Protein AF-0000000080869560 (afdb_homodimer)

Foldseek 3Di:
DKDWDADPQQQKIWIQDPNDIDIDGPLRCVCQFPDCCQAPPVPRDGNDDSVPPDPSKGWPDWDDDPQWIWTAIPVGDIGIHRNCVVPDPDDLADEADADWQVRQDAAEAELVCLLPDLVRVLSQLNCCRRRQKYKYFQFPLDQCSCVSNLVLQDDFDADPQGFKHKDWQDPDPVSQVCQQAWWAFFQPPQLDVVRFFKKKKAWNADPFDFWWKKKFFLQVLLVVCCVPPVLLSVLQQPFKWKFWDDDPVDTTIDIHGQFHADPVRGGPFGGDDPVGTGGDPDPPVSVVSNVVSNVSSSCSRRDNGGMHTHHDHHRMMMMGGSRTMTMMIHHTDPPVTITMMMMTGDHDVSSVVSSSVSVVVVVPDPPPDDDD/DKDWDADPQQQKIWIQDPNDIDIDGPLRCVCQFPDCCQAPPVPRDGNDDSVPPDPSKGWPDWDDDPQWIWTAIPVGDIGIHRNVVVPDPDDLADAADADWQVRQDAAEAELVCLLPDLVRVLSQLNCCRRRQKYKYFQQPLDQCSCVSNLVLQDDFDADPQGFKHKDWQDPDPVSQVCQQAWWAFFQPPQLDVVRFFKKKKAWNADPFDFFWKKKFFLQVLLVVCCVPPVLLSVLQQPFKWKFWDDDPVDTTIDIHGQFHADPVRGGPFGGDDPVGTGGDPDPPVSVVSNVVSNVSSSCSRRDNGGMHTHHDHHRMMMMGGSRTMTMMIHHTDPPVTITMMMMTGDHDVSSVVSSSVSVVVVVPDPPPDDDD

Organism: NCBI:txid3151122

Sequence (744 aa):
MTHVTSLANNRRLVIDHHGRTREFAALWLRERSPDAETLDPRTGQRLIEAAELPLDLAVESAEARDGELHLRFSDGHRGVFDLDALFDDSPSDPPQRLWDAASAPRPEADFAAAVEDDAALLAMLEALHRDGFVLVSGVPTEEHGMQPLIDRIGPLRRTNWGGIADVKSVADAYDLTMTQRGLEPHTDNPYRDPIPGYIWLHCLTNAADGGDSTLSDGFMAARLLRERDPAAYDCLTRVTPGFRYRDDTTDLEGEGPLIELDSQGDPVRVRYSNRTERVPALPTEELEAYYAARTAFYRLITGEELTLHLKLDPGQMLIMDNYRLLHGRSAFQLAGGVRHLRQGYVDRDSTASRRRVLRRQATLAPTAGEPAMTHVTSLANNRRLVIDHHGRTREFAALWLRERSPDAETLDPRTGQRLIEAAELPLDLAVESAEARDGELHLRFSDGHRGVFDLDALFDDSPSDPPQRLWDAASAPRPEADFAAAVEDDAALLAMLEALHRDGFVLVSGVPTEEHGMQPLIDRIGPLRRTNWGGIADVKSVADAYDLTMTQRGLEPHTDNPYRDPIPGYIWLHCLTNAADGGDSTLSDGFMAARLLRERDPAAYDCLTRVTPGFRYRDDTTDLEGEGPLIELDSQGDPVRVRYSNRTERVPALPTEELEAYYAARTAFYRLITGEELTLHLKLDPGQMLIMDNYRLLHGRSAFQLAGGVRHLRQGYVDRDSTASRRRVLRRQATLAPTAGEPA

Nearest PDB structures (foldseek):
  6npb-assembly1_A  TM=9.399E-01  e=5.548E-40  Leisingera caerulea
  6npc-assembly1_B  TM=9.081E-01  e=1.792E-38  Leisingera caerulea
  3o2g-assembly1_A  TM=8.608E-01  e=1.761E-35  Homo sapiens
  7tcl-assembly1_X  TM=8.097E-01  e=1.712E-13  Photorhabdus
  1nx4-assembly1_B-2  TM=6.689E-01  e=1.480E-12  Pectobacterium carotovorum

Solvent-accessible surface area (backbone atoms only — not comparable to full-atom values): 38466 Å² total; per-residue (Å²): 110,68,46,77,44,72,37,83,89,25,29,27,36,38,36,33,50,76,88,42,75,50,76,43,40,32,56,61,50,58,69,58,29,72,46,72,74,36,17,36,86,69,43,61,30,39,66,51,66,63,64,72,52,61,93,78,37,24,45,71,44,77,44,74,54,96,64,26,37,41,38,30,35,67,88,69,52,72,38,66,40,53,46,66,64,74,67,55,77,69,66,96,61,80,78,62,53,75,41,38,34,89,64,51,79,81,48,67,39,50,38,66,48,36,60,74,31,69,68,48,31,35,53,41,44,49,37,28,60,28,59,38,31,32,40,31,37,72,35,54,71,50,94,64,39,63,47,65,50,40,64,73,42,35,56,74,41,57,49,98,74,37,48,73,27,80,46,63,67,48,96,38,73,68,40,39,55,42,35,57,64,22,41,69,58,23,26,67,57,65,16,37,44,68,51,62,27,27,41,36,41,34,24,53,36,60,60,41,62,61,48,28,35,31,39,16,41,37,59,36,45,50,51,50,35,42,74,76,37,50,67,34,38,52,41,36,50,64,48,58,33,31,19,43,45,36,49,91,81,38,41,34,62,28,67,49,30,38,38,31,61,47,97,85,68,44,78,69,31,38,49,44,40,71,38,32,53,42,69,69,95,53,59,57,72,57,42,52,50,42,51,52,25,48,28,55,51,48,51,44,50,69,27,72,67,25,40,36,80,43,77,68,48,58,18,25,29,44,36,34,31,31,36,39,36,22,40,27,28,42,44,29,53,68,82,83,32,56,45,36,34,35,36,34,33,35,46,44,35,40,49,51,10,41,36,50,36,46,51,53,53,59,69,68,50,73,76,79,69,72,80,128,108,68,47,77,44,71,36,84,87,25,29,27,37,38,36,35,50,76,89,43,75,48,76,43,41,31,55,62,51,58,70,57,28,72,47,73,74,36,17,36,86,71,44,60,30,37,65,53,65,64,66,72,52,63,91,81,37,23,46,72,43,76,46,72,55,95,64,29,38,40,36,32,34,68,88,69,51,72,38,68,40,52,46,66,63,73,69,55,79,72,67,96,60,82,77,63,53,74,38,36,35,90,64,51,81,82,48,66,39,50,37,65,49,36,60,74,30,70,68,48,31,36,53,40,46,50,37,28,60,28,59,37,32,31,40,30,36,72,36,55,70,50,96,64,39,62,46,66,51,41,64,73,42,36,55,74,42,57,49,99,74,37,47,74,29,79,47,64,68,50,95,40,71,70,42,38,55,43,35,55,63,22,41,69,58,22,28,68,57,64,16,37,46,70,50,61,26,26,42,36,41,35,23,52,36,59,58,41,62,62,50,28,35,31,38,16,41,36,61,35,43,49,51,48,35,42,73,76,38,50,66,33,39,52,42,34,49,63,48,59,32,31,20,44,44,35,51,92,82,39,41,33,63,28,68,48,30,38,38,33,60,47,99,86,67,45,77,68,31,38,49,44,40,71,39,32,52,42,69,69,92,53,60,57,71,58,42,53,51,41,51,52,25,49,28,55,50,48,54,43,49,70,26,72,67,24,40,37,80,42,76,64,48,59,19,24,28,43,36,34,32,31,37,40,35,22,40,28,27,42,43,28,51,68,83,83,32,56,45,37,32,34,35,35,31,35,46,45,36,38,50,51,10,40,36,51,36,45,52,54,54,59,70,68,49,74,77,80,70,74,82,127

Secondary structure (DSSP, 8-state):
-EEEEEETTTTEEEEEETTEEEEEEHHHHHHT--STTTB-TTT--B-S-GGGS-TT--EEEEEEETTEEEEEETTS-EEEEEHHHHT----SSPPP----STT----EEEHHHHHH-HHHHHHHHHHHHHHSEEEEE---SSTTTTHHHHHHH-PEEPBTTBSSEEEE--SSHHHHHHHHH-EEEE-S-TTSSSPPSEEEEEEEEE--EE--EEEEEHHHHHHHHHHH-HHHHHHHHH---EEEEE-SS-EEEEE--SEEE-TTS-EEEE---TTTEE-----HHHHHHHHHHHHHHHHHHHSTTTEEEEPPPTT-EEEEETTTEEEEE--EE-SS--EEEEEEEE-HHHHHHHHHHHHHHHHHS-------/-EEEEEETTTTEEEEEETTEEEEEEHHHHHHT--STTTB-TTT--B-S-GGGS-TT--EEEEEEETTEEEEEETTS-EEEEEHHHHT----SSPPP----STT----EEEHHHHHH-HHHHHHHHHHHHHHSEEEEE---SSTTTTHHHHHHH-PEEPBTTBSSEEEE--SSHHHHHHHHH-EEEE-S-TTSSSPPSEEEEEEEEE--EE--EEEEEHHHHHHHHHHH-HHHHHHHHH---EEEEE-SS-EEEEE--SEEE-TTS-EEEE---TTTEE-----HHHHHHHHHHHHHHHHHHHSTTTEEEEPPPTT-EEEEETTTEEEEE--EE-SS--EEEEEEEE-HHHHHHHHHHHHHHHHHS-------

Radius of gyration: 27.97 Å; Cα contacts (8 Å, |Δi|>4): 1624; chains: 2; bounding box: 85×79×70 Å

InterPro domains:
  IPR003819 TauD/TfdA-like domain [PF02668] (108-345)
  IPR010376 Gamma-butyrobetaine hydroxylase-like, N-terminal [PF06155] (10-86)
  IPR038492 GBBH-like, N-terminal domain superfamily [G3DSA:3.30.2020.30] (1-89)
  IPR042098 Glutarate 2-hydroxylase superfamily [G3DSA:3.60.130.10] (90-364)
  IPR050411 Alpha-ketoglutarate-dependent hydroxylases [PTHR10696] (27-358)

pLDDT: mean 90.81, std 12.47, range [26.12, 98.81]

Structure (mmCIF, N/CA/C/O backbone):
data_AF-0000000080869560-model_v1
#
loop_
_entity.id
_entity.type
_entity.pdbx_description
1 polymer 'TauD/TfdA family dioxygenase'
#
loop_
_atom_site.group_PDB
_atom_site.id
_atom_site.type_symbol
_atom_site.label_atom_id
_atom_site.label_alt_id
_atom_site.label_comp_id
_atom_site.label_asym_id
_atom_site.label_entity_id
_atom_site.label_seq_id
_atom_site.pdbx_PDB_ins_code
_atom_site.Cartn_x
_atom_site.Cartn_y
_atom_site.Cartn_z
_atom_site.occupancy
_atom_site.B_iso_or_equiv
_atom_site.auth_seq_id
_atom_site.auth_comp_id
_atom_site.auth_asym_id
_atom_site.auth_atom_id
_atom_site.pdbx_PDB_model_num
ATOM 1 N N . MET A 1 1 ? -28.047 -23.516 -25.5 1 81.69 1 MET A N 1
ATOM 2 C CA . MET A 1 1 ? -27.203 -24.016 -26.578 1 81.69 1 MET A CA 1
ATOM 3 C C . MET A 1 1 ? -25.859 -23.281 -26.594 1 81.69 1 MET A C 1
ATOM 5 O O . MET A 1 1 ? -25.812 -22.078 -26.312 1 81.69 1 MET A O 1
ATOM 9 N N . THR A 1 2 ? -24.781 -24.047 -26.625 1 89.38 2 THR A N 1
ATOM 10 C CA . THR A 1 2 ? -23.438 -23.484 -26.656 1 89.38 2 THR A CA 1
ATOM 11 C C . THR A 1 2 ? -22.781 -23.703 -28.016 1 89.38 2 THR A C 1
ATOM 13 O O . THR A 1 2 ? -22.812 -24.812 -28.547 1 89.38 2 THR A O 1
ATOM 16 N N . HIS A 1 3 ? -22.375 -22.641 -28.672 1 93.12 3 HIS A N 1
ATOM 17 C CA . HIS A 1 3 ? -21.641 -22.688 -29.922 1 93.12 3 HIS A CA 1
ATOM 18 C C . HIS A 1 3 ? -20.219 -22.156 -29.766 1 93.12 3 HIS A C 1
ATOM 20 O O . HIS A 1 3 ? -20 -21.172 -29.062 1 93.12 3 HIS A O 1
ATOM 26 N N . VAL A 1 4 ? -19.297 -22.859 -30.344 1 94.75 4 VAL A N 1
ATOM 27 C CA . VAL A 1 4 ? -17.891 -22.469 -30.25 1 94.75 4 VAL A CA 1
ATOM 28 C C . VAL A 1 4 ? -17.328 -22.266 -31.656 1 94.75 4 VAL A C 1
ATOM 30 O O . VAL A 1 4 ? -17.484 -23.109 -32.531 1 94.75 4 VAL A O 1
ATOM 33 N N . THR A 1 5 ? -16.75 -21.109 -31.891 1 93.44 5 THR A N 1
ATOM 34 C CA . THR A 1 5 ? -16.094 -20.797 -33.156 1 93.44 5 THR A CA 1
ATOM 35 C C . THR A 1 5 ? -14.641 -20.375 -32.938 1 93.44 5 THR A C 1
ATOM 37 O O . THR A 1 5 ? -14.336 -19.656 -31.984 1 93.44 5 THR A O 1
ATOM 40 N N . SER A 1 6 ? -13.797 -20.859 -33.781 1 92 6 SER A N 1
ATOM 41 C CA . SER A 1 6 ? -12.383 -20.531 -33.688 1 92 6 SER A CA 1
ATOM 42 C C . SER A 1 6 ? -12.039 -19.359 -34.625 1 92 6 SER A C 1
ATOM 44 O O . SER A 1 6 ? -12.547 -19.281 -35.75 1 92 6 SER A O 1
ATOM 46 N N . LEU A 1 7 ? -11.273 -18.484 -34.062 1 86.94 7 LEU A N 1
ATOM 47 C CA . LEU A 1 7 ? -10.797 -17.344 -34.844 1 86.94 7 LEU A CA 1
ATOM 48 C C . LEU A 1 7 ? -9.281 -17.234 -34.781 1 86.94 7 LEU A C 1
ATOM 50 O O . LEU A 1 7 ? -8.641 -17.906 -33.969 1 86.94 7 LEU A O 1
ATOM 54 N N . ALA A 1 8 ? -8.641 -16.312 -35.75 1 86.94 8 ALA A N 1
ATOM 55 C CA . ALA A 1 8 ? -7.23 -15.93 -35.75 1 86.94 8 ALA A CA 1
ATOM 56 C C . ALA A 1 8 ? -6.328 -17.156 -35.719 1 86.94 8 ALA A C 1
ATOM 58 O O . ALA A 1 8 ? -5.457 -17.266 -34.844 1 86.94 8 ALA A O 1
ATOM 59 N N . ASN A 1 9 ? -6.559 -18.125 -36.625 1 89.38 9 ASN A N 1
ATOM 60 C CA . ASN A 1 9 ? -5.781 -19.359 -36.719 1 89.38 9 ASN A CA 1
ATOM 61 C C . ASN A 1 9 ? -5.844 -20.156 -35.406 1 89.38 9 ASN A C 1
ATOM 63 O O . ASN A 1 9 ? -4.812 -20.594 -34.906 1 89.38 9 ASN A O 1
ATOM 67 N N . ASN A 1 10 ? -6.992 -20.172 -34.781 1 92.81 10 ASN A N 1
ATOM 68 C CA . ASN A 1 10 ? -7.316 -20.984 -33.594 1 92.81 10 ASN A CA 1
ATOM 69 C C . ASN A 1 10 ? -6.625 -20.469 -32.344 1 92.81 10 ASN A C 1
ATOM 71 O O . ASN A 1 10 ? -6.445 -21.203 -31.391 1 92.81 10 ASN A O 1
ATOM 75 N N . ARG A 1 11 ? -6.242 -19.219 -32.469 1 94.38 11 ARG A N 1
ATOM 76 C CA . ARG A 1 11 ? -5.621 -18.625 -31.281 1 94.38 11 ARG A CA 1
ATOM 77 C C . ARG A 1 11 ? -6.668 -17.969 -30.391 1 94.38 11 ARG A C 1
ATOM 79 O O . ARG A 1 11 ? -6.363 -17.531 -29.266 1 94.38 11 ARG A O 1
ATOM 86 N N . ARG A 1 12 ? -7.887 -17.906 -30.969 1 94.88 12 ARG A N 1
ATOM 87 C CA . ARG A 1 12 ? -9.008 -17.328 -30.25 1 94.88 12 ARG A CA 1
ATOM 88 C C . ARG A 1 12 ? -10.258 -18.188 -30.391 1 94.88 12 ARG A C 1
ATOM 90 O O . ARG A 1 12 ? -10.484 -18.797 -31.438 1 94.88 12 ARG A O 1
ATOM 97 N N . LEU A 1 13 ? -10.992 -18.219 -29.344 1 94.88 13 LEU A N 1
ATOM 98 C CA . LEU A 1 13 ? -12.266 -18.922 -29.359 1 94.88 13 LEU A CA 1
ATOM 99 C C . LEU A 1 13 ? -13.414 -17.984 -29.031 1 94.88 13 LEU A C 1
ATOM 101 O O . LEU A 1 13 ? -13.359 -17.234 -28.047 1 94.88 13 LEU A O 1
ATOM 105 N N . VAL A 1 14 ? -14.352 -17.938 -29.875 1 95.5 14 VAL A N 1
ATOM 106 C CA . VAL A 1 14 ? -15.609 -17.25 -29.594 1 95.5 14 VAL A CA 1
ATOM 107 C C . VAL A 1 14 ? -16.641 -18.266 -29.109 1 95.5 14 VAL A C 1
ATOM 109 O O . VAL A 1 14 ? -16.953 -19.234 -29.812 1 95.5 14 VAL A O 1
ATOM 112 N N . ILE A 1 15 ? -17.172 -18.047 -27.953 1 94.88 15 ILE A N 1
ATOM 113 C CA . ILE A 1 15 ? -18.125 -18.969 -27.344 1 94.88 15 ILE A CA 1
ATOM 114 C C . ILE A 1 15 ? -19.453 -18.266 -27.109 1 94.88 15 ILE A C 1
ATOM 116 O O . ILE A 1 15 ? -19.5 -17.203 -26.484 1 94.88 15 ILE A O 1
ATOM 120 N N . ASP A 1 16 ? -20.391 -18.781 -27.688 1 95.31 16 ASP A N 1
ATOM 121 C CA . ASP A 1 16 ? -21.766 -18.359 -27.406 1 95.31 16 ASP A CA 1
ATOM 122 C C . ASP A 1 16 ? -22.438 -19.328 -26.422 1 95.31 16 ASP A C 1
ATOM 124 O O . ASP A 1 16 ? -22.672 -20.5 -26.75 1 95.31 16 ASP A O 1
ATOM 128 N N . HIS A 1 17 ? -22.672 -18.906 -25.234 1 94.25 17 HIS A N 1
ATOM 129 C CA . HIS A 1 17 ? -23.25 -19.734 -24.188 1 94.25 17 HIS A CA 1
ATOM 130 C C . HIS A 1 17 ? -24.469 -19.062 -23.562 1 94.25 17 HIS A C 1
ATOM 132 O O . HIS A 1 17 ? -24.344 -18.031 -22.891 1 94.25 17 HIS A O 1
ATOM 138 N N . HIS A 1 18 ? -25.688 -19.719 -23.75 1 92.38 18 HIS A N 1
ATOM 139 C CA . HIS A 1 18 ? -26.953 -19.219 -23.219 1 92.38 18 HIS A CA 1
ATOM 140 C C . HIS A 1 18 ? -27.188 -17.766 -23.609 1 92.38 18 HIS A C 1
ATOM 142 O O . HIS A 1 18 ? -27.516 -16.938 -22.766 1 92.38 18 HIS A O 1
ATOM 148 N N . GLY A 1 19 ? -26.875 -17.375 -24.797 1 91.06 19 GLY A N 1
ATOM 149 C CA . GLY A 1 19 ? -27.172 -16.062 -25.344 1 91.06 19 GLY A CA 1
ATOM 150 C C . GLY A 1 19 ? -26.078 -15.047 -25.094 1 91.06 19 GLY A C 1
ATOM 151 O O . GLY A 1 19 ? -26.156 -13.906 -25.547 1 91.06 19 GLY A O 1
ATOM 152 N N . ARG A 1 20 ? -25.062 -15.398 -24.359 1 92.88 20 ARG A N 1
ATOM 153 C CA . ARG A 1 20 ? -23.906 -14.531 -24.125 1 92.88 20 ARG A CA 1
ATOM 154 C C . ARG A 1 20 ? -22.703 -14.969 -24.953 1 92.88 20 ARG A C 1
ATOM 156 O O . ARG A 1 20 ? -22.406 -16.156 -25.031 1 92.88 20 ARG A O 1
ATOM 163 N N . THR A 1 21 ? -22.125 -13.969 -25.625 1 94.56 21 THR A N 1
ATOM 164 C CA . THR A 1 21 ? -20.953 -14.25 -26.453 1 94.56 21 THR A CA 1
ATOM 165 C C . THR A 1 21 ? -19.688 -13.648 -25.844 1 94.56 21 THR A C 1
ATOM 167 O O . THR A 1 21 ? -19.688 -12.484 -25.438 1 94.56 21 THR A O 1
ATOM 170 N N . ARG A 1 22 ? -18.656 -14.484 -25.703 1 93.06 22 ARG A N 1
ATOM 171 C CA . ARG A 1 22 ? -17.359 -14.016 -25.203 1 93.06 22 ARG A CA 1
ATOM 172 C C . ARG A 1 22 ? -16.219 -14.578 -26.047 1 93.06 22 ARG A C 1
ATOM 174 O O . ARG A 1 22 ? -16.328 -15.672 -26.594 1 93.06 22 ARG A O 1
ATOM 181 N N . GLU A 1 23 ? -15.242 -13.758 -26.141 1 93.94 23 GLU A N 1
ATOM 182 C CA . GLU A 1 23 ? -14.016 -14.18 -26.812 1 93.94 23 GLU A CA 1
ATOM 183 C C . GLU A 1 23 ? -12.914 -14.477 -25.797 1 93.94 23 GLU A C 1
ATOM 185 O O . GLU A 1 23 ? -12.711 -13.719 -24.859 1 93.94 23 GLU A O 1
ATOM 190 N N . PHE A 1 24 ? -12.266 -15.664 -26 1 94.44 24 PHE A N 1
ATOM 191 C CA . PHE A 1 24 ? -11.164 -16.062 -25.125 1 94.44 24 PHE A CA 1
ATOM 192 C C . PHE A 1 24 ? -9.914 -16.359 -25.938 1 94.44 24 PHE A C 1
ATOM 194 O O . PHE A 1 24 ? -9.992 -16.984 -27 1 94.44 24 PHE A O 1
ATOM 201 N N . ALA A 1 25 ? -8.781 -15.867 -25.438 1 95.19 25 ALA A N 1
ATOM 202 C CA . ALA A 1 25 ? -7.504 -16.25 -26.047 1 95.19 25 ALA A CA 1
ATOM 203 C C . ALA A 1 25 ? -7.117 -17.672 -25.641 1 95.19 25 ALA A C 1
ATOM 205 O O . ALA A 1 25 ? -7.32 -18.078 -24.484 1 95.19 25 ALA A O 1
ATOM 206 N N . ALA A 1 26 ? -6.551 -18.438 -26.609 1 95.94 26 ALA A N 1
ATOM 207 C CA . ALA A 1 26 ? -6.09 -19.797 -26.328 1 95.94 26 ALA A CA 1
ATOM 208 C C . ALA A 1 26 ? -5.098 -19.812 -25.172 1 95.94 26 ALA A C 1
ATOM 210 O O . ALA A 1 26 ? -5.203 -20.641 -24.266 1 95.94 26 ALA A O 1
ATOM 211 N N . LEU A 1 27 ? -4.215 -18.859 -25.172 1 96.06 27 LEU A N 1
ATOM 212 C CA . LEU A 1 27 ? -3.191 -18.766 -24.141 1 96.06 27 LEU A CA 1
ATOM 213 C C . LEU A 1 27 ? -3.818 -18.5 -22.781 1 96.06 27 LEU A C 1
ATOM 215 O O . LEU A 1 27 ? -3.379 -19.062 -21.766 1 96.06 27 LEU A O 1
ATOM 219 N N . TRP A 1 28 ? -4.828 -17.688 -22.734 1 96.69 28 TRP A N 1
ATOM 220 C CA . TRP A 1 28 ? -5.527 -17.359 -21.5 1 96.69 28 TRP A CA 1
ATOM 221 C C . TRP A 1 28 ? -6.211 -18.594 -20.922 1 96.69 28 TRP A C 1
ATOM 223 O O . TRP A 1 28 ? -6.121 -18.859 -19.719 1 96.69 28 TRP A O 1
ATOM 233 N N . LEU A 1 29 ? -6.801 -19.328 -21.766 1 96.19 29 LEU A N 1
ATOM 234 C CA . LEU A 1 29 ? -7.449 -20.562 -21.344 1 96.19 29 LEU A CA 1
ATOM 235 C C . LEU A 1 29 ? -6.414 -21.594 -20.891 1 96.19 29 LEU A C 1
ATOM 237 O O . LEU A 1 29 ? -6.582 -22.219 -19.844 1 96.19 29 LEU A O 1
ATOM 241 N N . ARG A 1 30 ? -5.336 -21.688 -21.594 1 97.19 30 ARG A N 1
ATOM 242 C CA . ARG A 1 30 ? -4.32 -22.688 -21.312 1 97.19 30 ARG A CA 1
ATOM 243 C C . ARG A 1 30 ? -3.664 -22.453 -19.969 1 97.19 30 ARG A C 1
ATOM 245 O O . ARG A 1 30 ? -3.498 -23.391 -19.172 1 97.19 30 ARG A O 1
ATOM 252 N N . GLU A 1 31 ? -3.291 -21.25 -19.688 1 95.94 31 GLU A N 1
ATOM 253 C CA . GLU A 1 31 ? -2.559 -20.984 -18.453 1 95.94 31 GLU A CA 1
ATOM 254 C C . GLU A 1 31 ? -3.471 -21.094 -17.234 1 95.94 31 GLU A C 1
ATOM 256 O O . GLU A 1 31 ? -2.996 -21.125 -16.109 1 95.94 31 GLU A O 1
ATOM 261 N N . ARG A 1 32 ? -4.754 -21.234 -17.516 1 94.06 32 ARG A N 1
ATOM 262 C CA . ARG A 1 32 ? -5.727 -21.312 -16.422 1 94.06 32 ARG A CA 1
ATOM 263 C C . ARG A 1 32 ? -6.477 -22.641 -16.469 1 94.06 32 ARG A C 1
ATOM 265 O O . ARG A 1 32 ? -7.555 -22.766 -15.875 1 94.06 32 ARG A O 1
ATOM 272 N N . SER A 1 33 ? -5.965 -23.547 -17.25 1 96 33 SER A N 1
ATOM 273 C CA . SER A 1 33 ? -6.625 -24.844 -17.297 1 96 33 SER A CA 1
ATOM 274 C C . SER A 1 33 ? -6.832 -25.422 -15.906 1 96 33 SER A C 1
ATOM 276 O O . SER A 1 33 ? -5.906 -25.422 -15.086 1 96 33 SER A O 1
ATOM 278 N N . PRO A 1 34 ? -8.039 -25.844 -15.578 1 94 34 PRO A N 1
ATOM 279 C CA . PRO A 1 34 ? -8.375 -26.188 -14.188 1 94 34 PRO A CA 1
ATOM 280 C C . PRO A 1 34 ? -7.836 -27.547 -13.773 1 94 34 PRO A C 1
ATOM 282 O O . PRO A 1 34 ? -8.016 -27.969 -12.625 1 94 34 PRO A O 1
ATOM 285 N N . ASP A 1 35 ? -7.07 -28.188 -14.5 1 94.12 35 ASP A N 1
ATOM 286 C CA . ASP A 1 35 ? -6.559 -29.516 -14.18 1 94.12 35 ASP A CA 1
ATOM 287 C C . ASP A 1 35 ? -5.426 -29.453 -13.156 1 94.12 35 ASP A C 1
ATOM 289 O O . ASP A 1 35 ? -4.801 -28.391 -12.992 1 94.12 35 ASP A O 1
ATOM 293 N N . ALA A 1 36 ? -5.086 -30.562 -12.508 1 92.25 36 ALA A N 1
ATOM 294 C CA . ALA A 1 36 ? -4.16 -30.625 -11.375 1 92.25 36 ALA A CA 1
ATOM 295 C C . ALA A 1 36 ? -2.717 -30.484 -11.844 1 92.25 36 ALA A C 1
ATOM 297 O O . ALA A 1 36 ? -1.813 -30.281 -11.023 1 92.25 36 ALA A O 1
ATOM 298 N N . GLU A 1 37 ? -2.523 -30.578 -13.125 1 91.12 37 GLU A N 1
ATOM 299 C CA . GLU A 1 37 ? -1.175 -30.375 -13.648 1 91.12 37 GLU A CA 1
ATOM 300 C C . GLU A 1 37 ? -0.862 -28.891 -13.812 1 91.12 37 GLU A C 1
ATOM 302 O O . GLU A 1 37 ? 0.302 -28.484 -13.766 1 91.12 37 GLU A O 1
ATOM 307 N N . THR A 1 38 ? -1.93 -28.141 -14.016 1 94 38 THR A N 1
ATOM 308 C CA . THR A 1 38 ? -1.758 -26.719 -14.266 1 94 38 THR A CA 1
ATOM 309 C C . THR A 1 38 ? -1.959 -25.906 -12.984 1 94 38 THR A C 1
ATOM 311 O O . THR A 1 38 ? -1.192 -24.984 -12.703 1 94 38 THR A O 1
ATOM 314 N N . LEU A 1 39 ? -2.969 -26.266 -12.227 1 91.62 39 LEU A N 1
ATOM 315 C CA . LEU A 1 39 ? -3.301 -25.531 -11.008 1 91.62 39 LEU A CA 1
ATOM 316 C C . LEU A 1 39 ? -3.342 -26.469 -9.805 1 91.62 39 LEU A C 1
ATOM 318 O O . LEU A 1 39 ? -3.973 -27.531 -9.859 1 91.62 39 LEU A O 1
ATOM 322 N N . ASP A 1 40 ? -2.707 -26.016 -8.703 1 89.25 40 ASP A N 1
ATOM 323 C CA . ASP A 1 40 ? -2.814 -26.734 -7.445 1 89.25 40 ASP A CA 1
ATOM 324 C C . ASP A 1 40 ? -4.258 -26.75 -6.941 1 89.25 40 ASP A C 1
ATOM 326 O O . ASP A 1 40 ? -4.859 -25.703 -6.73 1 89.25 40 ASP A O 1
ATOM 330 N N . PRO A 1 41 ? -4.789 -27.906 -6.758 1 87.06 41 PRO A N 1
ATOM 331 C CA . PRO A 1 41 ? -6.203 -27.984 -6.395 1 87.06 41 PRO A CA 1
ATOM 332 C C . PRO A 1 41 ? -6.492 -27.391 -5.016 1 87.06 41 PRO A C 1
ATOM 334 O O . PRO A 1 41 ? -7.637 -27.047 -4.715 1 87.06 41 PRO A O 1
ATOM 337 N N . ARG A 1 42 ? -5.531 -27.312 -4.184 1 84.44 42 ARG A N 1
ATOM 338 C CA . ARG A 1 42 ? -5.746 -26.844 -2.818 1 84.44 42 ARG A CA 1
ATOM 339 C C . ARG A 1 42 ? -5.637 -25.328 -2.742 1 84.44 42 ARG A C 1
ATOM 341 O O . ARG A 1 42 ? -6.398 -24.672 -2.018 1 84.44 42 ARG A O 1
ATOM 348 N N . THR A 1 43 ? -4.73 -24.766 -3.547 1 85.06 43 THR A N 1
ATOM 349 C CA . THR A 1 43 ? -4.41 -23.359 -3.355 1 85.06 43 THR A CA 1
ATOM 350 C C . THR A 1 43 ? -4.758 -22.547 -4.605 1 85.06 43 THR A C 1
ATOM 352 O O . THR A 1 43 ? -4.824 -21.312 -4.559 1 85.06 43 THR A O 1
ATOM 355 N N . GLY A 1 44 ? -4.918 -23.281 -5.719 1 85.25 44 GLY A N 1
ATOM 356 C CA . GLY A 1 44 ? -5.172 -22.609 -6.98 1 85.25 44 GLY A CA 1
ATOM 357 C C . GLY A 1 44 ? -3.916 -22.047 -7.621 1 85.25 44 GLY A C 1
ATOM 358 O O . GLY A 1 44 ? -3.979 -21.438 -8.688 1 85.25 44 GLY A O 1
ATOM 359 N N . GLN A 1 45 ? -2.777 -22.281 -7.043 1 89.62 45 GLN A N 1
ATOM 360 C CA . GLN A 1 45 ? -1.528 -21.75 -7.578 1 89.62 45 GLN A CA 1
ATOM 361 C C . GLN A 1 45 ? -1.132 -22.484 -8.859 1 89.62 45 GLN A C 1
ATOM 363 O O . GLN A 1 45 ? -1.325 -23.688 -8.984 1 89.62 45 GLN A O 1
ATOM 368 N N . ARG A 1 46 ? -0.564 -21.688 -9.711 1 92.75 46 ARG A N 1
ATOM 369 C CA . ARG A 1 46 ? -0.135 -22.234 -10.992 1 92.75 46 ARG A CA 1
ATOM 370 C C . ARG A 1 46 ? 1.102 -23.109 -10.828 1 92.75 46 ARG A C 1
ATOM 372 O O . ARG A 1 46 ? 2.039 -22.75 -10.117 1 92.75 46 ARG A O 1
ATOM 379 N N . LEU A 1 47 ? 1.099 -24.219 -11.477 1 90.19 47 LEU A N 1
ATOM 380 C CA . LEU A 1 47 ? 2.17 -25.203 -11.32 1 90.19 47 LEU A CA 1
ATOM 381 C C . LEU A 1 47 ? 3.057 -25.234 -12.562 1 90.19 47 LEU A C 1
ATOM 383 O O . LEU A 1 47 ? 4.141 -25.812 -12.539 1 90.19 47 LEU A O 1
ATOM 387 N N . ILE A 1 48 ? 2.623 -24.562 -13.617 1 90.94 48 ILE A N 1
ATOM 388 C CA . ILE A 1 48 ? 3.412 -24.484 -14.836 1 90.94 48 ILE A CA 1
ATOM 389 C C . ILE A 1 48 ? 4.035 -23.094 -14.953 1 90.94 48 ILE A C 1
ATOM 391 O O . ILE A 1 48 ? 3.627 -22.156 -14.25 1 90.94 48 ILE A O 1
ATOM 395 N N . GLU A 1 49 ? 5.023 -22.969 -15.766 1 91.62 49 GLU A N 1
ATOM 396 C CA . GLU A 1 49 ? 5.59 -21.641 -16.047 1 91.62 49 GLU A CA 1
ATOM 397 C C . GLU A 1 49 ? 4.859 -20.969 -17.203 1 91.62 49 GLU A C 1
ATOM 399 O O . GLU A 1 49 ? 5.129 -21.266 -18.375 1 91.62 49 GLU A O 1
ATOM 404 N N . ALA A 1 50 ? 4.059 -20.062 -16.922 1 93.38 50 ALA A N 1
ATOM 405 C CA . ALA A 1 50 ? 3.188 -19.422 -17.922 1 93.38 50 ALA A CA 1
ATOM 406 C C . ALA A 1 50 ? 4.004 -18.734 -19 1 93.38 50 ALA A C 1
ATOM 408 O O . ALA A 1 50 ? 3.633 -18.766 -20.172 1 93.38 50 ALA A O 1
ATOM 409 N N . ALA A 1 51 ? 5.137 -18.203 -18.594 1 93.88 51 ALA A N 1
ATOM 410 C CA . ALA A 1 51 ? 5.953 -17.438 -19.531 1 93.88 51 ALA A CA 1
ATOM 411 C C . ALA A 1 51 ? 6.641 -18.344 -20.547 1 93.88 51 ALA A C 1
ATOM 413 O O . ALA A 1 51 ? 7.18 -17.875 -21.547 1 93.88 51 ALA A O 1
ATOM 414 N N . GLU A 1 52 ? 6.582 -19.625 -20.328 1 93.25 52 GLU A N 1
ATOM 415 C CA . GLU A 1 52 ? 7.223 -20.578 -21.234 1 93.25 52 GLU A CA 1
ATOM 416 C C . GLU A 1 52 ? 6.219 -21.156 -22.234 1 93.25 52 GLU A C 1
ATOM 418 O O . GLU A 1 52 ? 6.602 -21.859 -23.156 1 93.25 52 GLU A O 1
ATOM 423 N N . LEU A 1 53 ? 4.961 -20.859 -22.031 1 95.25 53 LEU A N 1
ATOM 424 C CA . LEU A 1 53 ? 3.973 -21.266 -23.031 1 95.25 53 LEU A CA 1
ATOM 425 C C . LEU A 1 53 ? 4.207 -20.547 -24.359 1 95.25 53 LEU A C 1
ATOM 427 O O . LEU A 1 53 ? 4.539 -19.359 -24.375 1 95.25 53 LEU A O 1
ATOM 431 N N . PRO A 1 54 ? 4.023 -21.328 -25.438 1 96 54 PRO A N 1
ATOM 432 C CA . PRO A 1 54 ? 4.23 -20.672 -26.734 1 96 54 PRO A CA 1
ATOM 433 C C . PRO A 1 54 ? 3.244 -19.531 -26.984 1 96 54 PRO A C 1
ATOM 435 O O . PRO A 1 54 ? 2.035 -19.719 -26.828 1 96 54 PRO A O 1
ATOM 438 N N . LEU A 1 55 ? 3.779 -18.391 -27.469 1 95.31 55 LEU A N 1
ATOM 439 C CA . LEU A 1 55 ? 2.953 -17.219 -27.703 1 95.31 55 LEU A CA 1
ATOM 440 C C . LEU A 1 55 ? 1.976 -17.453 -28.844 1 95.31 55 LEU A C 1
ATOM 442 O O . LEU A 1 55 ? 0.965 -16.75 -28.969 1 95.31 55 LEU A O 1
ATOM 446 N N . ASP A 1 56 ? 2.312 -18.453 -29.719 1 94.81 56 ASP A N 1
ATOM 447 C CA . ASP A 1 56 ? 1.442 -18.766 -30.844 1 94.81 56 ASP A CA 1
ATOM 448 C C . ASP A 1 56 ? 0.581 -19.984 -30.547 1 94.81 56 ASP A C 1
ATOM 450 O O . ASP A 1 56 ? 0.071 -20.641 -31.469 1 94.81 56 ASP A O 1
ATOM 454 N N . LEU A 1 57 ? 0.461 -20.297 -29.25 1 96.56 57 LEU A N 1
ATOM 455 C CA . LEU A 1 57 ? -0.368 -21.422 -28.844 1 96.56 57 LEU A CA 1
ATOM 456 C C . LEU A 1 57 ? -1.771 -21.312 -29.438 1 96.56 57 LEU A C 1
ATOM 458 O O . LEU A 1 57 ? -2.363 -20.234 -29.438 1 96.56 57 LEU A O 1
ATOM 462 N N . ALA A 1 58 ? -2.293 -22.469 -29.891 1 97.06 58 ALA A N 1
ATOM 463 C CA . ALA A 1 58 ? -3.607 -22.5 -30.531 1 97.06 58 ALA A CA 1
ATOM 464 C C . ALA A 1 58 ? -4.457 -23.641 -29.953 1 97.06 58 ALA A C 1
ATOM 466 O O . ALA A 1 58 ? -3.943 -24.516 -29.266 1 97.06 58 ALA A O 1
ATOM 467 N N . VAL A 1 59 ? -5.742 -23.531 -30.219 1 97.06 59 VAL A N 1
ATOM 468 C CA . VAL A 1 59 ? -6.676 -24.609 -29.875 1 97.06 59 VAL A CA 1
ATOM 469 C C . VAL A 1 59 ? -6.875 -25.531 -31.062 1 97.06 59 VAL A C 1
ATOM 471 O O . VAL A 1 59 ? -7.305 -25.094 -32.125 1 97.06 59 VAL A O 1
ATOM 474 N N . GLU A 1 60 ? -6.559 -26.75 -30.891 1 96.81 60 GLU A N 1
ATOM 475 C CA . GLU A 1 60 ? -6.672 -27.719 -31.969 1 96.81 60 GLU A CA 1
ATOM 476 C C . GLU A 1 60 ? -8.102 -28.219 -32.094 1 96.81 60 GLU A C 1
ATOM 478 O O . GLU A 1 60 ? -8.562 -28.516 -33.219 1 96.81 60 GLU A O 1
ATOM 483 N N . SER A 1 61 ? -8.773 -28.406 -31.031 1 96.19 61 SER A N 1
ATOM 484 C CA . SER A 1 61 ? -10.18 -28.812 -31.031 1 96.19 61 SER A CA 1
ATOM 485 C C . SER A 1 61 ? -10.93 -28.219 -29.844 1 96.19 61 SER A C 1
ATOM 487 O O . SER A 1 61 ? -10.359 -28.031 -28.766 1 96.19 61 SER A O 1
ATOM 489 N N . ALA A 1 62 ? -12.141 -27.875 -30.078 1 96.75 62 ALA A N 1
ATOM 490 C CA . ALA A 1 62 ? -13.039 -27.312 -29.062 1 96.75 62 ALA A CA 1
ATOM 491 C C . ALA A 1 62 ? -14.445 -27.875 -29.203 1 96.75 62 ALA A C 1
ATOM 493 O O . ALA A 1 62 ? -15.062 -27.781 -30.266 1 96.75 62 ALA A O 1
ATOM 494 N N . GLU A 1 63 ? -14.906 -28.5 -28.172 1 95.25 63 GLU A N 1
ATOM 495 C CA . GLU A 1 63 ? -16.25 -29.078 -28.172 1 95.25 63 GLU A CA 1
ATOM 496 C C . GLU A 1 63 ? -17 -28.734 -26.891 1 95.25 63 GLU A C 1
ATOM 498 O O . GLU A 1 63 ? -16.484 -28.891 -25.797 1 95.25 63 GLU A O 1
ATOM 503 N N . ALA A 1 64 ? -18.156 -28.266 -27.062 1 95.44 64 ALA A N 1
ATOM 504 C CA . ALA A 1 64 ? -19.031 -28.016 -25.922 1 95.44 64 ALA A CA 1
ATOM 505 C C . ALA A 1 64 ? -20.016 -29.172 -25.734 1 95.44 64 ALA A C 1
ATOM 507 O O . ALA A 1 64 ? -20.719 -29.562 -26.672 1 95.44 64 ALA A O 1
ATOM 508 N N . ARG A 1 65 ? -19.984 -29.75 -24.516 1 93 65 ARG A N 1
ATOM 509 C CA . ARG A 1 65 ? -20.891 -30.844 -24.188 1 93 65 ARG A CA 1
ATOM 510 C C . ARG A 1 65 ? -21.297 -30.812 -22.719 1 93 65 ARG A C 1
ATOM 512 O O . ARG A 1 65 ? -20.422 -30.719 -21.844 1 93 65 ARG A O 1
ATOM 519 N N . ASP A 1 66 ? -22.594 -30.906 -22.406 1 93.75 66 ASP A N 1
ATOM 520 C CA . ASP A 1 66 ? -23.109 -31.078 -21.047 1 93.75 66 ASP A CA 1
ATOM 521 C C . ASP A 1 66 ? -22.578 -29.984 -20.125 1 93.75 66 ASP A C 1
ATOM 523 O O . ASP A 1 66 ? -22.078 -30.297 -19.031 1 93.75 66 ASP A O 1
ATOM 527 N N . GLY A 1 67 ? -22.531 -28.812 -20.641 1 93.88 67 GLY A N 1
ATOM 528 C CA . GLY A 1 67 ? -22.141 -27.672 -19.812 1 93.88 67 GLY A CA 1
ATOM 529 C C . GLY A 1 67 ? -20.641 -27.531 -19.656 1 93.88 67 GLY A C 1
ATOM 530 O O . GLY A 1 67 ? -20.172 -26.656 -18.938 1 93.88 67 GLY A O 1
ATOM 531 N N . GLU A 1 68 ? -19.906 -28.344 -20.406 1 96.94 68 GLU A N 1
ATOM 532 C CA . GLU A 1 68 ? -18.453 -28.312 -20.344 1 96.94 68 GLU A CA 1
ATOM 533 C C . GLU A 1 68 ? -17.844 -27.984 -21.703 1 96.94 68 GLU A C 1
ATOM 535 O O . GLU A 1 68 ? -18.422 -28.312 -22.734 1 96.94 68 GLU A O 1
ATOM 540 N N . LEU A 1 69 ? -16.75 -27.297 -21.656 1 97.31 69 LEU A N 1
ATOM 541 C CA . LEU A 1 69 ? -15.945 -27.031 -22.844 1 97.31 69 LEU A CA 1
ATOM 542 C C . LEU A 1 69 ? -14.688 -27.891 -22.844 1 97.31 69 LEU A C 1
ATOM 544 O O . LEU A 1 69 ? -13.836 -27.75 -21.969 1 97.31 69 LEU A O 1
ATOM 548 N N . HIS A 1 70 ? -14.625 -28.781 -23.75 1 97.56 70 HIS A N 1
ATOM 549 C CA . HIS A 1 70 ? -13.469 -29.656 -23.906 1 97.56 70 HIS A CA 1
ATOM 550 C C . HIS A 1 70 ? -12.492 -29.094 -24.953 1 97.56 70 HIS A C 1
ATOM 552 O O . HIS A 1 70 ? -12.875 -28.875 -26.109 1 97.56 70 HIS A O 1
ATOM 558 N N . LEU A 1 71 ? -11.281 -28.875 -24.5 1 97.56 71 LEU A N 1
ATOM 559 C CA . LEU A 1 71 ? -10.297 -28.25 -25.391 1 97.56 71 LEU A CA 1
ATOM 560 C C . LEU A 1 71 ? -9.062 -29.141 -25.531 1 97.56 71 LEU A C 1
ATOM 562 O O . LEU A 1 71 ? -8.648 -29.797 -24.578 1 97.56 71 LEU A O 1
ATOM 566 N N . ARG A 1 72 ? -8.508 -29.156 -26.703 1 97.81 72 ARG A N 1
ATOM 567 C CA . ARG A 1 72 ? -7.16 -29.641 -26.984 1 97.81 72 ARG A CA 1
ATOM 568 C C . ARG A 1 72 ? -6.266 -28.531 -27.516 1 97.81 72 ARG A C 1
ATOM 570 O O . ARG A 1 72 ? -6.621 -27.859 -28.484 1 97.81 72 ARG A O 1
ATOM 577 N N . PHE A 1 73 ? -5.164 -28.375 -26.922 1 97.75 73 PHE A N 1
ATOM 578 C CA . PHE A 1 73 ? -4.266 -27.297 -27.297 1 97.75 73 PHE A CA 1
ATOM 579 C C . PHE A 1 73 ? -3.131 -27.812 -28.172 1 97.75 73 PHE A C 1
ATOM 581 O O . PHE A 1 73 ? -2.867 -29.016 -28.203 1 97.75 73 PHE A O 1
ATOM 588 N N . SER A 1 74 ? -2.479 -26.891 -28.844 1 97.44 74 SER A N 1
ATOM 589 C CA . SER A 1 74 ? -1.433 -27.234 -29.812 1 97.44 74 SER A CA 1
ATOM 590 C C . SER A 1 74 ? -0.175 -27.734 -29.094 1 97.44 74 SER A C 1
ATOM 592 O O . SER A 1 74 ? 0.721 -28.297 -29.734 1 97.44 74 SER A O 1
ATOM 594 N N . ASP A 1 75 ? -0.037 -27.5 -27.797 1 96.12 75 ASP A N 1
ATOM 595 C CA . ASP A 1 75 ? 1.105 -28.031 -27.062 1 96.12 75 ASP A CA 1
ATOM 596 C C . ASP A 1 75 ? 0.822 -29.438 -26.531 1 96.12 75 ASP A C 1
ATOM 598 O O . ASP A 1 75 ? 1.615 -29.984 -25.766 1 96.12 75 ASP A O 1
ATOM 602 N N . GLY A 1 76 ? -0.351 -29.938 -26.797 1 96.44 76 GLY A N 1
ATOM 603 C CA . GLY A 1 76 ? -0.703 -31.312 -26.422 1 96.44 76 GLY A CA 1
ATOM 604 C C . GLY A 1 76 ? -1.573 -31.375 -25.188 1 96.44 76 GLY A C 1
ATOM 605 O O . GLY A 1 76 ? -2.135 -32.438 -24.875 1 96.44 76 GLY A O 1
ATOM 606 N N . HIS A 1 77 ? -1.751 -30.328 -24.5 1 97.12 77 HIS A N 1
ATOM 607 C CA . HIS A 1 77 ? -2.533 -30.297 -23.266 1 97.12 77 HIS A CA 1
ATOM 608 C C . HIS A 1 77 ? -4.023 -30.406 -23.562 1 97.12 77 HIS A C 1
ATOM 610 O O . HIS A 1 77 ? -4.508 -29.891 -24.562 1 97.12 77 HIS A O 1
ATOM 616 N N . ARG A 1 78 ? -4.699 -31.094 -22.688 1 97.38 78 ARG A N 1
ATOM 617 C CA . ARG A 1 78 ? -6.156 -31.188 -22.719 1 97.38 78 ARG A CA 1
ATOM 618 C C . ARG A 1 78 ? -6.77 -30.562 -21.469 1 97.38 78 ARG A C 1
ATOM 620 O O . ARG A 1 78 ? -6.262 -30.766 -20.359 1 97.38 78 ARG A O 1
ATOM 627 N N . GLY A 1 79 ? -7.758 -29.75 -21.719 1 96.12 79 GLY A N 1
ATOM 628 C CA . GLY A 1 79 ? -8.422 -29.094 -20.594 1 96.12 79 GLY A CA 1
ATOM 629 C C . GLY A 1 79 ? -9.938 -29.156 -20.703 1 96.12 79 GLY A C 1
ATOM 630 O O . GLY A 1 79 ? -10.492 -29.156 -21.797 1 96.12 79 GLY A O 1
ATOM 631 N N . VAL A 1 80 ? -10.594 -29.297 -19.578 1 97.44 80 VAL A N 1
ATOM 632 C CA . VAL A 1 80 ? -12.047 -29.25 -19.484 1 97.44 80 VAL A CA 1
ATOM 633 C C . VAL A 1 80 ? -12.477 -28.078 -18.609 1 97.44 80 VAL A C 1
ATOM 635 O O . VAL A 1 80 ? -12.055 -27.969 -17.453 1 97.44 80 VAL A O 1
ATOM 638 N N . PHE A 1 81 ? -13.258 -27.234 -19.203 1 96.88 81 PHE A N 1
ATOM 639 C CA . PHE A 1 81 ? -13.695 -26.031 -18.516 1 96.88 81 PHE A CA 1
ATOM 640 C C . PHE A 1 81 ? -15.195 -26.078 -18.25 1 96.88 81 PHE A C 1
ATOM 642 O O . PHE A 1 81 ? -15.969 -26.5 -19.109 1 96.88 81 PHE A O 1
ATOM 649 N N . ASP A 1 82 ? -15.578 -25.688 -17.031 1 96.25 82 ASP A N 1
ATOM 650 C CA . ASP A 1 82 ? -16.984 -25.453 -16.766 1 96.25 82 ASP A CA 1
ATOM 651 C C . ASP A 1 82 ? -17.469 -24.156 -17.422 1 96.25 82 ASP A C 1
ATOM 653 O O . ASP A 1 82 ? -16.969 -23.078 -17.109 1 96.25 82 ASP A O 1
ATOM 657 N N . LEU A 1 83 ? -18.438 -24.281 -18.312 1 96.31 83 LEU A N 1
ATOM 658 C CA . LEU A 1 83 ? -18.859 -23.141 -19.109 1 96.31 83 LEU A CA 1
ATOM 659 C C . LEU A 1 83 ? -19.5 -22.062 -18.219 1 96.31 83 LEU A C 1
ATOM 661 O O . LEU A 1 83 ? -19.25 -20.875 -18.406 1 96.31 83 LEU A O 1
ATOM 665 N N . ASP A 1 84 ? -20.25 -22.438 -17.266 1 94.12 84 ASP A N 1
ATOM 666 C CA . ASP A 1 84 ? -20.859 -21.453 -16.375 1 94.12 84 ASP A CA 1
ATOM 667 C C . ASP A 1 84 ? -19.797 -20.688 -15.594 1 94.12 84 ASP A C 1
ATOM 669 O O . ASP A 1 84 ? -19.906 -19.469 -15.43 1 94.12 84 ASP A O 1
ATOM 673 N N . ALA A 1 85 ? -18.828 -21.406 -15.148 1 92.06 85 ALA A N 1
ATOM 674 C CA . ALA A 1 85 ? -17.719 -20.766 -14.422 1 92.06 85 ALA A CA 1
ATOM 675 C C . ALA A 1 85 ? -16.938 -19.828 -15.328 1 92.06 85 ALA A C 1
ATOM 677 O O . ALA A 1 85 ? -16.531 -18.734 -14.898 1 92.06 85 ALA A O 1
ATOM 678 N N . LEU A 1 86 ? -16.734 -20.203 -16.516 1 92.56 86 LEU A N 1
ATOM 679 C CA . LEU A 1 86 ? -15.984 -19.406 -17.484 1 92.56 86 LEU A CA 1
ATOM 680 C C . LEU A 1 86 ? -16.703 -18.094 -17.766 1 92.56 86 LEU A C 1
ATOM 682 O O . LEU A 1 86 ? -16.062 -17.062 -18.016 1 92.56 86 LEU A O 1
ATOM 686 N N . PHE A 1 87 ? -18.016 -18.125 -17.688 1 92.38 87 PHE A N 1
ATOM 687 C CA . PHE A 1 87 ? -18.828 -16.953 -18.016 1 92.38 87 PHE A CA 1
ATOM 688 C C . PHE A 1 87 ? -19.203 -16.188 -16.766 1 92.38 87 PHE A C 1
ATOM 690 O O . PHE A 1 87 ? -19.844 -15.141 -16.828 1 92.38 87 PHE A O 1
ATOM 697 N N . ASP A 1 88 ? -18.75 -16.703 -15.609 1 87.38 88 ASP A N 1
ATOM 698 C CA . ASP A 1 88 ? -19.078 -16.016 -14.367 1 87.38 88 ASP A CA 1
ATOM 699 C C . ASP A 1 88 ? -18.219 -14.766 -14.188 1 87.38 88 ASP A C 1
ATOM 701 O O . ASP A 1 88 ? -17.016 -14.867 -13.898 1 87.38 88 ASP A O 1
ATOM 705 N N . ASP A 1 89 ? -18.766 -13.68 -14.32 1 79.69 89 ASP A N 1
ATOM 706 C CA . ASP A 1 89 ? -18.062 -12.398 -14.18 1 79.69 89 ASP A CA 1
ATOM 707 C C . ASP A 1 89 ? -18.438 -11.711 -12.867 1 79.69 89 ASP A C 1
ATOM 709 O O . ASP A 1 89 ? -18.281 -10.5 -12.727 1 79.69 89 ASP A O 1
ATOM 713 N N . SER A 1 90 ? -18.984 -12.508 -11.984 1 78.12 90 SER A N 1
ATOM 714 C CA . SER A 1 90 ? -19.375 -11.906 -10.719 1 78.12 90 SER A CA 1
ATOM 715 C C . SER A 1 90 ? -18.156 -11.492 -9.898 1 78.12 90 SER A C 1
ATOM 717 O O . SER A 1 90 ? -17.188 -12.242 -9.805 1 78.12 90 SER A O 1
ATOM 719 N N . PRO A 1 91 ? -18.297 -10.305 -9.398 1 76.56 91 PRO A N 1
ATOM 720 C CA . PRO A 1 91 ? -17.188 -9.875 -8.539 1 76.56 91 PRO A CA 1
ATOM 721 C C . PRO A 1 91 ? -17.062 -10.734 -7.277 1 76.56 91 PRO A C 1
ATOM 723 O O . PRO A 1 91 ? -18.047 -11.305 -6.809 1 76.56 91 PRO A O 1
ATOM 726 N N . SER A 1 92 ? -15.789 -10.852 -6.859 1 75.62 92 SER A N 1
ATOM 727 C CA . SER A 1 92 ? -15.516 -11.625 -5.656 1 75.62 92 SER A CA 1
ATOM 728 C C . SER A 1 92 ? -16.219 -11.023 -4.441 1 75.62 92 SER A C 1
ATOM 730 O O . SER A 1 92 ? -16.656 -11.758 -3.547 1 75.62 92 SER A O 1
ATOM 732 N N . ASP A 1 93 ? -16.344 -9.672 -4.523 1 88.81 93 ASP A N 1
ATOM 733 C CA . ASP A 1 93 ? -16.938 -8.992 -3.379 1 88.81 93 ASP A CA 1
ATOM 734 C C . ASP A 1 93 ? -18.203 -8.227 -3.787 1 88.81 93 ASP A C 1
ATOM 736 O O . ASP A 1 93 ? -18.266 -7.672 -4.887 1 88.81 93 ASP A O 1
ATOM 740 N N . PRO A 1 94 ? -19.203 -8.281 -2.916 1 90.81 94 PRO A N 1
ATOM 741 C CA . PRO A 1 94 ? -20.391 -7.461 -3.186 1 90.81 94 PRO A CA 1
ATOM 742 C C . PRO A 1 94 ? -20.078 -5.969 -3.264 1 90.81 94 PRO A C 1
ATOM 744 O O . PRO A 1 94 ? -19.047 -5.523 -2.748 1 90.81 94 PRO A O 1
ATOM 747 N N . PRO A 1 95 ? -20.969 -5.266 -3.922 1 92.31 95 PRO A N 1
ATOM 748 C CA . PRO A 1 95 ? -20.703 -3.83 -4.062 1 92.31 95 PRO A CA 1
ATOM 749 C C . PRO A 1 95 ? -20.812 -3.078 -2.738 1 92.31 95 PRO A C 1
ATOM 751 O O . PRO A 1 95 ? -21.562 -3.494 -1.847 1 92.31 95 PRO A O 1
ATOM 754 N N . GLN A 1 96 ? -20.078 -2.072 -2.648 1 96.06 96 GLN A N 1
ATOM 755 C CA . GLN A 1 96 ? -20.172 -1.165 -1.51 1 96.06 96 GLN A CA 1
ATOM 756 C C . GLN A 1 96 ? -21.297 -0.166 -1.691 1 96.06 96 GLN A C 1
ATOM 758 O O . GLN A 1 96 ? -21.641 0.197 -2.82 1 96.06 96 GLN A O 1
ATOM 763 N N . ARG A 1 97 ? -21.844 0.216 -0.648 1 97.69 97 ARG A N 1
ATOM 764 C CA . ARG A 1 97 ? -22.906 1.224 -0.667 1 97.69 97 ARG A CA 1
ATOM 765 C C . ARG A 1 97 ? -22.359 2.596 -0.285 1 97.69 97 ARG A C 1
ATOM 767 O O . ARG A 1 97 ? -21.922 2.801 0.849 1 97.69 97 ARG A O 1
ATOM 774 N N . LEU A 1 98 ? -22.375 3.469 -1.267 1 98.31 98 LEU A N 1
ATOM 775 C CA . LEU A 1 98 ? -21.984 4.848 -0.973 1 98.31 98 LEU A CA 1
ATOM 776 C C . LEU A 1 98 ? -23.141 5.605 -0.324 1 98.31 98 LEU A C 1
ATOM 778 O O . LEU A 1 98 ? -24.312 5.297 -0.57 1 98.31 98 LEU A O 1
ATOM 782 N N . TRP A 1 99 ? -22.812 6.562 0.504 1 98.5 99 TRP A N 1
ATOM 783 C CA . TRP A 1 99 ? -23.906 7.238 1.21 1 98.5 99 TRP A CA 1
ATOM 784 C C . TRP A 1 99 ? -23.547 8.703 1.457 1 98.5 99 TRP A C 1
ATOM 786 O O . TRP A 1 99 ? -22.375 9.078 1.462 1 98.5 99 TRP A O 1
ATOM 796 N N . ASP A 1 100 ? -24.547 9.523 1.507 1 97.94 100 ASP A N 1
ATOM 797 C CA . ASP A 1 100 ? -24.469 10.875 2.045 1 97.94 100 ASP A CA 1
ATOM 798 C C . ASP A 1 100 ? -25.109 10.945 3.434 1 97.94 100 ASP A C 1
ATOM 800 O O . ASP A 1 100 ? -25.5 9.922 3.994 1 97.94 100 ASP A O 1
ATOM 804 N N . ALA A 1 101 ? -25.156 12.133 3.971 1 96.75 101 ALA A N 1
ATOM 805 C CA . ALA A 1 101 ? -25.641 12.281 5.344 1 96.75 101 ALA A CA 1
ATOM 806 C C . ALA A 1 101 ? -27.094 11.82 5.465 1 96.75 101 ALA A C 1
ATOM 808 O O . ALA A 1 101 ? -27.469 11.172 6.445 1 96.75 101 ALA A O 1
ATOM 809 N N . ALA A 1 102 ? -27.922 12.055 4.535 1 96.38 102 ALA A N 1
ATOM 810 C CA . ALA A 1 102 ? -29.344 11.75 4.57 1 96.38 102 ALA A CA 1
ATOM 811 C C . ALA A 1 102 ? -29.594 10.25 4.434 1 96.38 102 ALA A C 1
ATOM 813 O O . ALA A 1 102 ? -30.547 9.719 4.992 1 96.38 102 ALA A O 1
ATOM 814 N N . SER A 1 103 ? -28.75 9.562 3.766 1 96.25 103 SER A N 1
ATOM 815 C CA . SER A 1 103 ? -28.938 8.148 3.482 1 96.25 103 SER A CA 1
ATOM 816 C C . SER A 1 103 ? -27.953 7.285 4.277 1 96.25 103 SER A C 1
ATOM 818 O O . SER A 1 103 ? -27.781 6.102 3.988 1 96.25 103 SER A O 1
ATOM 820 N N . ALA A 1 104 ? -27.266 7.953 5.23 1 95.69 104 ALA A N 1
ATOM 821 C CA . ALA A 1 104 ? -26.234 7.234 5.961 1 95.69 104 ALA A CA 1
ATOM 822 C C . ALA A 1 104 ? -26.797 6.012 6.672 1 95.69 104 ALA A C 1
ATOM 824 O O . ALA A 1 104 ? -27.859 6.098 7.32 1 95.69 104 ALA A O 1
ATOM 825 N N . PRO A 1 105 ? -26.141 4.883 6.5 1 95.94 105 PRO A N 1
ATOM 826 C CA . PRO A 1 105 ? -26.562 3.676 7.223 1 95.94 105 PRO A CA 1
ATOM 827 C C . PRO A 1 105 ? -26.234 3.734 8.711 1 95.94 105 PRO A C 1
ATOM 829 O O . PRO A 1 105 ? -25.625 4.699 9.172 1 95.94 105 PRO A O 1
ATOM 832 N N . ARG A 1 106 ? -26.719 2.779 9.453 1 96 106 ARG A N 1
ATOM 833 C CA . ARG A 1 106 ? -26.391 2.615 10.859 1 96 106 ARG A CA 1
ATOM 834 C C . ARG A 1 106 ? -26.031 1.164 11.18 1 96 106 ARG A C 1
ATOM 836 O O . ARG A 1 106 ? -26.75 0.499 11.938 1 96 106 ARG A O 1
ATOM 843 N N . PRO A 1 107 ? -24.953 0.719 10.555 1 98.25 107 PRO A N 1
ATOM 844 C CA . PRO A 1 107 ? -24.562 -0.664 10.836 1 98.25 107 PRO A CA 1
ATOM 845 C C . PRO A 1 107 ? -24.109 -0.869 12.281 1 98.25 107 PRO A C 1
ATOM 847 O O . PRO A 1 107 ? -23.297 -0.094 12.797 1 98.25 107 PRO A O 1
ATOM 850 N N . GLU A 1 108 ? -24.625 -1.905 12.898 1 98.38 108 GLU A N 1
ATOM 851 C CA . GLU A 1 108 ? -24.344 -2.209 14.297 1 98.38 108 GLU A CA 1
ATOM 852 C C . GLU A 1 108 ? -23.984 -3.682 14.477 1 98.38 108 GLU A C 1
ATOM 854 O O . GLU A 1 108 ? -24.391 -4.531 13.688 1 98.38 108 GLU A O 1
ATOM 859 N N . ALA A 1 109 ? -23.188 -3.953 15.445 1 98.75 109 ALA A N 1
ATOM 860 C CA . ALA A 1 109 ? -22.812 -5.312 15.836 1 98.75 109 ALA A CA 1
ATOM 861 C C . ALA A 1 109 ? -22.656 -5.422 17.359 1 98.75 109 ALA A C 1
ATOM 863 O O . ALA A 1 109 ? -22.422 -4.418 18.031 1 98.75 109 ALA A O 1
ATOM 864 N N . ASP A 1 110 ? -22.875 -6.594 17.812 1 98.75 110 ASP A N 1
ATOM 865 C CA . ASP A 1 110 ? -22.641 -6.91 19.219 1 98.75 110 ASP A CA 1
ATOM 866 C C . ASP A 1 110 ? -21.281 -7.574 19.422 1 98.75 110 ASP A C 1
ATOM 868 O O . ASP A 1 110 ? -20.969 -8.555 18.734 1 98.75 110 ASP A O 1
ATOM 872 N N . PHE A 1 111 ? -20.547 -7.066 20.375 1 98.69 111 PHE A N 1
ATOM 873 C CA . PHE A 1 111 ? -19.172 -7.523 20.578 1 98.69 111 PHE A CA 1
ATOM 874 C C . PHE A 1 111 ? -19.141 -9 20.953 1 98.69 111 PHE A C 1
ATOM 876 O O . PHE A 1 111 ? -18.453 -9.797 20.328 1 98.69 111 PHE A O 1
ATOM 883 N N . ALA A 1 112 ? -19.859 -9.359 21.953 1 98.62 112 ALA A N 1
ATOM 884 C CA . ALA A 1 112 ? -19.844 -10.742 22.438 1 98.62 112 ALA A CA 1
ATOM 885 C C . ALA A 1 112 ? -20.281 -11.711 21.344 1 98.62 112 ALA A C 1
ATOM 887 O O . ALA A 1 112 ? -19.656 -12.766 21.156 1 98.62 112 ALA A O 1
ATOM 888 N N . ALA A 1 113 ? -21.25 -11.344 20.609 1 98.69 113 ALA A N 1
ATOM 889 C CA . ALA A 1 113 ? -21.719 -12.188 19.516 1 98.69 113 ALA A CA 1
ATOM 890 C C . ALA A 1 113 ? -20.641 -12.344 18.453 1 98.69 113 ALA A C 1
ATOM 892 O O . ALA A 1 113 ? -20.391 -13.453 17.969 1 98.69 113 ALA A O 1
ATOM 893 N N . ALA A 1 114 ? -19.984 -11.273 18.078 1 98.62 114 ALA A N 1
ATOM 894 C CA . ALA A 1 114 ? -18.984 -11.297 17.016 1 98.62 114 ALA A CA 1
ATOM 895 C C . ALA A 1 114 ? -17.766 -12.109 17.438 1 98.62 114 ALA A C 1
ATOM 897 O O . ALA A 1 114 ? -17.109 -12.727 16.594 1 98.62 114 ALA A O 1
ATOM 898 N N . VAL A 1 115 ? -17.484 -12.094 18.719 1 98.56 115 VAL A N 1
ATOM 899 C CA . VAL A 1 115 ? -16.328 -12.828 19.219 1 98.56 115 VAL A CA 1
ATOM 900 C C . VAL A 1 115 ? -16.625 -14.328 19.234 1 98.56 115 VAL A C 1
ATOM 902 O O . VAL A 1 115 ? -15.766 -15.141 18.906 1 98.56 115 VAL A O 1
ATOM 905 N N . GLU A 1 116 ? -17.875 -14.695 19.453 1 98.12 116 GLU A N 1
ATOM 906 C CA . GLU A 1 116 ? -18.172 -16.094 19.75 1 98.12 116 GLU A CA 1
ATOM 907 C C . GLU A 1 116 ? -18.766 -16.797 18.531 1 98.12 116 GLU A C 1
ATOM 909 O O . GLU A 1 116 ? -18.672 -18.016 18.406 1 98.12 116 GLU A O 1
ATOM 914 N N . ASP A 1 117 ? -19.406 -16.031 17.688 1 98.12 117 ASP A N 1
ATOM 915 C CA . ASP A 1 117 ? -20.219 -16.641 16.641 1 98.12 117 ASP A CA 1
ATOM 916 C C . ASP A 1 117 ? -19.766 -16.203 15.258 1 98.12 117 ASP A C 1
ATOM 918 O O . ASP A 1 117 ? -19.703 -15 14.961 1 98.12 117 ASP A O 1
ATOM 922 N N . ASP A 1 118 ? -19.516 -17.203 14.414 1 98 118 ASP A N 1
ATOM 923 C CA . ASP A 1 118 ? -19.016 -16.938 13.07 1 98 118 ASP A CA 1
ATOM 924 C C . ASP A 1 118 ? -20.047 -16.188 12.234 1 98 118 ASP A C 1
ATOM 926 O O . ASP A 1 118 ? -19.703 -15.336 11.414 1 98 118 ASP A O 1
ATOM 930 N N . ALA A 1 119 ? -21.266 -16.516 12.383 1 98.12 119 ALA A N 1
ATOM 931 C CA . ALA A 1 119 ? -22.312 -15.844 11.609 1 98.12 119 ALA A CA 1
ATOM 932 C C . ALA A 1 119 ? -22.422 -14.367 12 1 98.12 119 ALA A C 1
ATOM 934 O O . ALA A 1 119 ? -22.609 -13.508 11.141 1 98.12 119 ALA A O 1
ATOM 935 N N . ALA A 1 120 ? -22.312 -14.102 13.289 1 98.69 120 ALA A N 1
ATOM 936 C CA . ALA A 1 120 ? -22.359 -12.727 13.766 1 98.69 120 ALA A CA 1
ATOM 937 C C . ALA A 1 120 ? -21.141 -11.938 13.281 1 98.69 120 ALA A C 1
ATOM 939 O O . ALA A 1 120 ? -21.266 -10.781 12.883 1 98.69 120 ALA A O 1
ATOM 940 N N . LEU A 1 121 ? -20.031 -12.602 13.297 1 98.81 121 LEU A N 1
ATOM 941 C CA . LEU A 1 121 ? -18.812 -11.953 12.797 1 98.81 121 LEU A CA 1
ATOM 942 C C . LEU A 1 121 ? -18.938 -11.656 11.312 1 98.81 121 LEU A C 1
ATOM 944 O O . LEU A 1 121 ? -18.578 -10.57 10.859 1 98.81 121 LEU A O 1
ATOM 948 N N . LEU A 1 122 ? -19.422 -12.602 10.562 1 98.5 122 LEU A N 1
ATOM 949 C CA . LEU A 1 122 ? -19.609 -12.398 9.133 1 98.5 122 LEU A CA 1
ATOM 950 C C . LEU A 1 122 ? -20.531 -11.219 8.859 1 98.5 122 LEU A C 1
ATOM 952 O O . LEU A 1 122 ? -20.234 -10.383 8 1 98.5 122 LEU A O 1
ATOM 956 N N . ALA A 1 123 ? -21.625 -11.164 9.602 1 98.62 123 ALA A N 1
ATOM 957 C CA . ALA A 1 123 ? -22.562 -10.062 9.43 1 98.62 123 ALA A CA 1
ATOM 958 C C . ALA A 1 123 ? -21.891 -8.719 9.688 1 98.62 123 ALA A C 1
ATOM 960 O O . ALA A 1 123 ? -22.125 -7.75 8.953 1 98.62 123 ALA A O 1
ATOM 961 N N . MET A 1 124 ? -21.078 -8.641 10.68 1 98.81 124 MET A N 1
ATOM 962 C CA . MET A 1 124 ? -20.344 -7.418 11.008 1 98.81 124 MET A CA 1
ATOM 963 C C . MET A 1 124 ? -19.391 -7.035 9.883 1 98.81 124 MET A C 1
ATOM 965 O O . MET A 1 124 ? -19.359 -5.879 9.461 1 98.81 124 MET A O 1
ATOM 969 N N . LEU A 1 125 ? -18.656 -8.039 9.398 1 98.69 125 LEU A N 1
ATOM 970 C CA . LEU A 1 125 ? -17.656 -7.789 8.359 1 98.69 125 LEU A CA 1
ATOM 971 C C . LEU A 1 125 ? -18.328 -7.406 7.043 1 98.69 125 LEU A C 1
ATOM 973 O O . LEU A 1 125 ? -17.797 -6.594 6.285 1 98.69 125 LEU A O 1
ATOM 977 N N . GLU A 1 126 ? -19.453 -7.988 6.766 1 98.25 126 GLU A N 1
ATOM 978 C CA . GLU A 1 126 ? -20.219 -7.613 5.574 1 98.25 126 GLU A CA 1
ATOM 979 C C . GLU A 1 126 ? -20.703 -6.172 5.668 1 98.25 126 GLU A C 1
ATOM 981 O O . GLU A 1 126 ? -20.672 -5.434 4.68 1 98.25 126 GLU A O 1
ATOM 986 N N . ALA A 1 127 ? -21.156 -5.82 6.844 1 98.69 127 ALA A N 1
ATOM 987 C CA . ALA A 1 127 ? -21.578 -4.438 7.051 1 98.69 127 ALA A CA 1
ATOM 988 C C . ALA A 1 127 ? -20.422 -3.469 6.898 1 98.69 127 ALA A C 1
ATOM 990 O O . ALA A 1 127 ? -20.547 -2.414 6.277 1 98.69 127 ALA A O 1
ATOM 991 N N . LEU A 1 128 ? -19.312 -3.846 7.457 1 98.62 128 LEU A N 1
ATOM 992 C CA . LEU A 1 128 ? -18.109 -3.025 7.352 1 98.62 128 LEU A CA 1
ATOM 993 C C . LEU A 1 128 ? -17.703 -2.836 5.895 1 98.62 128 LEU A C 1
ATOM 995 O O . LEU A 1 128 ? -17.375 -1.722 5.477 1 98.62 128 LEU A O 1
ATOM 999 N N . HIS A 1 129 ? -17.766 -3.922 5.152 1 98.06 129 HIS A N 1
ATOM 1000 C CA . HIS A 1 129 ? -17.422 -3.848 3.734 1 98.06 129 HIS A CA 1
ATOM 1001 C C . HIS A 1 129 ? -18.422 -2.982 2.977 1 98.06 129 HIS A C 1
ATOM 1003 O O . HIS A 1 129 ? -18.031 -2.115 2.193 1 98.06 129 HIS A O 1
ATOM 1009 N N . ARG A 1 130 ? -19.656 -3.18 3.225 1 98.06 130 ARG A N 1
ATOM 1010 C CA . ARG A 1 130 ? -20.734 -2.533 2.488 1 98.06 130 ARG A CA 1
ATOM 1011 C C . ARG A 1 130 ? -20.797 -1.04 2.795 1 98.06 130 ARG A C 1
ATOM 1013 O O . ARG A 1 130 ? -20.859 -0.215 1.882 1 98.06 130 ARG A O 1
ATOM 1020 N N . ASP A 1 131 ? -20.672 -0.694 4.082 1 98.56 131 ASP A N 1
ATOM 1021 C CA . ASP A 1 131 ? -21 0.661 4.508 1 98.56 131 ASP A CA 1
ATOM 1022 C C . ASP A 1 131 ? -19.75 1.463 4.832 1 98.56 131 ASP A C 1
ATOM 1024 O O . ASP A 1 131 ? -19.797 2.689 4.93 1 98.56 131 ASP A O 1
ATOM 1028 N N . GLY A 1 132 ? -18.656 0.814 5.02 1 98.5 132 GLY A N 1
ATOM 1029 C CA . GLY A 1 132 ? -17.391 1.48 5.297 1 98.5 132 GLY A CA 1
ATOM 1030 C C . GLY A 1 132 ? -17.125 1.652 6.781 1 98.5 132 GLY A C 1
ATOM 1031 O O . GLY A 1 132 ? -16.031 2.064 7.176 1 98.5 132 GLY A O 1
ATOM 1032 N N . PHE A 1 133 ? -18.156 1.342 7.629 1 98.75 133 PHE A N 1
ATOM 1033 C CA . PHE A 1 133 ? -17.969 1.398 9.078 1 98.75 133 PHE A CA 1
ATOM 1034 C C . PHE A 1 133 ? -18.984 0.515 9.789 1 98.75 133 PHE A C 1
ATOM 1036 O O . PHE A 1 133 ? -19.938 0.03 9.172 1 98.75 133 PHE A O 1
ATOM 1043 N N . VAL A 1 134 ? -18.734 0.238 11.047 1 98.81 134 VAL A N 1
ATOM 1044 C CA . VAL A 1 134 ? -19.672 -0.481 11.906 1 98.81 134 VAL A CA 1
ATOM 1045 C C . VAL A 1 134 ? -19.484 -0.047 13.359 1 98.81 134 VAL A C 1
ATOM 1047 O O . VAL A 1 134 ? -18.359 0.159 13.812 1 98.81 134 VAL A O 1
ATOM 1050 N N . LEU A 1 135 ? -20.594 0.187 14.023 1 98.62 135 LEU A N 1
ATOM 1051 C CA . LEU A 1 135 ? -20.609 0.48 15.453 1 98.62 135 LEU A CA 1
ATOM 1052 C C . LEU A 1 135 ? -20.781 -0.796 16.266 1 98.62 135 LEU A C 1
ATOM 1054 O O . LEU A 1 135 ? -21.812 -1.468 16.156 1 98.62 135 LEU A O 1
ATOM 1058 N N . VAL A 1 136 ? -19.797 -1.143 17.047 1 98.81 136 VAL A N 1
ATOM 1059 C CA . VAL A 1 136 ? -19.828 -2.35 17.859 1 98.81 136 VAL A CA 1
ATOM 1060 C C . VAL A 1 136 ? -20.141 -1.983 19.312 1 98.81 136 VAL A C 1
ATOM 1062 O O . VAL A 1 136 ? -19.484 -1.109 19.891 1 98.81 136 VAL A O 1
ATOM 1065 N N . SER A 1 137 ? -21.094 -2.586 19.906 1 98.5 137 SER A N 1
ATOM 1066 C CA . SER A 1 137 ? -21.469 -2.314 21.297 1 98.5 137 SER A CA 1
ATOM 1067 C C . SER A 1 137 ? -21.062 -3.463 22.219 1 98.5 137 SER A C 1
ATOM 1069 O O . SER A 1 137 ? -20.859 -4.586 21.75 1 98.5 137 SER A O 1
ATOM 1071 N N . GLY A 1 138 ? -20.906 -3.111 23.453 1 98.44 138 GLY A N 1
ATOM 1072 C CA . GLY A 1 138 ? -20.641 -4.125 24.469 1 98.44 138 GLY A CA 1
ATOM 1073 C C . GLY A 1 138 ? -19.172 -4.492 24.578 1 98.44 138 GLY A C 1
ATOM 1074 O O . GLY A 1 138 ? -18.828 -5.578 25.047 1 98.44 138 GLY A O 1
ATOM 1075 N N . VAL A 1 139 ? -18.312 -3.645 24.109 1 98.56 139 VAL A N 1
ATOM 1076 C CA . VAL A 1 139 ? -16.875 -3.891 24.203 1 98.56 139 VAL A CA 1
ATOM 1077 C C . VAL A 1 139 ? -16.406 -3.645 25.641 1 98.56 139 VAL A C 1
ATOM 1079 O O . VAL A 1 139 ? -16.734 -2.617 26.234 1 98.56 139 VAL A O 1
ATOM 1082 N N . PRO A 1 140 ? -15.68 -4.512 26.219 1 97.94 140 PRO A N 1
ATOM 1083 C CA . PRO A 1 140 ? -15.172 -4.266 27.562 1 97.94 140 PRO A CA 1
ATOM 1084 C C . PRO A 1 140 ? -14.391 -2.961 27.672 1 97.94 140 PRO A C 1
ATOM 1086 O O . PRO A 1 140 ? -13.469 -2.723 26.891 1 97.94 140 PRO A O 1
ATOM 1089 N N . THR A 1 141 ? -14.703 -2.156 28.625 1 95.69 141 THR A N 1
ATOM 1090 C CA . THR A 1 141 ? -14.055 -0.858 28.766 1 95.69 141 THR A CA 1
ATOM 1091 C C . THR A 1 141 ? -12.711 -1.004 29.469 1 95.69 141 THR A C 1
ATOM 1093 O O . THR A 1 141 ? -12.5 -0.44 30.547 1 95.69 141 THR A O 1
ATOM 1096 N N . GLU A 1 142 ? -11.859 -1.768 28.891 1 94.69 142 GLU A N 1
ATOM 1097 C CA . GLU A 1 142 ? -10.492 -2.02 29.344 1 94.69 142 GLU A CA 1
ATOM 1098 C C . GLU A 1 142 ? -9.484 -1.679 28.25 1 94.69 142 GLU A C 1
ATOM 1100 O O . GLU A 1 142 ? -9.844 -1.535 27.078 1 94.69 142 GLU A O 1
ATOM 1105 N N . GLU A 1 143 ? -8.281 -1.568 28.625 1 91.31 143 GLU A N 1
ATOM 1106 C CA . GLU A 1 143 ? -7.199 -1.1 27.766 1 91.31 143 GLU A CA 1
ATOM 1107 C C . GLU A 1 143 ? -7.105 -1.941 26.484 1 91.31 143 GLU A C 1
ATOM 1109 O O . GLU A 1 143 ? -6.859 -1.41 25.406 1 91.31 143 GLU A O 1
ATOM 1114 N N . HIS A 1 144 ? -7.312 -3.207 26.594 1 94.25 144 HIS A N 1
ATOM 1115 C CA . HIS A 1 144 ? -7.195 -4.098 25.453 1 94.25 144 HIS A CA 1
ATOM 1116 C C . HIS A 1 144 ? -8.523 -4.785 25.156 1 94.25 144 HIS A C 1
ATOM 1118 O O . HIS A 1 144 ? -8.547 -5.918 24.656 1 94.25 144 HIS A O 1
ATOM 1124 N N . GLY A 1 145 ? -9.586 -4.121 25.469 1 96.31 145 GLY A N 1
ATOM 1125 C CA . GLY A 1 145 ? -10.922 -4.695 25.344 1 96.31 145 GLY A CA 1
ATOM 1126 C C . GLY A 1 145 ? -11.242 -5.129 23.922 1 96.31 145 GLY A C 1
ATOM 1127 O O . GLY A 1 145 ? -12.023 -6.062 23.719 1 96.31 145 GLY A O 1
ATOM 1128 N N . MET A 1 146 ? -10.641 -4.523 22.938 1 97.38 146 MET A N 1
ATOM 1129 C CA . MET A 1 146 ? -10.992 -4.812 21.547 1 97.38 146 MET A CA 1
ATOM 1130 C C . MET A 1 146 ? -10.195 -6 21.031 1 97.38 146 MET A C 1
ATOM 1132 O O . MET A 1 146 ? -10.508 -6.539 19.953 1 97.38 146 MET A O 1
ATOM 1136 N N . GLN A 1 147 ? -9.211 -6.504 21.766 1 97.44 147 GLN A N 1
ATOM 1137 C CA . GLN A 1 147 ? -8.219 -7.457 21.281 1 97.44 147 GLN A CA 1
ATOM 1138 C C . GLN A 1 147 ? -8.875 -8.773 20.875 1 97.44 147 GLN A C 1
ATOM 1140 O O . GLN A 1 147 ? -8.539 -9.352 19.844 1 97.44 147 GLN A O 1
ATOM 1145 N N . PRO A 1 148 ? -9.805 -9.289 21.656 1 98.06 148 PRO A N 1
ATOM 1146 C CA . PRO A 1 148 ? -10.391 -10.578 21.266 1 98.06 148 PRO A CA 1
ATOM 1147 C C . PRO A 1 148 ? -11.055 -10.547 19.891 1 98.06 148 PRO A C 1
ATOM 1149 O O . PRO A 1 148 ? -11.008 -11.539 19.156 1 98.06 148 PRO A O 1
ATOM 1152 N N . LEU A 1 149 ? -11.703 -9.453 19.594 1 98.5 149 LEU A N 1
ATOM 1153 C CA . LEU A 1 149 ? -12.344 -9.344 18.297 1 98.5 149 LEU A CA 1
ATOM 1154 C C . LEU A 1 149 ? -11.312 -9.195 17.188 1 98.5 149 LEU A C 1
ATOM 1156 O O . LEU A 1 149 ? -11.461 -9.773 16.109 1 98.5 149 LEU A O 1
ATOM 1160 N N . ILE A 1 150 ? -10.258 -8.438 17.422 1 97.75 150 ILE A N 1
ATOM 1161 C CA . ILE A 1 150 ? -9.164 -8.289 16.453 1 97.75 150 ILE A CA 1
ATOM 1162 C C . ILE A 1 150 ? -8.562 -9.656 16.141 1 97.75 150 ILE A C 1
ATOM 1164 O O . ILE A 1 150 ? -8.312 -9.969 14.977 1 97.75 150 ILE A O 1
ATOM 1168 N N . ASP A 1 151 ? -8.477 -10.492 17.172 1 96.19 151 ASP A N 1
ATOM 1169 C CA . ASP A 1 151 ? -7.859 -11.805 17.016 1 96.19 151 ASP A CA 1
ATOM 1170 C C . ASP A 1 151 ? -8.703 -12.711 16.125 1 96.19 151 ASP A C 1
ATOM 1172 O O . ASP A 1 151 ? -8.18 -13.656 15.523 1 96.19 151 ASP A O 1
ATOM 1176 N N . ARG A 1 152 ? -10 -12.422 16.016 1 97.12 152 ARG A N 1
ATOM 1177 C CA . ARG A 1 152 ? -10.891 -13.211 15.172 1 97.12 152 ARG A CA 1
ATOM 1178 C C . ARG A 1 152 ? -10.695 -12.859 13.695 1 97.12 152 ARG A C 1
ATOM 1180 O O . ARG A 1 152 ? -11.125 -13.602 12.812 1 97.12 152 ARG A O 1
ATOM 1187 N N . ILE A 1 153 ? -10.07 -11.781 13.43 1 96.31 153 ILE A N 1
ATOM 1188 C CA . ILE A 1 153 ? -10.031 -11.258 12.07 1 96.31 153 ILE A CA 1
ATOM 1189 C C . ILE A 1 153 ? -8.625 -11.383 11.5 1 96.31 153 ILE A C 1
ATOM 1191 O O . ILE A 1 153 ? -8.438 -11.867 10.383 1 96.31 153 ILE A O 1
ATOM 1195 N N . GLY A 1 154 ? -7.688 -10.969 12.219 1 92.75 154 GLY A N 1
ATOM 1196 C CA . GLY A 1 154 ? -6.277 -10.961 11.852 1 92.75 154 GLY A CA 1
ATOM 1197 C C . GLY A 1 154 ? -5.398 -10.266 12.867 1 92.75 154 GLY A C 1
ATOM 1198 O O . GLY A 1 154 ? -5.879 -9.828 13.914 1 92.75 154 GLY A O 1
ATOM 1199 N N . PRO A 1 155 ? -4.16 -10.211 12.5 1 92.75 155 PRO A N 1
ATOM 1200 C CA . PRO A 1 155 ? -3.26 -9.617 13.484 1 92.75 155 PRO A CA 1
ATOM 1201 C C . PRO A 1 155 ? -3.439 -8.102 13.609 1 92.75 155 PRO A C 1
ATOM 1203 O O . PRO A 1 155 ? -3.709 -7.426 12.617 1 92.75 155 PRO A O 1
ATOM 1206 N N . LEU A 1 156 ? -3.27 -7.629 14.859 1 94.81 156 LEU A N 1
ATOM 1207 C CA . LEU A 1 156 ? -3.16 -6.199 15.133 1 94.81 156 LEU A CA 1
ATOM 1208 C C . LEU A 1 156 ? -1.938 -5.605 14.445 1 94.81 156 LEU A C 1
ATOM 1210 O O . LEU A 1 156 ? -0.839 -6.16 14.531 1 94.81 156 LEU A O 1
ATOM 1214 N N . ARG A 1 157 ? -2.133 -4.551 13.711 1 93.56 157 ARG A N 1
ATOM 1215 C CA . ARG A 1 157 ? -0.994 -3.836 13.141 1 93.56 157 ARG A CA 1
ATOM 1216 C C . ARG A 1 157 ? -0.314 -2.967 14.195 1 93.56 157 ARG A C 1
ATOM 1218 O O . ARG A 1 157 ? -0.966 -2.15 14.852 1 93.56 157 ARG A O 1
ATOM 1225 N N . ARG A 1 158 ? 0.917 -3.166 14.273 1 92.19 158 ARG A N 1
ATOM 1226 C CA . ARG A 1 158 ? 1.699 -2.344 15.188 1 92.19 158 ARG A CA 1
ATOM 1227 C C . ARG A 1 158 ? 2.465 -1.26 14.438 1 92.19 158 ARG A C 1
ATOM 1229 O O . ARG A 1 158 ? 2.938 -1.486 13.32 1 92.19 158 ARG A O 1
ATOM 1236 N N . THR A 1 159 ? 2.531 -0.078 15.008 1 88.69 159 THR A N 1
ATOM 1237 C CA . THR A 1 159 ? 3.281 1.06 14.492 1 88.69 159 THR A CA 1
ATOM 1238 C C . THR A 1 159 ? 4.305 1.544 15.508 1 88.69 159 THR A C 1
ATOM 1240 O O . THR A 1 159 ? 4.559 0.871 16.516 1 88.69 159 THR A O 1
ATOM 1243 N N . ASN A 1 160 ? 4.891 2.658 15.18 1 84.25 160 ASN A N 1
ATOM 1244 C CA . ASN A 1 160 ? 5.832 3.236 16.125 1 84.25 160 ASN A CA 1
ATOM 1245 C C . ASN A 1 160 ? 5.137 3.654 17.422 1 84.25 160 ASN A C 1
ATOM 1247 O O . ASN A 1 160 ? 5.793 3.879 18.438 1 84.25 160 ASN A O 1
ATOM 1251 N N . TRP A 1 161 ? 3.857 3.646 17.375 1 81.69 161 TRP A N 1
ATOM 1252 C CA . TRP A 1 161 ? 3.084 4.027 18.547 1 81.69 161 TRP A CA 1
ATOM 1253 C C . TRP A 1 161 ? 2.559 2.797 19.281 1 81.69 161 TRP A C 1
ATOM 1255 O O . TRP A 1 161 ? 1.778 2.916 20.234 1 81.69 161 TRP A O 1
ATOM 1265 N N . GLY A 1 162 ? 2.98 1.683 18.781 1 87 162 GLY A N 1
ATOM 1266 C CA . GLY A 1 162 ? 2.533 0.441 19.391 1 87 162 GLY A CA 1
ATOM 1267 C C . GLY A 1 162 ? 1.365 -0.196 18.672 1 87 162 GLY A C 1
ATOM 1268 O O . GLY A 1 162 ? 1.227 -0.04 17.453 1 87 162 GLY A O 1
ATOM 1269 N N . GLY A 1 163 ? 0.711 -1.064 19.406 1 91.62 163 GLY A N 1
ATOM 1270 C CA . GLY A 1 163 ? -0.457 -1.726 18.844 1 91.62 163 GLY A CA 1
ATOM 1271 C C . GLY A 1 163 ? -1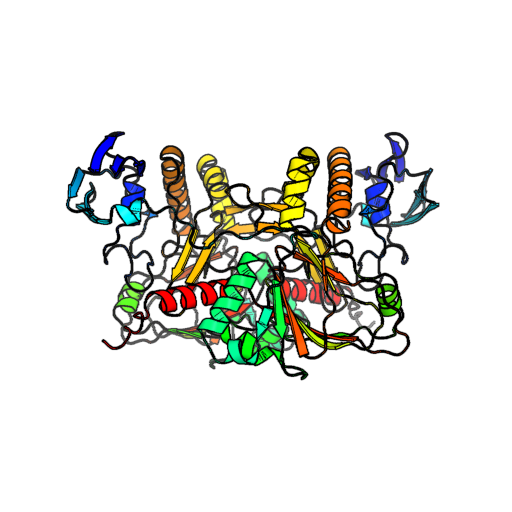.748 -0.97 19.094 1 91.62 163 GLY A C 1
ATOM 1272 O O . GLY A 1 163 ? -2.131 -0.107 18.297 1 91.62 163 GLY A O 1
ATOM 1273 N N . ILE A 1 164 ? -2.312 -1.225 20.25 1 90.38 164 ILE A N 1
ATOM 1274 C CA . ILE A 1 164 ? -3.451 -0.44 20.719 1 90.38 164 ILE A CA 1
ATOM 1275 C C . ILE A 1 164 ? -2.961 0.722 21.578 1 90.38 164 ILE A C 1
ATOM 1277 O O . ILE A 1 164 ? -2.281 0.513 22.594 1 90.38 164 ILE A O 1
ATOM 1281 N N . ALA A 1 165 ? -3.283 1.919 21.141 1 88.06 165 ALA A N 1
ATOM 1282 C CA . ALA A 1 165 ? -2.713 3.096 21.781 1 88.06 165 ALA A CA 1
ATOM 1283 C C . ALA A 1 165 ? -3.809 4.035 22.281 1 88.06 165 ALA A C 1
ATOM 1285 O O . ALA A 1 165 ? -4.941 3.986 21.812 1 88.06 165 ALA A O 1
ATOM 1286 N N . ASP A 1 166 ? -3.377 4.844 23.203 1 83 166 ASP A N 1
ATOM 1287 C CA . ASP A 1 166 ? -4.293 5.844 23.734 1 83 166 ASP A CA 1
ATOM 1288 C C . ASP A 1 166 ? -4.465 7.012 22.766 1 83 166 ASP A C 1
ATOM 1290 O O . ASP A 1 166 ? -3.5 7.453 22.141 1 83 166 ASP A O 1
ATOM 1294 N N . VAL A 1 167 ? -5.609 7.352 22.609 1 72.75 167 VAL A N 1
ATOM 1295 C CA . VAL A 1 167 ? -5.965 8.641 22.016 1 72.75 167 VAL A CA 1
ATOM 1296 C C . VAL A 1 167 ? -6.66 9.508 23.062 1 72.75 167 VAL A C 1
ATOM 1298 O O . VAL A 1 167 ? -7.84 9.312 23.359 1 72.75 167 VAL A O 1
ATOM 1301 N N . LYS A 1 168 ? -5.785 10.273 23.719 1 62.78 168 LYS A N 1
ATOM 1302 C CA . LYS A 1 168 ? -6.336 11.062 24.812 1 62.78 168 LYS A CA 1
ATOM 1303 C C . LYS A 1 168 ? -6.277 12.555 24.5 1 62.78 168 LYS A C 1
ATOM 1305 O O . LYS A 1 168 ? -5.289 13.039 23.938 1 62.78 168 LYS A O 1
ATOM 1310 N N . SER A 1 169 ? -7.289 13.117 24.531 1 57.72 169 SER A N 1
ATOM 1311 C CA . SER A 1 169 ? -7.273 14.57 24.578 1 57.72 169 SER A CA 1
ATOM 1312 C C . SER A 1 169 ? -7.031 15.078 26 1 57.72 169 SER A C 1
ATOM 1314 O O . SER A 1 169 ? -7.762 14.719 26.922 1 57.72 169 SER A O 1
ATOM 1316 N N . VAL A 1 170 ? -5.68 15.445 26.141 1 52.81 170 VAL A N 1
ATOM 1317 C CA . VAL A 1 170 ? -5.352 15.969 27.469 1 52.81 170 VAL A CA 1
ATOM 1318 C C . VAL A 1 170 ? -5.352 17.5 27.438 1 52.81 170 VAL A C 1
ATOM 1320 O O . VAL A 1 170 ? -5.164 18.109 26.391 1 52.81 170 VAL A O 1
ATOM 1323 N N . ALA A 1 171 ? -5.695 18.047 28.438 1 47.66 171 ALA A N 1
ATOM 1324 C CA . ALA A 1 171 ? -5.773 19.5 28.625 1 47.66 171 ALA A CA 1
ATOM 1325 C C . ALA A 1 171 ? -4.406 20.141 28.453 1 47.66 171 ALA A C 1
ATOM 1327 O O . ALA A 1 171 ? -3.754 20.516 29.438 1 47.66 171 ALA A O 1
ATOM 1328 N N . ASP A 1 172 ? -3.668 19.672 27.391 1 49.78 172 ASP A N 1
ATOM 1329 C CA . ASP A 1 172 ? -2.527 20.531 27.125 1 49.78 172 ASP A CA 1
ATOM 1330 C C . ASP A 1 172 ? -2.811 21.453 25.938 1 49.78 172 ASP A C 1
ATOM 1332 O O . ASP A 1 172 ? -3.807 21.281 25.234 1 49.78 172 ASP A O 1
ATOM 1336 N N . ALA A 1 173 ? -1.988 22.469 25.828 1 44.97 173 ALA A N 1
ATOM 1337 C CA . ALA A 1 173 ? -2.24 23.609 24.953 1 44.97 173 ALA A CA 1
ATOM 1338 C C . ALA A 1 173 ? -2.486 23.141 23.516 1 44.97 173 ALA A C 1
ATOM 1340 O O . ALA A 1 173 ? -3.398 23.641 22.859 1 44.97 173 ALA A O 1
ATOM 1341 N N . TYR A 1 174 ? -1.66 22.25 23.078 1 49.59 174 TYR A N 1
ATOM 1342 C CA . TYR A 1 174 ? -1.823 21.75 21.719 1 49.59 174 TYR A CA 1
ATOM 1343 C C . TYR A 1 174 ? -3.131 20.984 21.578 1 49.59 174 TYR A C 1
ATOM 1345 O O . TYR A 1 174 ? -3.883 21.203 20.625 1 49.59 174 TYR A O 1
ATOM 1353 N N . ASP A 1 175 ? -3.303 20.266 22.547 1 54.31 175 ASP A N 1
ATOM 1354 C CA . ASP A 1 175 ? -4.527 19.469 22.562 1 54.31 175 ASP A CA 1
ATOM 1355 C C . ASP A 1 175 ? -5.758 20.359 22.734 1 54.31 175 ASP A C 1
ATOM 1357 O O . ASP A 1 175 ? -6.809 20.094 22.156 1 54.31 175 ASP A O 1
ATOM 1361 N N . LEU A 1 176 ? -5.438 21.438 23.406 1 47 176 LEU A N 1
ATOM 1362 C CA . LEU A 1 176 ? -6.547 22.359 23.641 1 47 176 LEU A CA 1
ATOM 1363 C C . LEU A 1 176 ? -6.996 23 22.328 1 47 176 LEU A C 1
ATOM 1365 O O . LEU A 1 176 ? -8.195 23.141 22.094 1 47 176 LEU A O 1
ATOM 1369 N N . THR A 1 177 ? -6.027 23.422 21.578 1 48.19 177 THR A N 1
ATOM 1370 C CA . THR A 1 177 ? -6.371 24.031 20.297 1 48.19 177 THR A CA 1
ATOM 1371 C C . THR A 1 177 ? -7.082 23.031 19.406 1 48.19 177 THR A C 1
ATOM 1373 O O . THR A 1 177 ? -8.07 23.375 18.75 1 48.19 177 THR A O 1
ATOM 1376 N N . MET A 1 178 ? -6.578 21.797 19.594 1 56.97 178 MET A N 1
ATOM 1377 C CA . MET A 1 178 ? -7.215 20.766 18.766 1 56.97 178 MET A CA 1
ATOM 1378 C C . MET A 1 178 ? -8.609 20.438 19.297 1 56.97 178 MET A C 1
ATOM 1380 O O . MET A 1 178 ? -9.516 20.156 18.531 1 56.97 178 MET A O 1
ATOM 1384 N N . THR A 1 179 ? -8.688 20.609 20.531 1 55.41 179 THR A N 1
ATOM 1385 C CA . THR A 1 179 ? -9.961 20.297 21.172 1 55.41 179 THR A CA 1
ATOM 1386 C C . THR A 1 179 ? -10.992 21.375 20.875 1 55.41 179 THR A C 1
ATOM 1388 O O . THR A 1 179 ? -12.156 21.078 20.609 1 55.41 179 THR A O 1
ATOM 1391 N N . GLN A 1 180 ? -10.555 22.516 20.859 1 60.66 180 GLN A N 1
ATOM 1392 C CA . GLN A 1 180 ? -11.492 23.625 20.641 1 60.66 180 GLN A CA 1
ATOM 1393 C C . GLN A 1 180 ? -11.914 23.703 19.188 1 60.66 180 GLN A C 1
ATOM 1395 O O . GLN A 1 180 ? -13.047 24.078 18.875 1 60.66 180 GLN A O 1
ATOM 1400 N N . ARG A 1 181 ? -11.062 23.328 18.375 1 65.69 181 ARG A N 1
ATOM 1401 C CA . ARG A 1 181 ? -11.344 23.531 16.953 1 65.69 181 ARG A CA 1
ATOM 1402 C C . ARG A 1 181 ? -11.938 22.266 16.344 1 65.69 181 ARG A C 1
ATOM 1404 O O . ARG A 1 181 ? -12.656 22.344 15.336 1 65.69 181 ARG A O 1
ATOM 1411 N N . GLY A 1 182 ? -11.922 21.281 16.969 1 77.44 182 GLY A N 1
ATOM 1412 C CA . GLY A 1 182 ? -12.305 20.047 16.312 1 77.44 182 GLY A CA 1
ATOM 1413 C C . GLY A 1 182 ? -11.242 19.516 15.367 1 77.44 182 GLY A C 1
ATOM 1414 O O . GLY A 1 182 ? -10.18 20.125 15.219 1 77.44 182 GLY A O 1
ATOM 1415 N N . LEU A 1 183 ? -11.461 18.391 14.953 1 81.88 183 LEU A N 1
ATOM 1416 C CA . LEU A 1 183 ? -10.594 17.75 13.969 1 81.88 183 LEU A CA 1
ATOM 1417 C C . LEU A 1 183 ? -11.312 17.578 12.641 1 81.88 183 LEU A C 1
ATOM 1419 O O . LEU A 1 183 ? -12.375 16.938 12.578 1 81.88 183 LEU A O 1
ATOM 1423 N N . GLU A 1 184 ? -10.805 18.234 11.656 1 88.56 184 GLU A N 1
ATOM 1424 C CA . GLU A 1 184 ? -11.398 18.109 10.328 1 88.56 184 GLU A CA 1
ATOM 1425 C C . GLU A 1 184 ? -11.336 16.672 9.812 1 88.56 184 GLU A C 1
ATOM 1427 O O . GLU A 1 184 ? -10.484 15.898 10.234 1 88.56 184 GLU A O 1
ATOM 1432 N N . PRO A 1 185 ? -12.305 16.406 8.906 1 95 185 PRO A N 1
ATOM 1433 C CA . PRO A 1 185 ? -12.242 15.078 8.281 1 95 185 PRO A CA 1
ATOM 1434 C C . PRO A 1 185 ? -10.875 14.781 7.66 1 95 185 PRO A C 1
ATOM 1436 O O . PRO A 1 185 ? -10.328 15.625 6.941 1 95 185 PRO A O 1
ATOM 1439 N N . HIS A 1 186 ? -10.328 13.641 8.008 1 96.56 186 HIS A N 1
ATOM 1440 C CA . HIS A 1 186 ? -9 13.32 7.5 1 96.56 186 HIS A CA 1
ATOM 1441 C C . HIS A 1 186 ? -8.812 11.805 7.383 1 96.56 186 HIS A C 1
ATOM 1443 O O . HIS A 1 186 ? -9.586 11.031 7.953 1 96.56 186 HIS A O 1
ATOM 1449 N N . THR A 1 187 ? -7.871 11.43 6.551 1 96.31 187 THR A N 1
ATOM 1450 C CA . THR A 1 187 ? -7.309 10.078 6.512 1 96.31 187 THR A CA 1
ATOM 1451 C C . THR A 1 187 ? -6.219 9.922 7.566 1 96.31 187 THR A C 1
ATOM 1453 O O . THR A 1 187 ? -5.367 10.797 7.73 1 96.31 187 THR A O 1
ATOM 1456 N N . ASP A 1 188 ? -6.312 8.859 8.234 1 94.12 188 ASP A N 1
ATOM 1457 C CA . ASP A 1 188 ? -5.297 8.625 9.258 1 94.12 188 ASP A CA 1
ATOM 1458 C C . ASP A 1 188 ? -3.996 8.125 8.633 1 94.12 188 ASP A C 1
ATOM 1460 O O . ASP A 1 188 ? -4.008 7.223 7.789 1 94.12 188 ASP A O 1
ATOM 1464 N N . ASN A 1 189 ? -2.893 8.719 9.016 1 93.69 189 ASN A N 1
ATOM 1465 C CA . ASN A 1 189 ? -1.527 8.312 8.703 1 93.69 189 ASN A CA 1
ATOM 1466 C C . ASN A 1 189 ? -1.327 8.117 7.203 1 93.69 189 ASN A C 1
ATOM 1468 O O . ASN A 1 189 ? -0.83 7.078 6.766 1 93.69 189 ASN A O 1
ATOM 1472 N N . PRO A 1 190 ? -1.712 9.133 6.434 1 95.31 190 PRO A N 1
ATOM 1473 C CA . PRO A 1 190 ? -1.527 8.984 4.988 1 95.31 190 PRO A CA 1
ATOM 1474 C C . PRO A 1 190 ? -0.056 8.969 4.582 1 95.31 190 PRO A C 1
ATOM 1476 O O . PRO A 1 190 ? 0.265 8.68 3.426 1 95.31 190 PRO A O 1
ATOM 1479 N N . TYR A 1 191 ? 0.862 9.258 5.527 1 94.81 191 TYR A N 1
ATOM 1480 C CA . TYR A 1 191 ? 2.299 9.305 5.285 1 94.81 191 TYR A CA 1
ATOM 1481 C C . TYR A 1 191 ? 2.928 7.926 5.449 1 94.81 191 TYR A C 1
ATOM 1483 O O . TYR A 1 191 ? 4.125 7.75 5.199 1 94.81 191 TYR A O 1
ATOM 1491 N N . ARG A 1 192 ? 2.16 7.031 5.809 1 93.75 192 ARG A N 1
ATOM 1492 C CA . ARG A 1 192 ? 2.707 5.699 6.051 1 93.75 192 ARG A CA 1
ATOM 1493 C C . ARG A 1 192 ? 2.652 4.848 4.789 1 93.75 192 ARG A C 1
ATOM 1495 O O . ARG A 1 192 ? 1.789 5.055 3.932 1 93.75 192 ARG A O 1
ATOM 1502 N N . ASP A 1 193 ? 3.533 3.98 4.688 1 88.31 193 ASP A N 1
ATOM 1503 C CA . ASP A 1 193 ? 3.586 2.902 3.705 1 88.31 193 ASP A CA 1
ATOM 1504 C C . ASP A 1 193 ? 3.857 1.56 4.379 1 88.31 193 ASP A C 1
ATOM 1506 O O . ASP A 1 193 ? 5 1.247 4.715 1 88.31 193 ASP A O 1
ATOM 1510 N N . PRO A 1 194 ? 2.883 0.805 4.574 1 88 194 PRO A N 1
ATOM 1511 C CA . PRO A 1 194 ? 1.528 0.999 4.055 1 88 194 PRO A CA 1
ATOM 1512 C C . PRO A 1 194 ? 0.663 1.865 4.969 1 88 194 PRO A C 1
ATOM 1514 O O . PRO A 1 194 ? 0.899 1.921 6.176 1 88 194 PRO A O 1
ATOM 1517 N N . ILE A 1 195 ? -0.339 2.51 4.391 1 92.25 195 ILE A N 1
ATOM 1518 C CA . ILE A 1 195 ? -1.369 3.213 5.148 1 92.25 195 ILE A CA 1
ATOM 1519 C C . ILE A 1 195 ? -2.258 2.203 5.871 1 92.25 195 ILE A C 1
ATOM 1521 O O . ILE A 1 195 ? -2.635 1.178 5.297 1 92.25 195 ILE A O 1
ATOM 1525 N N . PRO A 1 196 ? -2.547 2.426 7.133 1 93 196 PRO A N 1
ATOM 1526 C CA . PRO A 1 196 ? -3.422 1.488 7.84 1 93 196 PRO A CA 1
ATOM 1527 C C . PRO A 1 196 ? -4.77 1.305 7.152 1 93 196 PRO A C 1
ATOM 1529 O O . PRO A 1 196 ? -5.344 2.271 6.641 1 93 196 PRO A O 1
ATOM 1532 N N . GLY A 1 197 ? -5.273 0.108 7.137 1 95.5 197 GLY A N 1
ATOM 1533 C CA . GLY A 1 197 ? -6.48 -0.219 6.391 1 95.5 197 GLY A CA 1
ATOM 1534 C C . GLY A 1 197 ? -7.754 0.159 7.125 1 95.5 197 GLY A C 1
ATOM 1535 O O . GLY A 1 197 ? -8.562 0.943 6.617 1 95.5 197 GLY A O 1
ATOM 1536 N N . TYR A 1 198 ? -7.891 -0.384 8.344 1 98 198 TYR A N 1
ATOM 1537 C CA . TYR A 1 198 ? -9.055 -0.106 9.18 1 98 198 TYR A CA 1
ATOM 1538 C C . TYR A 1 198 ? -8.641 0.488 10.516 1 98 198 TYR A C 1
ATOM 1540 O O . TYR A 1 198 ? -7.66 0.05 11.117 1 98 198 TYR A O 1
ATOM 1548 N N . ILE A 1 199 ? -9.383 1.472 10.938 1 97.38 199 ILE A N 1
ATOM 1549 C CA . ILE A 1 199 ? -9.203 2.098 12.25 1 97.38 199 ILE A CA 1
ATOM 1550 C C . ILE A 1 199 ? -10.234 1.551 13.227 1 97.38 199 ILE A C 1
ATOM 1552 O O . ILE A 1 199 ? -11.422 1.488 12.914 1 97.38 199 ILE A O 1
ATOM 1556 N N . TRP A 1 200 ? -9.766 1.111 14.336 1 97.69 200 TRP A N 1
ATOM 1557 C CA . TRP A 1 200 ? -10.609 0.706 15.453 1 97.69 200 TRP A CA 1
ATOM 1558 C C . TRP A 1 200 ? -10.547 1.73 16.578 1 97.69 200 TRP A C 1
ATOM 1560 O O . TRP A 1 200 ? -9.492 1.923 17.203 1 97.69 200 TRP A O 1
ATOM 1570 N N . LEU A 1 201 ? -11.656 2.357 16.844 1 96.12 201 LEU A N 1
ATOM 1571 C CA . LEU A 1 201 ? -11.734 3.393 17.875 1 96.12 201 LEU A CA 1
ATOM 1572 C C . LEU A 1 201 ? -12.68 2.975 18.984 1 96.12 201 LEU A C 1
ATOM 1574 O O . LEU A 1 201 ? -13.898 2.922 18.797 1 96.12 201 LEU A O 1
ATOM 1578 N N . HIS A 1 202 ? -12.117 2.693 20.141 1 96.88 202 HIS A N 1
ATOM 1579 C CA . HIS A 1 202 ? -12.836 2.172 21.297 1 96.88 202 HIS A CA 1
ATOM 1580 C C . HIS A 1 202 ? -12.992 3.238 22.375 1 96.88 202 HIS A C 1
ATOM 1582 O O . HIS A 1 202 ? -12 3.791 22.844 1 96.88 202 HIS A O 1
ATOM 1588 N N . CYS A 1 203 ? -14.234 3.477 22.781 1 95 203 CYS A N 1
ATOM 1589 C CA . CYS A 1 203 ? -14.516 4.504 23.781 1 95 203 CYS A CA 1
ATOM 1590 C C . CYS A 1 203 ? -14.516 3.912 25.188 1 95 203 CYS A C 1
ATOM 1592 O O . CYS A 1 203 ? -15.367 3.084 25.516 1 95 203 CYS A O 1
ATOM 1594 N N . LEU A 1 204 ? -13.602 4.379 25.922 1 93.56 204 LEU A N 1
ATOM 1595 C CA . LEU A 1 204 ? -13.555 3.945 27.312 1 93.56 204 LEU A CA 1
ATOM 1596 C C . LEU A 1 204 ? -14.352 4.887 28.219 1 93.56 204 LEU A C 1
ATOM 1598 O O . LEU A 1 204 ? -15.039 4.441 29.141 1 93.56 204 LEU A O 1
ATOM 1602 N N . THR A 1 205 ? -14.195 6.172 27.922 1 88.06 205 THR A N 1
ATOM 1603 C CA . THR A 1 205 ? -14.969 7.188 28.641 1 88.06 205 THR A CA 1
ATOM 1604 C C . THR A 1 205 ? -15.297 8.359 27.719 1 88.06 205 THR A C 1
ATOM 1606 O O . THR A 1 205 ? -14.508 8.703 26.828 1 88.06 205 THR A O 1
ATOM 1609 N N . ASN A 1 206 ? -16.438 8.852 27.859 1 83.31 206 ASN A N 1
ATOM 1610 C CA . ASN A 1 206 ? -16.859 10.039 27.125 1 83.31 206 ASN A CA 1
ATOM 1611 C C . ASN A 1 206 ? -17.781 10.922 27.969 1 83.31 206 ASN A C 1
ATOM 1613 O O . ASN A 1 206 ? -19 10.758 27.922 1 83.31 206 ASN A O 1
ATOM 1617 N N . ALA A 1 207 ? -17.219 11.844 28.688 1 73.12 207 ALA A N 1
ATOM 1618 C CA . ALA A 1 207 ? -17.969 12.727 29.562 1 73.12 207 ALA A CA 1
ATOM 1619 C C . ALA A 1 207 ? -18.016 14.148 29.016 1 73.12 207 ALA A C 1
ATOM 1621 O O . ALA A 1 207 ? -18.422 15.078 29.703 1 73.12 207 ALA A O 1
ATOM 1622 N N . ALA A 1 208 ? -17.672 14.336 27.828 1 67.25 208 ALA A N 1
ATOM 1623 C CA . ALA A 1 208 ? -17.594 15.68 27.25 1 67.25 208 ALA A CA 1
ATOM 1624 C C . ALA A 1 208 ? -18.891 16.047 26.547 1 67.25 208 ALA A C 1
ATOM 1626 O O . ALA A 1 208 ? -19.594 15.188 26 1 67.25 208 ALA A O 1
ATOM 1627 N N . ASP A 1 209 ? -19.266 17.328 26.781 1 72.06 209 ASP A N 1
ATOM 1628 C CA . ASP A 1 209 ? -20.312 17.875 25.922 1 72.06 209 ASP A CA 1
ATOM 1629 C C . ASP A 1 209 ? -19.781 18.219 24.547 1 72.06 209 ASP A C 1
ATOM 1631 O O . ASP A 1 209 ? -18.875 19.031 24.406 1 72.06 209 ASP A O 1
ATOM 1635 N N . GLY A 1 210 ? -20.344 17.5 23.5 1 73.62 210 GLY A N 1
ATOM 1636 C CA . GLY A 1 210 ? -19.766 17.625 22.172 1 73.62 210 GLY A CA 1
ATOM 1637 C C . GLY A 1 210 ? -18.688 16.609 21.891 1 73.62 210 GLY A C 1
ATOM 1638 O O . GLY A 1 210 ? -18.719 15.492 22.422 1 73.62 210 GLY A O 1
ATOM 1639 N N . GLY A 1 211 ? -17.875 16.844 20.859 1 73.69 211 GLY A N 1
ATOM 1640 C CA . GLY A 1 211 ? -16.781 15.945 20.547 1 73.69 211 GLY A CA 1
ATOM 1641 C C . GLY A 1 211 ? -17.219 14.68 19.844 1 73.69 211 GLY A C 1
ATOM 1642 O O . GLY A 1 211 ? -16.547 13.656 19.906 1 73.69 211 GLY A O 1
ATOM 1643 N N . ASP A 1 212 ? -18.281 14.93 19.172 1 84.69 212 ASP A N 1
ATOM 1644 C CA . ASP A 1 212 ? -18.781 13.781 18.422 1 84.69 212 ASP A CA 1
ATOM 1645 C C . ASP A 1 212 ? -17.828 13.406 17.297 1 84.69 212 ASP A C 1
ATOM 1647 O O . ASP A 1 212 ? -17.188 14.273 16.703 1 84.69 212 ASP A O 1
ATOM 1651 N N . SER A 1 213 ? -17.781 12.141 17.125 1 89.81 213 SER A N 1
ATOM 1652 C CA . SER A 1 213 ? -17.078 11.68 15.938 1 89.81 213 SER A CA 1
ATOM 1653 C C . SER A 1 213 ? -17.844 12.047 14.664 1 89.81 213 SER A C 1
ATOM 1655 O O . SER A 1 213 ? -19.078 12.031 14.648 1 89.81 213 SER A O 1
ATOM 1657 N N . THR A 1 214 ? -17.141 12.445 13.703 1 94.44 214 THR A N 1
ATOM 1658 C CA . THR A 1 214 ? -17.734 12.695 12.398 1 94.44 214 THR A CA 1
ATOM 1659 C C . THR A 1 214 ? -17.141 11.766 11.344 1 94.44 214 THR A C 1
ATOM 1661 O O . THR A 1 214 ? -15.969 11.414 11.406 1 94.44 214 THR A O 1
ATOM 1664 N N . LEU A 1 215 ? -18.031 11.32 10.414 1 97.31 215 LEU A N 1
ATOM 1665 C CA . LEU A 1 215 ? -17.625 10.516 9.273 1 97.31 215 LEU A CA 1
ATOM 1666 C C . LEU A 1 215 ? -18.141 11.117 7.969 1 97.31 215 LEU A C 1
ATOM 1668 O O . LEU A 1 215 ? -19.266 11.609 7.906 1 97.31 215 LEU A O 1
ATOM 1672 N N . SER A 1 216 ? -17.312 11.133 7.031 1 98.12 216 SER A N 1
ATOM 1673 C CA . SER A 1 216 ? -17.703 11.453 5.66 1 98.12 216 SER A CA 1
ATOM 1674 C C . SER A 1 216 ? -17.266 10.359 4.691 1 98.12 216 SER A C 1
ATOM 1676 O O . SER A 1 216 ? -16.125 9.906 4.727 1 98.12 216 SER A O 1
ATOM 1678 N N . ASP A 1 217 ? -18.188 9.891 3.836 1 98.62 217 ASP A N 1
ATOM 1679 C CA . ASP A 1 217 ? -17.859 8.891 2.828 1 98.62 217 ASP A CA 1
ATOM 1680 C C . ASP A 1 217 ? -17.062 9.5 1.683 1 98.62 217 ASP A C 1
ATOM 1682 O O . ASP A 1 217 ? -17.625 10.172 0.811 1 98.62 217 ASP A O 1
ATOM 1686 N N . GLY A 1 218 ? -15.805 9.258 1.719 1 98.69 218 GLY A N 1
ATOM 1687 C CA . GLY A 1 218 ? -14.906 9.836 0.735 1 98.69 218 GLY A CA 1
ATOM 1688 C C . GLY A 1 218 ? -15.188 9.367 -0.681 1 98.69 218 GLY A C 1
ATOM 1689 O O . GLY A 1 218 ? -14.953 10.109 -1.641 1 98.69 218 GLY A O 1
ATOM 1690 N N . PHE A 1 219 ? -15.672 8.133 -0.864 1 98.69 219 PHE A N 1
ATOM 1691 C CA . PHE A 1 219 ? -16.016 7.641 -2.191 1 98.69 219 PHE A CA 1
ATOM 1692 C C . PHE A 1 219 ? -17.25 8.359 -2.725 1 98.69 219 PHE A C 1
ATOM 1694 O O . PHE A 1 219 ? -17.344 8.648 -3.918 1 98.69 219 PHE A O 1
ATOM 1701 N N . MET A 1 220 ? -18.188 8.641 -1.841 1 98.62 220 MET A N 1
ATOM 1702 C CA . MET A 1 220 ? -19.328 9.453 -2.24 1 98.62 220 MET A CA 1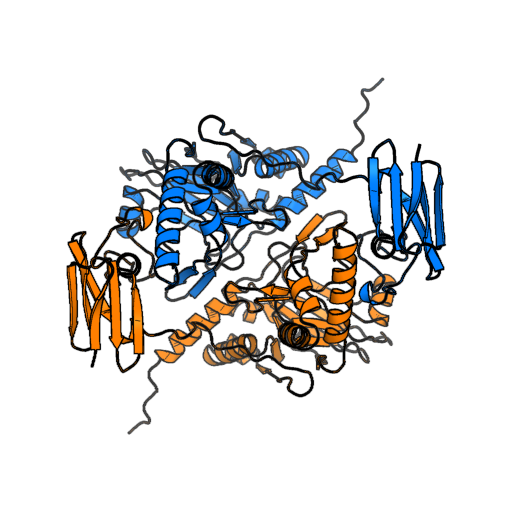
ATOM 1703 C C . MET A 1 220 ? -18.891 10.867 -2.621 1 98.62 220 MET A C 1
ATOM 1705 O O . MET A 1 220 ? -19.344 11.406 -3.629 1 98.62 220 MET A O 1
ATOM 1709 N N . ALA A 1 221 ? -18.016 11.445 -1.827 1 98.75 221 ALA A N 1
ATOM 1710 C CA . ALA A 1 221 ? -17.484 12.766 -2.143 1 98.75 221 ALA A CA 1
ATOM 1711 C C . ALA A 1 221 ? -16.812 12.773 -3.518 1 98.75 221 ALA A C 1
ATOM 1713 O O . ALA A 1 221 ? -17 13.711 -4.301 1 98.75 221 ALA A O 1
ATOM 1714 N N . ALA A 1 222 ? -16.031 11.742 -3.783 1 98.81 222 ALA A N 1
ATOM 1715 C CA . ALA A 1 222 ? -15.367 11.617 -5.082 1 98.81 222 ALA A CA 1
ATOM 1716 C C . ALA A 1 222 ? -16.391 11.547 -6.211 1 98.81 222 ALA A C 1
ATOM 1718 O O . ALA A 1 222 ? -16.219 12.195 -7.246 1 98.81 222 ALA A O 1
ATOM 1719 N N . ARG A 1 223 ? -17.438 10.773 -5.977 1 98.44 223 ARG A N 1
ATOM 1720 C CA . ARG A 1 223 ? -18.484 10.664 -6.98 1 98.44 223 ARG A CA 1
ATOM 1721 C C . ARG A 1 223 ? -19.141 12.016 -7.242 1 98.44 223 ARG A C 1
ATOM 1723 O O . ARG A 1 223 ? -19.328 12.406 -8.398 1 98.44 223 ARG A O 1
ATOM 1730 N N . LEU A 1 224 ? -19.453 12.719 -6.203 1 98.62 224 LEU A N 1
ATOM 1731 C CA . LEU A 1 224 ? -20.078 14.031 -6.332 1 98.62 224 LEU A CA 1
ATOM 1732 C C . LEU A 1 224 ? -19.141 15.016 -7.027 1 98.62 224 LEU A C 1
ATOM 1734 O O . LEU A 1 224 ? -19.594 15.812 -7.859 1 98.62 224 LEU A O 1
ATOM 1738 N N . LEU A 1 225 ? -17.891 14.953 -6.691 1 98.81 225 LEU A N 1
ATOM 1739 C CA . LEU A 1 225 ? -16.922 15.836 -7.34 1 98.81 225 LEU A CA 1
ATOM 1740 C C . LEU A 1 225 ? -16.859 15.555 -8.836 1 98.81 225 LEU A C 1
ATOM 1742 O O . LEU A 1 225 ? -16.797 16.484 -9.641 1 98.81 225 LEU A O 1
ATOM 1746 N N . ARG A 1 226 ? -16.812 14.273 -9.156 1 98.56 226 ARG A N 1
ATOM 1747 C CA . ARG A 1 226 ? -16.766 13.875 -10.562 1 98.56 226 ARG A CA 1
ATOM 1748 C C . ARG A 1 226 ? -17.969 14.43 -11.328 1 98.56 226 ARG A C 1
ATOM 1750 O O . ARG A 1 226 ? -17.828 14.875 -12.469 1 98.56 226 ARG A O 1
ATOM 1757 N N . GLU A 1 227 ? -19.109 14.453 -10.734 1 98.38 227 GLU A N 1
ATOM 1758 C CA . GLU A 1 227 ? -20.359 14.93 -11.344 1 98.38 227 GLU A CA 1
ATOM 1759 C C . GLU A 1 227 ? -20.391 16.453 -11.406 1 98.38 227 GLU A C 1
ATOM 1761 O O . GLU A 1 227 ? -20.766 17.031 -12.43 1 98.38 227 GLU A O 1
ATOM 1766 N N . ARG A 1 228 ? -19.922 17.141 -10.359 1 98.38 228 ARG A N 1
ATOM 1767 C CA . ARG A 1 228 ? -20.125 18.578 -10.203 1 98.38 228 ARG A CA 1
ATOM 1768 C C . ARG A 1 228 ? -18.969 19.375 -10.781 1 98.38 228 ARG A C 1
ATOM 1770 O O . ARG A 1 228 ? -19.125 20.516 -11.227 1 98.38 228 ARG A O 1
ATOM 1777 N N . ASP A 1 229 ? -17.797 18.812 -10.75 1 98.44 229 ASP A N 1
ATOM 1778 C CA . ASP A 1 229 ? -16.578 19.469 -11.211 1 98.44 229 ASP A CA 1
ATOM 1779 C C . ASP A 1 229 ? -15.602 18.438 -11.781 1 98.44 229 ASP A C 1
ATOM 1781 O O . ASP A 1 229 ? -14.57 18.156 -11.164 1 98.44 229 ASP A O 1
ATOM 1785 N N . PRO A 1 230 ? -15.852 17.953 -13.031 1 98.44 230 PRO A N 1
ATOM 1786 C CA . PRO A 1 230 ? -15.039 16.891 -13.625 1 98.44 230 PRO A CA 1
ATOM 1787 C C . PRO A 1 230 ? -13.562 17.281 -13.75 1 98.44 230 PRO A C 1
ATOM 1789 O O . PRO A 1 230 ? -12.688 16.422 -13.648 1 98.44 230 PRO A O 1
ATOM 1792 N N . ALA A 1 231 ? -13.297 18.531 -13.922 1 98.38 231 ALA A N 1
ATOM 1793 C CA . ALA A 1 231 ? -11.906 18.984 -14.031 1 98.38 231 ALA A CA 1
ATOM 1794 C C . ALA A 1 231 ? -11.18 18.844 -12.695 1 98.38 231 ALA A C 1
ATOM 1796 O O . ALA A 1 231 ? -10.023 18.406 -12.656 1 98.38 231 ALA A O 1
ATOM 1797 N N . ALA A 1 232 ? -11.867 19.188 -11.641 1 98.62 232 ALA A N 1
ATOM 1798 C CA . ALA A 1 232 ? -11.289 19.031 -10.312 1 98.62 232 ALA A CA 1
ATOM 1799 C C . ALA A 1 232 ? -11.039 17.562 -9.992 1 98.62 232 ALA A C 1
ATOM 1801 O O . ALA A 1 232 ? -9.992 17.203 -9.445 1 98.62 232 ALA A O 1
ATOM 1802 N N . TYR A 1 233 ? -12.055 16.766 -10.398 1 98.75 233 TYR A N 1
ATOM 1803 C CA . TYR A 1 233 ? -11.914 15.32 -10.195 1 98.75 233 TYR A CA 1
ATOM 1804 C C . TYR A 1 233 ? -10.695 14.781 -10.93 1 98.75 233 TYR A C 1
ATOM 1806 O O . TYR A 1 233 ? -9.867 14.086 -10.336 1 98.75 233 TYR A O 1
ATOM 1814 N N . ASP A 1 234 ? -10.555 15.18 -12.109 1 98.38 234 ASP A N 1
ATOM 1815 C CA . ASP A 1 234 ? -9.414 14.75 -12.922 1 98.38 234 ASP A CA 1
ATOM 1816 C C . ASP A 1 234 ? -8.094 15.203 -12.305 1 98.38 234 ASP A C 1
ATOM 1818 O O . ASP A 1 234 ? -7.141 14.422 -12.234 1 98.38 234 ASP A O 1
ATOM 1822 N N . CYS A 1 235 ? -8.062 16.344 -11.836 1 98.19 235 CYS A N 1
ATOM 1823 C CA . CYS A 1 235 ? -6.855 16.906 -11.219 1 98.19 235 CYS A CA 1
ATOM 1824 C C . CYS A 1 235 ? -6.465 16.109 -9.984 1 98.19 235 CYS A C 1
ATOM 1826 O O . CYS A 1 235 ? -5.297 15.734 -9.82 1 98.19 235 CYS A O 1
ATOM 1828 N N . LEU A 1 236 ? -7.449 15.781 -9.133 1 98.5 236 LEU A N 1
ATOM 1829 C CA . LEU A 1 236 ? -7.176 15.133 -7.855 1 98.5 236 LEU A CA 1
ATOM 1830 C C . LEU A 1 236 ? -6.832 13.664 -8.055 1 98.5 236 LEU A C 1
ATOM 1832 O O . LEU A 1 236 ? -6.316 13.008 -7.145 1 98.5 236 LEU A O 1
ATOM 1836 N N . THR A 1 237 ? -7.137 13.109 -9.266 1 97.62 237 THR A N 1
ATOM 1837 C CA . THR A 1 237 ? -6.754 11.727 -9.562 1 97.62 237 THR A CA 1
ATOM 1838 C C . THR A 1 237 ? -5.359 11.68 -10.172 1 97.62 237 THR A C 1
ATOM 1840 O O . THR A 1 237 ? -4.727 10.617 -10.203 1 97.62 237 THR A O 1
ATOM 1843 N N . ARG A 1 238 ? -4.887 12.797 -10.555 1 94.81 238 ARG A N 1
ATOM 1844 C CA . ARG A 1 238 ? -3.635 12.812 -11.305 1 94.81 238 ARG A CA 1
ATOM 1845 C C . ARG A 1 238 ? -2.49 13.344 -10.445 1 94.81 238 ARG A C 1
ATOM 1847 O O . ARG A 1 238 ? -1.402 12.766 -10.43 1 94.81 238 ARG A O 1
ATOM 1854 N N . VAL A 1 239 ? -2.715 14.461 -9.797 1 95.75 239 VAL A N 1
ATOM 1855 C CA . VAL A 1 239 ? -1.67 15.094 -9 1 95.75 239 VAL A CA 1
ATOM 1856 C C . VAL A 1 239 ? -1.415 14.273 -7.734 1 95.75 239 VAL A C 1
ATOM 1858 O O . VAL A 1 239 ? -2.357 13.828 -7.078 1 95.75 239 VAL A O 1
ATOM 1861 N N . THR A 1 240 ? -0.167 14.109 -7.414 1 95.12 240 THR A N 1
ATOM 1862 C CA . THR A 1 240 ? 0.212 13.289 -6.273 1 95.12 240 THR A CA 1
ATOM 1863 C C . THR A 1 240 ? 0.962 14.117 -5.234 1 95.12 240 THR A C 1
ATOM 1865 O O . THR A 1 240 ? 2.188 14.227 -5.289 1 95.12 240 THR A O 1
ATOM 1868 N N . PRO A 1 241 ? 0.269 14.68 -4.27 1 95.62 241 PRO A N 1
ATOM 1869 C CA . PRO A 1 241 ? 0.983 15.359 -3.184 1 95.62 241 PRO A CA 1
ATOM 1870 C C . PRO A 1 241 ? 1.729 14.383 -2.271 1 95.62 241 PRO A C 1
ATOM 1872 O O . PRO A 1 241 ? 1.48 13.18 -2.311 1 95.62 241 PRO A O 1
ATOM 1875 N N . GLY A 1 242 ? 2.662 15 -1.531 1 94.06 242 GLY A N 1
ATOM 1876 C CA . GLY A 1 242 ? 3.287 14.258 -0.448 1 94.06 242 GLY A CA 1
ATOM 1877 C C . GLY A 1 242 ? 2.58 14.438 0.882 1 94.06 242 GLY A C 1
ATOM 1878 O O . GLY A 1 242 ? 1.772 15.352 1.044 1 94.06 242 GLY A O 1
ATOM 1879 N N . PHE A 1 243 ? 2.824 13.531 1.785 1 95.31 243 PHE A N 1
ATOM 1880 C CA . PHE A 1 243 ? 2.424 13.57 3.188 1 95.31 243 PHE A CA 1
ATOM 1881 C C . PHE A 1 243 ? 3.604 13.25 4.098 1 95.31 243 PHE A C 1
ATOM 1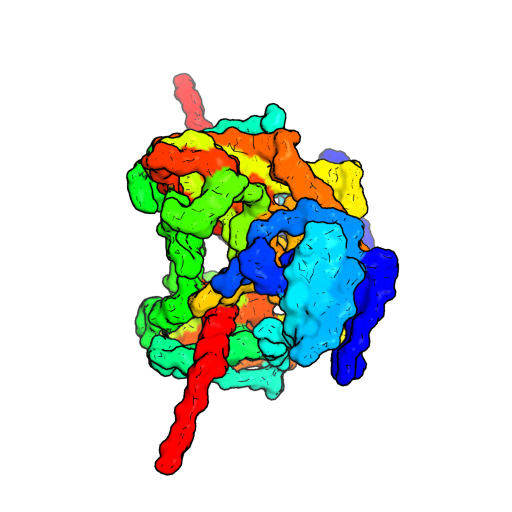883 O O . PHE A 1 243 ? 4.414 12.375 3.787 1 95.31 243 PHE A O 1
ATOM 1890 N N . ARG A 1 244 ? 3.66 14 5.188 1 93.5 244 ARG A N 1
ATOM 1891 C CA . ARG A 1 244 ? 4.844 13.797 6.016 1 93.5 244 ARG A CA 1
ATOM 1892 C C . ARG A 1 244 ? 4.516 13.969 7.492 1 93.5 244 ARG A C 1
ATOM 1894 O O . ARG A 1 244 ? 3.721 14.836 7.863 1 93.5 244 ARG A O 1
ATOM 1901 N N . TYR A 1 245 ? 5.129 13.148 8.32 1 91.5 245 TYR A N 1
ATOM 1902 C CA . TYR A 1 245 ? 5.188 13.266 9.773 1 91.5 245 TYR A CA 1
ATOM 1903 C C . TYR A 1 245 ? 6.605 13.047 10.281 1 91.5 245 TYR A C 1
ATOM 1905 O O . TYR A 1 245 ? 7.219 12.016 10 1 91.5 245 TYR A O 1
ATOM 1913 N N . ARG A 1 246 ? 7.07 14.039 10.969 1 91.75 246 ARG A N 1
ATOM 1914 C CA . ARG A 1 246 ? 8.445 13.961 11.461 1 91.75 246 ARG A CA 1
ATOM 1915 C C . ARG A 1 246 ? 8.531 14.461 12.898 1 91.75 246 ARG A C 1
ATOM 1917 O O . ARG A 1 246 ? 7.992 15.523 13.227 1 91.75 246 ARG A O 1
ATOM 1924 N N . ASP A 1 247 ? 9.125 13.695 13.742 1 90.31 247 ASP A N 1
ATOM 1925 C CA . ASP A 1 247 ? 9.531 14.125 15.078 1 90.31 247 ASP A CA 1
ATOM 1926 C C . ASP A 1 247 ? 10.922 13.594 15.43 1 90.31 247 ASP A C 1
ATOM 1928 O O . ASP A 1 247 ? 11.711 13.273 14.539 1 90.31 247 ASP A O 1
ATOM 1932 N N . ASP A 1 248 ? 11.297 13.57 16.656 1 89.62 248 ASP A N 1
ATOM 1933 C CA . ASP A 1 248 ? 12.656 13.227 17.062 1 89.62 248 ASP A CA 1
ATOM 1934 C C . ASP A 1 248 ? 12.961 11.766 16.766 1 89.62 248 ASP A C 1
ATOM 1936 O O . ASP A 1 248 ? 14.109 11.406 16.5 1 89.62 248 ASP A O 1
ATOM 1940 N N . THR A 1 249 ? 11.93 10.914 16.734 1 92.06 249 THR A N 1
ATOM 1941 C CA . THR A 1 249 ? 12.188 9.484 16.641 1 92.06 249 THR A CA 1
ATOM 1942 C C . THR A 1 249 ? 11.5 8.891 15.414 1 92.06 249 THR A C 1
ATOM 1944 O O . THR A 1 249 ? 11.562 7.68 15.188 1 92.06 249 THR A O 1
ATOM 1947 N N . THR A 1 250 ? 10.875 9.727 14.664 1 93.69 250 THR A N 1
ATOM 1948 C CA . THR A 1 250 ? 10.102 9.227 13.539 1 93.69 250 THR A CA 1
ATOM 1949 C C . THR A 1 250 ? 10.258 10.141 12.328 1 93.69 250 THR A C 1
ATOM 1951 O O . THR A 1 250 ? 10.297 11.367 12.469 1 93.69 250 THR A O 1
ATOM 1954 N N . ASP A 1 251 ? 10.398 9.641 11.203 1 94.56 251 ASP A N 1
ATOM 1955 C CA . ASP A 1 251 ? 10.453 10.344 9.93 1 94.56 251 ASP A CA 1
ATOM 1956 C C . ASP A 1 251 ? 9.719 9.562 8.836 1 94.56 251 ASP A C 1
ATOM 1958 O O . ASP A 1 251 ? 10.32 8.711 8.172 1 94.56 251 ASP A O 1
ATOM 1962 N N . LEU A 1 252 ? 8.438 9.867 8.68 1 94.5 252 LEU A N 1
ATOM 1963 C CA . LEU A 1 252 ? 7.562 9.117 7.777 1 94.5 252 LEU A CA 1
ATOM 1964 C C . LEU A 1 252 ? 7.125 9.992 6.605 1 94.5 252 LEU A C 1
ATOM 1966 O O . LEU A 1 252 ? 6.762 11.156 6.793 1 94.5 252 LEU A O 1
ATOM 1970 N N . GLU A 1 253 ? 7.281 9.477 5.477 1 93.38 253 GLU A N 1
ATOM 1971 C CA . GLU A 1 253 ? 6.875 10.172 4.262 1 93.38 253 GLU A CA 1
ATOM 1972 C C . GLU A 1 253 ? 6.215 9.219 3.27 1 93.38 253 GLU A C 1
ATOM 1974 O O . GLU A 1 253 ? 6.637 8.07 3.129 1 93.38 253 GLU A O 1
ATOM 1979 N N . GLY A 1 254 ? 5.18 9.656 2.67 1 91.94 254 GLY A N 1
ATOM 1980 C CA . GLY A 1 254 ? 4.48 8.969 1.596 1 91.94 254 GLY A CA 1
ATOM 1981 C C . GLY A 1 254 ? 3.881 9.914 0.571 1 91.94 254 GLY A C 1
ATOM 1982 O O . GLY A 1 254 ? 3.988 11.133 0.708 1 91.94 254 GLY A O 1
ATOM 1983 N N . GLU A 1 255 ? 3.402 9.406 -0.489 1 93.44 255 GLU A N 1
ATOM 1984 C CA . GLU A 1 255 ? 2.748 10.211 -1.515 1 93.44 255 GLU A CA 1
ATOM 1985 C C . GLU A 1 255 ? 1.592 9.453 -2.158 1 93.44 255 GLU A C 1
ATOM 1987 O O . GLU A 1 255 ? 1.521 8.227 -2.068 1 93.44 255 GLU A O 1
ATOM 1992 N N . GLY A 1 256 ? 0.725 10.188 -2.77 1 94.94 256 GLY A N 1
ATOM 1993 C CA . GLY A 1 256 ? -0.389 9.625 -3.518 1 94.94 256 GLY A CA 1
ATOM 1994 C C . GLY A 1 256 ? -1.456 10.656 -3.855 1 94.94 256 GLY A C 1
ATOM 1995 O O . GLY A 1 256 ? -1.545 11.703 -3.209 1 94.94 256 GLY A O 1
ATOM 1996 N N . PRO A 1 257 ? -2.236 10.328 -4.84 1 96.88 257 PRO A N 1
ATOM 1997 C CA . PRO A 1 257 ? -3.316 11.258 -5.176 1 96.88 257 PRO A CA 1
ATOM 1998 C C . PRO A 1 257 ? -4.41 11.297 -4.109 1 96.88 257 PRO A C 1
ATOM 2000 O O . PRO A 1 257 ? -4.551 10.352 -3.328 1 96.88 257 PRO A O 1
ATOM 2003 N N . LEU A 1 258 ? -5.125 12.391 -4.055 1 98.38 258 LEU A N 1
ATOM 2004 C CA . LEU A 1 258 ? -6.219 12.477 -3.096 1 98.38 258 LEU A CA 1
ATOM 2005 C C . LEU A 1 258 ? -7.309 11.461 -3.428 1 98.38 258 LEU A C 1
ATOM 2007 O O . LEU A 1 258 ? -7.988 10.953 -2.529 1 98.38 258 LEU A O 1
ATOM 2011 N N . ILE A 1 259 ? -7.473 11.188 -4.73 1 98.69 259 ILE A N 1
ATOM 2012 C CA . ILE A 1 259 ? -8.398 10.156 -5.188 1 98.69 259 ILE A CA 1
ATOM 2013 C C . ILE A 1 259 ? -7.656 9.133 -6.043 1 98.69 259 ILE A C 1
ATOM 2015 O O . ILE A 1 259 ? -7.289 9.422 -7.184 1 98.69 259 ILE A O 1
ATOM 2019 N N . GLU A 1 260 ? -7.473 7.992 -5.477 1 97.06 260 GLU A N 1
ATOM 2020 C CA . GLU A 1 260 ? -6.766 6.922 -6.172 1 97.06 260 GLU A CA 1
ATOM 2021 C C . GLU A 1 260 ? -7.742 5.98 -6.871 1 97.06 260 GLU A C 1
ATOM 2023 O O . GLU A 1 260 ? -8.727 5.547 -6.273 1 97.06 260 GLU A O 1
ATOM 2028 N N . LEU A 1 261 ? -7.434 5.625 -8.102 1 95.62 261 LEU A N 1
ATOM 2029 C CA . LEU A 1 261 ? -8.336 4.809 -8.906 1 95.62 261 LEU A CA 1
ATOM 2030 C C . LEU A 1 261 ? -7.719 3.441 -9.195 1 95.62 261 LEU A C 1
ATOM 2032 O O . LEU A 1 261 ? -6.496 3.297 -9.211 1 95.62 261 LEU A O 1
ATOM 2036 N N . ASP A 1 262 ? -8.609 2.467 -9.359 1 89.44 262 ASP A N 1
ATOM 2037 C CA . ASP A 1 262 ? -8.156 1.177 -9.875 1 89.44 262 ASP A CA 1
ATOM 2038 C C . ASP A 1 262 ? -8.148 1.164 -11.398 1 89.44 262 ASP A C 1
ATOM 2040 O O . ASP A 1 262 ? -8.32 2.205 -12.039 1 89.44 262 ASP A O 1
ATOM 2044 N N . SER A 1 263 ? -7.879 -0.025 -11.93 1 83.31 263 SER A N 1
ATOM 2045 C CA . SER A 1 263 ? -7.715 -0.171 -13.367 1 83.31 263 SER A CA 1
ATOM 2046 C C . SER A 1 263 ? -9.031 0.092 -14.102 1 83.31 263 SER A C 1
ATOM 2048 O O . SER A 1 263 ? -9.031 0.365 -15.305 1 83.31 263 SER A O 1
ATOM 2050 N N . GLN A 1 264 ? -10.109 0.034 -13.375 1 84.88 264 GLN A N 1
ATOM 2051 C CA . GLN A 1 264 ? -11.414 0.259 -13.977 1 84.88 264 GLN A CA 1
ATOM 2052 C C . GLN A 1 264 ? -11.852 1.716 -13.828 1 84.88 264 GLN A C 1
ATOM 2054 O O . GLN A 1 264 ? -12.914 2.105 -14.32 1 84.88 264 GLN A O 1
ATOM 2059 N N . GLY A 1 265 ? -11.078 2.506 -13.109 1 90.94 265 GLY A N 1
ATOM 2060 C CA . GLY A 1 265 ? -11.398 3.912 -12.93 1 90.94 265 GLY A CA 1
ATOM 2061 C C . GLY A 1 265 ? -12.25 4.18 -11.703 1 90.94 265 GLY A C 1
ATOM 2062 O O . GLY A 1 265 ? -12.766 5.281 -11.523 1 90.94 265 GLY A O 1
ATOM 2063 N N . ASP A 1 266 ? -12.359 3.154 -10.875 1 93.5 266 ASP A N 1
ATOM 2064 C CA . ASP A 1 266 ? -13.141 3.324 -9.648 1 93.5 266 ASP A CA 1
ATOM 2065 C C . ASP A 1 266 ? -12.242 3.732 -8.484 1 93.5 266 ASP A C 1
ATOM 2067 O O . ASP A 1 266 ? -11.117 3.24 -8.352 1 93.5 266 ASP A O 1
ATOM 2071 N N . PRO A 1 267 ? -12.773 4.598 -7.609 1 97 267 PRO A N 1
ATOM 2072 C CA . PRO A 1 267 ? -11.984 4.969 -6.434 1 97 267 PRO A CA 1
ATOM 2073 C C . PRO A 1 267 ? -11.695 3.781 -5.516 1 97 267 PRO A C 1
ATOM 2075 O O . PRO A 1 267 ? -12.609 3.008 -5.203 1 97 267 PRO A O 1
ATOM 2078 N N . VAL A 1 268 ? -10.445 3.66 -5.137 1 95.31 268 VAL A N 1
ATOM 2079 C CA . VAL A 1 268 ? -10.062 2.574 -4.238 1 95.31 268 VAL A CA 1
ATOM 2080 C C . VAL A 1 268 ? -9.461 3.148 -2.957 1 95.31 268 VAL A C 1
ATOM 2082 O O . VAL A 1 268 ? -9.328 2.439 -1.956 1 95.31 268 VAL A O 1
ATOM 2085 N N . ARG A 1 269 ? -9.141 4.426 -3.051 1 97.06 269 ARG A N 1
ATOM 2086 C CA . ARG A 1 269 ? -8.648 5.113 -1.862 1 97.06 269 ARG A CA 1
ATOM 2087 C C . ARG A 1 269 ? -8.828 6.625 -1.988 1 97.06 269 ARG A C 1
ATOM 2089 O O . ARG A 1 269 ? -8.602 7.191 -3.059 1 97.06 269 ARG A O 1
ATOM 2096 N N . VAL A 1 270 ? -9.203 7.262 -0.922 1 98.12 270 VAL A N 1
ATOM 2097 C CA . VAL A 1 270 ? -9.203 8.711 -0.8 1 98.12 270 VAL A CA 1
ATOM 2098 C C . VAL A 1 270 ? -8.266 9.141 0.326 1 98.12 270 VAL A C 1
ATOM 2100 O O . VAL A 1 270 ? -8.172 8.461 1.352 1 98.12 270 VAL A O 1
ATOM 2103 N N . ARG A 1 271 ? -7.562 10.195 0.062 1 96.56 271 ARG A N 1
ATOM 2104 C CA . ARG A 1 271 ? -6.645 10.766 1.044 1 96.56 271 ARG A CA 1
ATOM 2105 C C . ARG A 1 271 ? -6.93 12.242 1.266 1 96.56 271 ARG A C 1
ATOM 2107 O O . ARG A 1 271 ? -7.059 13.008 0.305 1 96.56 271 ARG A O 1
ATOM 2114 N N . TYR A 1 272 ? -7.059 12.562 2.463 1 97.69 272 TYR A N 1
ATOM 2115 C CA . TYR A 1 272 ? -7.113 13.969 2.838 1 97.69 272 TYR A CA 1
ATOM 2116 C C . TYR A 1 272 ? -6.551 14.188 4.242 1 97.69 272 TYR A C 1
ATOM 2118 O O . TYR A 1 272 ? -7.008 13.555 5.199 1 97.69 272 TYR A O 1
ATOM 2126 N N . SER A 1 273 ? -5.582 14.938 4.32 1 96.25 273 SER A N 1
ATOM 2127 C CA . SER A 1 273 ? -4.961 15.32 5.586 1 96.25 273 SER A CA 1
ATOM 2128 C C . SER A 1 273 ? -4.293 16.688 5.484 1 96.25 273 SER A C 1
ATOM 2130 O O . SER A 1 273 ? -3.129 16.797 5.094 1 96.25 273 SER A O 1
ATOM 2132 N N . ASN A 1 274 ? -5.004 17.656 5.918 1 94.94 274 ASN A N 1
ATOM 2133 C CA . ASN A 1 274 ? -4.496 19.016 5.859 1 94.94 274 ASN A CA 1
ATOM 2134 C C . ASN A 1 274 ? -3.178 19.156 6.609 1 94.94 274 ASN A C 1
ATOM 2136 O O . ASN A 1 274 ? -2.242 19.797 6.117 1 94.94 274 ASN A O 1
ATOM 2140 N N . ARG A 1 275 ? -3.064 18.531 7.645 1 93 275 ARG A N 1
ATOM 2141 C CA . ARG A 1 275 ? -1.938 18.719 8.555 1 93 275 ARG A CA 1
ATOM 2142 C C . ARG A 1 275 ? -0.654 18.156 7.957 1 93 275 ARG A C 1
ATOM 2144 O O . ARG A 1 275 ? 0.431 18.703 8.18 1 93 275 ARG A O 1
ATOM 2151 N N . THR A 1 276 ? -0.804 17.109 7.199 1 95.31 276 THR A N 1
ATOM 2152 C CA . THR A 1 276 ? 0.418 16.406 6.824 1 95.31 276 THR A CA 1
ATOM 2153 C C . THR A 1 276 ? 0.689 16.547 5.328 1 95.31 276 THR A C 1
ATOM 2155 O O . THR A 1 276 ? 1.783 16.219 4.859 1 95.31 276 THR A O 1
ATOM 2158 N N . GLU A 1 277 ? -0.242 17.031 4.586 1 96.5 277 GLU A N 1
ATOM 2159 C CA . GLU A 1 277 ? -0.089 17.141 3.139 1 96.5 277 GLU A CA 1
ATOM 2160 C C . GLU A 1 277 ? 1.013 18.141 2.773 1 96.5 277 GLU A C 1
ATOM 2162 O O . GLU A 1 277 ? 1.117 19.203 3.377 1 96.5 277 GLU A O 1
ATOM 2167 N N . ARG A 1 278 ? 1.796 17.766 1.827 1 93.12 278 ARG A N 1
ATOM 2168 C CA . ARG A 1 278 ? 2.836 18.609 1.245 1 93.12 278 ARG A CA 1
ATOM 2169 C C . ARG A 1 278 ? 2.816 18.531 -0.278 1 93.12 278 ARG A C 1
ATOM 2171 O O . ARG A 1 278 ? 3.385 17.609 -0.865 1 93.12 278 ARG A O 1
ATOM 2178 N N . VAL A 1 279 ? 2.299 19.516 -0.887 1 93.19 279 VAL A N 1
ATOM 2179 C CA . VAL A 1 279 ? 2.242 19.516 -2.346 1 93.19 279 VAL A CA 1
ATOM 2180 C C . VAL A 1 279 ? 3.586 19.969 -2.912 1 93.19 279 VAL A C 1
ATOM 2182 O O . VAL A 1 279 ? 4.16 20.969 -2.443 1 93.19 279 VAL A O 1
ATOM 2185 N N . PRO A 1 280 ? 4.109 19.281 -3.924 1 90.44 280 PRO A N 1
ATOM 2186 C CA . PRO A 1 280 ? 5.363 19.734 -4.539 1 90.44 280 PRO A CA 1
ATOM 2187 C C . PRO A 1 280 ? 5.219 21.062 -5.277 1 90.44 280 PRO A C 1
ATOM 2189 O O . PRO A 1 280 ? 4.098 21.5 -5.535 1 90.44 280 PRO A O 1
ATOM 2192 N N . ALA A 1 281 ? 6.41 21.656 -5.539 1 89.19 281 ALA A N 1
ATOM 2193 C CA . ALA A 1 281 ? 6.418 22.906 -6.297 1 89.19 281 ALA A CA 1
ATOM 2194 C C . ALA A 1 281 ? 6.129 22.656 -7.773 1 89.19 281 ALA A C 1
ATOM 2196 O O . ALA A 1 281 ? 7 22.859 -8.625 1 89.19 281 ALA A O 1
ATOM 2197 N N . LEU A 1 282 ? 4.887 22.344 -8.062 1 91.25 282 LEU A N 1
ATOM 2198 C CA . LEU A 1 282 ? 4.441 22.078 -9.43 1 91.25 282 LEU A CA 1
ATOM 2199 C C . LEU A 1 282 ? 4.402 23.375 -10.242 1 91.25 282 LEU A C 1
ATOM 2201 O O . LEU A 1 282 ? 4.453 24.469 -9.672 1 91.25 282 LEU A O 1
ATOM 2205 N N . PRO A 1 283 ? 4.332 23.219 -11.562 1 90.69 283 PRO A N 1
ATOM 2206 C CA . PRO A 1 283 ? 4.086 24.422 -12.359 1 90.69 283 PRO A CA 1
ATOM 2207 C C . PRO A 1 283 ? 2.836 25.172 -11.906 1 90.69 283 PRO A C 1
ATOM 2209 O O . PRO A 1 283 ? 1.854 24.562 -11.484 1 90.69 283 PRO A O 1
ATOM 2212 N N . THR A 1 284 ? 2.932 26.391 -12.008 1 87.5 284 THR A N 1
ATOM 2213 C CA . THR A 1 284 ? 1.951 27.281 -11.406 1 87.5 284 THR A CA 1
ATOM 2214 C C . THR A 1 284 ? 0.538 26.922 -11.852 1 87.5 284 THR A C 1
ATOM 2216 O O . THR A 1 284 ? -0.383 26.875 -11.039 1 87.5 284 THR A O 1
ATOM 2219 N N . GLU A 1 285 ? 0.402 26.656 -13.148 1 89.81 285 GLU A N 1
ATOM 2220 C CA . GLU A 1 285 ? -0.929 26.328 -13.648 1 89.81 285 GLU A CA 1
ATOM 2221 C C . GLU A 1 285 ? -1.462 25.047 -13.008 1 89.81 285 GLU A C 1
ATOM 2223 O O . GLU A 1 285 ? -2.641 24.969 -12.656 1 89.81 285 GLU A O 1
ATOM 2228 N N . GLU A 1 286 ? -0.58 24.125 -12.844 1 94 286 GLU A N 1
ATOM 2229 C CA . GLU A 1 286 ? -0.957 22.859 -12.219 1 94 286 GLU A CA 1
ATOM 2230 C C . GLU A 1 286 ? -1.266 23.047 -10.734 1 94 286 GLU A C 1
ATOM 2232 O O . GLU A 1 286 ? -2.215 22.453 -10.211 1 94 286 GLU A O 1
ATOM 2237 N N . LEU A 1 287 ? -0.542 23.891 -10.133 1 94.81 287 LEU A N 1
ATOM 2238 C CA . LEU A 1 287 ? -0.749 24.156 -8.719 1 94.81 287 LEU A CA 1
ATOM 2239 C C . LEU A 1 287 ? -2.076 24.875 -8.484 1 94.81 287 LEU A C 1
ATOM 2241 O O . LEU A 1 287 ? -2.809 24.547 -7.551 1 94.81 287 LEU A O 1
ATOM 2245 N N . GLU A 1 288 ? -2.338 25.828 -9.344 1 93.5 288 GLU A N 1
ATOM 2246 C CA . GLU A 1 288 ? -3.602 26.562 -9.242 1 93.5 288 GLU A CA 1
ATOM 2247 C C . GLU A 1 288 ? -4.793 25.609 -9.406 1 93.5 288 GLU A C 1
ATOM 2249 O O . GLU A 1 288 ? -5.754 25.688 -8.641 1 93.5 288 GLU A O 1
ATOM 2254 N N . ALA A 1 289 ? -4.637 24.766 -10.406 1 96.19 289 ALA A N 1
ATOM 2255 C CA . ALA A 1 289 ? -5.695 23.781 -10.617 1 96.19 289 ALA A CA 1
ATOM 2256 C C . ALA A 1 289 ? -5.844 22.859 -9.414 1 96.19 289 ALA A C 1
ATOM 2258 O O . ALA A 1 289 ? -6.961 22.547 -8.992 1 96.19 289 ALA A O 1
ATOM 2259 N N . TYR A 1 290 ? -4.762 22.5 -8.836 1 97.81 290 TYR A N 1
ATOM 2260 C CA . TYR A 1 290 ? -4.781 21.594 -7.703 1 97.81 290 TYR A CA 1
ATOM 2261 C C . TYR A 1 290 ? -5.422 22.25 -6.484 1 97.81 290 TYR A C 1
ATOM 2263 O O . TYR A 1 290 ? -6.258 21.641 -5.812 1 97.81 290 TYR A O 1
ATOM 2271 N N . TYR A 1 291 ? -5.078 23.438 -6.234 1 97.56 291 TYR A N 1
ATOM 2272 C CA . TYR A 1 291 ? -5.609 24.125 -5.066 1 97.56 291 TYR A CA 1
ATOM 2273 C C . TYR A 1 291 ? -7.109 24.344 -5.199 1 97.56 291 TYR A C 1
ATOM 2275 O O . TYR A 1 291 ? -7.855 24.203 -4.223 1 97.56 291 TYR A O 1
ATOM 2283 N N . ALA A 1 292 ? -7.5 24.672 -6.398 1 97.88 292 ALA A N 1
ATOM 2284 C CA . ALA A 1 292 ? -8.938 24.812 -6.641 1 97.88 292 ALA A CA 1
ATOM 2285 C C . ALA A 1 292 ? -9.656 23.484 -6.43 1 97.88 292 ALA A C 1
ATOM 2287 O O . ALA A 1 292 ? -10.711 23.438 -5.801 1 97.88 292 ALA A O 1
ATOM 2288 N N . ALA A 1 293 ? -9.047 22.438 -6.977 1 98.62 293 ALA A N 1
ATOM 2289 C CA . ALA A 1 293 ? -9.625 21.109 -6.848 1 98.62 293 ALA A CA 1
ATOM 2290 C C . ALA A 1 293 ? -9.664 20.656 -5.391 1 98.62 293 ALA A C 1
ATOM 2292 O O . ALA A 1 293 ? -10.672 20.109 -4.93 1 98.62 293 ALA A O 1
ATOM 2293 N N . ARG A 1 294 ? -8.594 20.922 -4.664 1 98.12 294 ARG A N 1
ATOM 2294 C CA . ARG A 1 294 ? -8.523 20.562 -3.248 1 98.12 294 ARG A CA 1
ATOM 2295 C C . ARG A 1 294 ? -9.586 21.312 -2.447 1 98.12 294 ARG A C 1
ATOM 2297 O O . ARG A 1 294 ? -10.227 20.734 -1.565 1 98.12 294 ARG A O 1
ATOM 2304 N N . THR A 1 295 ? -9.789 22.578 -2.76 1 97.88 295 THR A N 1
ATOM 2305 C CA . THR A 1 295 ? -10.805 23.391 -2.09 1 97.88 295 THR A CA 1
ATOM 2306 C C . THR A 1 295 ? -12.195 22.828 -2.35 1 97.88 295 THR A C 1
ATOM 2308 O O . THR A 1 295 ? -13.008 22.719 -1.431 1 97.88 295 THR A O 1
ATOM 2311 N N . ALA A 1 296 ? -12.43 22.453 -3.57 1 98.38 296 ALA A N 1
ATOM 2312 C CA . ALA A 1 296 ? -13.727 21.875 -3.918 1 98.38 296 ALA A CA 1
ATOM 2313 C C . ALA A 1 296 ? -13.969 20.578 -3.145 1 98.38 296 ALA A C 1
ATOM 2315 O O . ALA A 1 296 ? -15.062 20.359 -2.627 1 98.38 296 ALA A O 1
ATOM 2316 N N . PHE A 1 297 ? -13.008 19.766 -3.08 1 98.5 297 PHE A N 1
ATOM 2317 C CA . PHE A 1 297 ? -13.117 18.5 -2.354 1 98.5 297 PHE A CA 1
ATOM 2318 C C . PHE A 1 297 ? -13.32 18.75 -0.863 1 98.5 297 PHE A C 1
ATOM 2320 O O . PHE A 1 297 ? -14.164 18.125 -0.229 1 98.5 297 PHE A O 1
ATOM 2327 N N . TYR A 1 298 ? -12.562 19.703 -0.329 1 97.5 298 TYR A N 1
ATOM 2328 C CA . TYR A 1 298 ? -12.672 20.094 1.07 1 97.5 298 TYR A CA 1
ATOM 2329 C C . TYR A 1 298 ? -14.094 20.531 1.405 1 97.5 298 TYR A C 1
ATOM 2331 O O . TYR A 1 298 ? -14.656 20.109 2.42 1 97.5 298 TYR A O 1
ATOM 2339 N N . ARG A 1 299 ? -14.648 21.281 0.584 1 97.25 299 ARG A N 1
ATOM 2340 C CA . ARG A 1 299 ? -16 21.781 0.814 1 97.25 299 ARG A CA 1
ATOM 2341 C C . ARG A 1 299 ? -17 20.625 0.84 1 97.25 299 ARG A C 1
ATOM 2343 O O . ARG A 1 299 ? -17.969 20.641 1.609 1 97.25 299 ARG A O 1
ATOM 2350 N N . LEU A 1 300 ? -16.75 19.672 0.027 1 97.69 300 LEU A N 1
ATOM 2351 C CA . LEU A 1 300 ? -17.625 18.5 0.003 1 97.69 300 LEU A CA 1
ATOM 2352 C C . LEU A 1 300 ? -17.516 17.703 1.295 1 97.69 300 LEU A C 1
ATOM 2354 O O . LEU A 1 300 ? -18.516 17.422 1.949 1 97.69 300 LEU A O 1
ATOM 2358 N N . ILE A 1 301 ? -16.328 17.406 1.74 1 97.31 301 ILE A N 1
ATOM 2359 C CA . ILE A 1 301 ? -16.125 16.438 2.822 1 97.31 301 ILE A CA 1
ATOM 2360 C C . ILE A 1 301 ? -16.391 17.109 4.164 1 97.31 301 ILE A C 1
ATOM 2362 O O . ILE A 1 301 ? -16.547 16.438 5.188 1 97.31 301 ILE A O 1
ATOM 2366 N N . THR A 1 302 ? -16.438 18.438 4.18 1 95.62 302 THR A N 1
ATOM 2367 C CA . THR A 1 302 ? -16.734 19.141 5.422 1 95.62 302 THR A CA 1
ATOM 2368 C C . THR A 1 302 ? -18.172 19.625 5.445 1 95.62 302 THR A C 1
ATOM 2370 O O . THR A 1 302 ? -18.656 20.109 6.469 1 95.62 302 THR A O 1
ATOM 2373 N N . GLY A 1 303 ? -18.828 19.531 4.348 1 96.31 303 GLY A N 1
ATOM 2374 C CA . GLY A 1 303 ? -20.188 20 4.258 1 96.31 303 GLY A CA 1
ATOM 2375 C C . GLY A 1 303 ? -21.188 19.094 4.969 1 96.31 303 GLY A C 1
ATOM 2376 O O . GLY A 1 303 ? -20.938 17.891 5.102 1 96.31 303 GLY A O 1
ATOM 2377 N N . GLU A 1 304 ? -22.312 19.625 5.297 1 95.94 304 GLU A N 1
ATOM 2378 C CA . GLU A 1 304 ? -23.328 18.875 6.016 1 95.94 304 GLU A CA 1
ATOM 2379 C C . GLU A 1 304 ? -23.953 17.797 5.129 1 95.94 304 GLU A C 1
ATOM 2381 O O . GLU A 1 304 ? -24.469 16.797 5.633 1 95.94 304 GLU A O 1
ATOM 2386 N N . GLU A 1 305 ? -23.812 17.969 3.867 1 97.12 305 GLU A N 1
ATOM 2387 C CA . GLU A 1 305 ? -24.359 17.016 2.908 1 97.12 305 GLU A CA 1
ATOM 2388 C C . GLU A 1 305 ? -23.734 15.633 3.09 1 97.12 305 GLU A C 1
ATOM 2390 O O . GLU A 1 305 ? -24.391 14.609 2.877 1 97.12 305 GLU A O 1
ATOM 2395 N N . LEU A 1 306 ? -22.5 15.578 3.564 1 97.44 306 LEU A N 1
ATOM 2396 C CA . LEU A 1 306 ? -21.797 14.305 3.605 1 97.44 306 LEU A CA 1
ATOM 2397 C C . LEU A 1 306 ? -21.391 13.953 5.035 1 97.44 306 LEU A C 1
ATOM 2399 O O . LEU A 1 306 ? -20.922 12.844 5.297 1 97.44 306 LEU A O 1
ATOM 2403 N N . THR A 1 307 ? -21.656 14.812 5.977 1 96.75 307 THR A N 1
ATOM 2404 C CA . THR A 1 307 ? -21.125 14.609 7.316 1 96.75 307 THR A CA 1
ATOM 2405 C C . THR A 1 307 ? -22.109 13.844 8.188 1 96.75 307 THR A C 1
ATOM 2407 O O . THR A 1 307 ? -23.234 14.297 8.406 1 96.75 307 THR A O 1
ATOM 2410 N N . LEU A 1 308 ? -21.703 12.719 8.664 1 96.44 308 LEU A N 1
ATOM 2411 C CA . LEU A 1 308 ? -22.422 11.953 9.672 1 96.44 308 LEU A CA 1
ATOM 2412 C C . LEU A 1 308 ? -21.859 12.203 11.062 1 96.44 308 LEU A C 1
ATOM 2414 O O . LEU A 1 308 ? -20.641 12.102 11.266 1 96.44 308 LEU A O 1
ATOM 2418 N N . HIS A 1 309 ? -22.688 12.562 11.992 1 93.56 309 HIS A N 1
ATOM 2419 C CA . HIS A 1 309 ? -22.281 12.758 13.383 1 93.56 309 HIS A CA 1
ATOM 2420 C C . HIS A 1 309 ? -22.609 11.539 14.227 1 93.56 309 HIS A C 1
ATOM 2422 O O . HIS A 1 309 ? -23.703 11 14.148 1 93.56 309 HIS A O 1
ATOM 2428 N N . LEU A 1 310 ? -21.594 11.102 14.984 1 92.31 310 LEU A N 1
ATOM 2429 C CA . LEU A 1 310 ? -21.75 9.914 15.82 1 92.31 310 LEU A CA 1
ATOM 2430 C C . LEU A 1 310 ? -21.188 10.148 17.219 1 92.31 310 LEU A C 1
ATOM 2432 O O . LEU A 1 310 ? -19.984 10.414 17.359 1 92.31 310 LEU A O 1
ATOM 2436 N N . LYS A 1 311 ? -21.984 10.07 18.203 1 89.5 311 LYS A N 1
ATOM 2437 C CA . LYS A 1 311 ? -21.5 10.07 19.578 1 89.5 311 LYS A CA 1
ATOM 2438 C C . LYS A 1 311 ? -21.234 8.648 20.078 1 89.5 311 LYS A C 1
ATOM 2440 O O . LYS A 1 311 ? -22.094 7.773 19.953 1 89.5 311 LYS A O 1
ATOM 2445 N N . LEU A 1 312 ? -20.031 8.438 20.531 1 92.25 312 LEU A N 1
ATOM 2446 C CA . LEU A 1 312 ? -19.672 7.117 21.047 1 92.25 312 LEU A CA 1
ATOM 2447 C C . LEU A 1 312 ? -19.828 7.059 22.562 1 92.25 312 LEU A C 1
ATOM 2449 O O . LEU A 1 312 ? -19.25 7.879 23.281 1 92.25 312 LEU A O 1
ATOM 2453 N N . ASP A 1 313 ? -20.594 6.109 23.016 1 93.38 313 ASP A N 1
ATOM 2454 C CA . ASP A 1 313 ? -20.719 5.855 24.438 1 93.38 313 ASP A CA 1
ATOM 2455 C C . ASP A 1 313 ? -19.641 4.879 24.922 1 93.38 313 ASP A C 1
ATOM 2457 O O . ASP A 1 313 ? -19.109 4.098 24.125 1 93.38 313 ASP A O 1
ATOM 2461 N N . PRO A 1 314 ? -19.359 5.027 26.281 1 94.44 314 PRO A N 1
ATOM 2462 C CA . PRO A 1 314 ? -18.422 4.027 26.797 1 94.44 314 PRO A CA 1
ATOM 2463 C C . PRO A 1 314 ? -18.844 2.596 26.469 1 94.44 314 PRO A C 1
ATOM 2465 O O . PRO A 1 314 ? -20.016 2.246 26.594 1 94.44 314 PRO A O 1
ATOM 2468 N N . GLY A 1 315 ? -17.875 1.825 25.984 1 97.31 315 GLY A N 1
ATOM 2469 C CA . GLY A 1 315 ? -18.172 0.452 25.609 1 97.31 315 GLY A CA 1
ATOM 2470 C C . GLY A 1 315 ? -18.531 0.304 24.141 1 97.31 315 GLY A C 1
ATOM 2471 O O . GLY A 1 315 ? -18.75 -0.812 23.656 1 97.31 315 GLY A O 1
ATOM 2472 N N . GLN A 1 316 ? -18.562 1.408 23.484 1 97.38 316 GLN A N 1
ATOM 2473 C CA . GLN A 1 316 ? -18.766 1.357 22.047 1 97.38 316 GLN A CA 1
ATOM 2474 C C . GLN A 1 316 ? -17.453 1.529 21.281 1 97.38 316 GLN A C 1
ATOM 2476 O O . GLN A 1 316 ? -16.516 2.152 21.797 1 97.38 316 GLN A O 1
ATOM 2481 N N . MET A 1 317 ? -17.406 0.887 20.125 1 98.12 317 MET A N 1
ATOM 2482 C CA . MET A 1 317 ? -16.25 0.934 19.234 1 98.12 317 MET A CA 1
ATOM 2483 C C . MET A 1 317 ? -16.672 1.182 17.797 1 98.12 317 MET A C 1
ATOM 2485 O O . MET A 1 317 ? -17.641 0.576 17.312 1 98.12 317 MET A O 1
ATOM 2489 N N . LEU A 1 318 ? -16.016 2.129 17.234 1 97.94 318 LEU A N 1
ATOM 2490 C CA . LEU A 1 318 ? -16.219 2.424 15.82 1 97.94 318 LEU A CA 1
ATOM 2491 C C . LEU A 1 318 ? -15.094 1.826 14.984 1 97.94 318 LEU A C 1
ATOM 2493 O O . LEU A 1 318 ? -13.922 2.131 15.203 1 97.94 318 LEU A O 1
ATOM 2497 N N . ILE A 1 319 ? -15.438 0.913 14.07 1 98.62 319 ILE A N 1
ATOM 2498 C CA . ILE A 1 319 ? -14.492 0.407 13.07 1 98.62 319 ILE A CA 1
ATOM 2499 C C . ILE A 1 319 ? -14.758 1.073 11.727 1 98.62 319 ILE A C 1
ATOM 2501 O O . ILE A 1 319 ? -15.898 1.094 11.25 1 98.62 319 ILE A O 1
ATOM 2505 N N . MET A 1 320 ? -13.766 1.64 11.133 1 98.44 320 MET A N 1
ATOM 2506 C CA . MET A 1 320 ? -14.008 2.371 9.891 1 98.44 320 MET A CA 1
ATOM 2507 C C . MET A 1 320 ? -12.922 2.07 8.859 1 98.44 320 MET A C 1
ATOM 2509 O O . MET A 1 320 ? -11.766 1.854 9.219 1 98.44 320 MET A O 1
ATOM 2513 N N . ASP A 1 321 ? -13.25 2.047 7.59 1 98.5 321 ASP A N 1
ATOM 2514 C CA . ASP A 1 321 ? -12.352 1.884 6.449 1 98.5 321 ASP A CA 1
ATOM 2515 C C . ASP A 1 321 ? -11.562 3.164 6.184 1 98.5 321 ASP A C 1
ATOM 2517 O O . ASP A 1 321 ? -12.094 4.121 5.617 1 98.5 321 ASP A O 1
ATOM 2521 N N . ASN A 1 322 ? -10.305 3.135 6.469 1 97.94 322 ASN A N 1
ATOM 2522 C CA . ASN A 1 322 ? -9.438 4.301 6.398 1 97.94 322 ASN A CA 1
ATOM 2523 C C . ASN A 1 322 ? -9.148 4.699 4.953 1 97.94 322 ASN A C 1
ATOM 2525 O O . ASN A 1 322 ? -8.656 5.801 4.695 1 97.94 322 ASN A O 1
ATOM 2529 N N . TYR A 1 323 ? -9.445 3.795 4.016 1 97.75 323 TYR A N 1
ATOM 2530 C CA . TYR A 1 323 ? -9.219 4.086 2.605 1 97.75 323 TYR A CA 1
ATOM 2531 C C . TYR A 1 323 ? -10.422 4.801 1.999 1 97.75 323 TYR A C 1
ATOM 2533 O O . TYR A 1 323 ? -10.328 5.371 0.908 1 97.75 323 TYR A O 1
ATOM 2541 N N . ARG A 1 324 ? -11.461 4.773 2.725 1 98.31 324 ARG A N 1
ATOM 2542 C CA . ARG A 1 324 ? -12.719 5.254 2.16 1 98.31 324 ARG A CA 1
ATOM 2543 C C . ARG A 1 324 ? -13.266 6.426 2.967 1 98.31 324 ARG A C 1
ATOM 2545 O O . ARG A 1 324 ? -13.609 7.465 2.402 1 98.31 324 ARG A O 1
ATOM 2552 N N . LEU A 1 325 ? -13.266 6.289 4.234 1 98.44 325 LEU A N 1
ATOM 2553 C CA . LEU A 1 325 ? -13.938 7.273 5.074 1 98.44 325 LEU A CA 1
ATOM 2554 C C . LEU A 1 325 ? -12.945 8.281 5.641 1 98.44 325 LEU A C 1
ATOM 2556 O O . LEU A 1 325 ? -11.828 7.914 6.004 1 98.44 325 LEU A O 1
ATOM 2560 N N . LEU A 1 326 ? -13.398 9.469 5.691 1 98.06 326 LEU A N 1
ATOM 2561 C CA . LEU A 1 326 ? -12.703 10.523 6.43 1 98.06 326 LEU A CA 1
ATOM 2562 C C . LEU A 1 326 ? -13.352 10.758 7.785 1 98.06 326 LEU A C 1
ATOM 2564 O O . LEU A 1 326 ? -14.578 10.867 7.879 1 98.06 326 LEU A O 1
ATOM 2568 N N . HIS A 1 327 ? -12.539 10.711 8.797 1 96.62 327 HIS A N 1
ATOM 2569 C CA . HIS A 1 327 ? -13.102 10.867 10.133 1 96.62 327 HIS A CA 1
ATOM 2570 C C . HIS A 1 327 ? -12.578 12.133 10.805 1 96.62 327 HIS A C 1
ATOM 2572 O O . HIS A 1 327 ? -11.516 12.641 10.445 1 96.62 327 HIS A O 1
ATOM 2578 N N . GLY A 1 328 ? -13.383 12.68 11.641 1 92.56 328 GLY A N 1
ATOM 2579 C CA . GLY A 1 328 ? -13.055 13.852 12.43 1 92.56 328 GLY A CA 1
ATOM 2580 C C . GLY A 1 328 ? -13.773 13.898 13.758 1 92.56 328 GLY A C 1
ATOM 2581 O O . GLY A 1 328 ? -14.164 12.859 14.297 1 92.56 328 GLY A O 1
ATOM 2582 N N . ARG A 1 329 ? -13.648 15.008 14.344 1 86.69 329 ARG A N 1
ATOM 2583 C CA . ARG A 1 329 ? -14.289 15.258 15.625 1 86.69 329 ARG A CA 1
ATOM 2584 C C . ARG A 1 329 ? -14.82 16.688 15.711 1 86.69 329 ARG A C 1
ATOM 2586 O O . ARG A 1 329 ? -14.125 17.641 15.328 1 86.69 329 ARG A O 1
ATOM 2593 N N . SER A 1 330 ? -15.984 16.812 16.203 1 83.06 330 SER A N 1
ATOM 2594 C CA . SER A 1 330 ? -16.531 18.141 16.391 1 83.06 330 SER A CA 1
ATOM 2595 C C . SER A 1 330 ? -15.867 18.844 17.578 1 83.06 330 SER A C 1
ATOM 2597 O O . SER A 1 330 ? -15.266 18.188 18.438 1 83.06 330 SER A O 1
ATOM 2599 N N . ALA A 1 331 ? -15.961 20.141 17.531 1 74.38 331 ALA A N 1
ATOM 2600 C CA . ALA A 1 331 ? -15.422 20.938 18.625 1 74.38 331 ALA A CA 1
ATOM 2601 C C . ALA A 1 331 ? -16.109 20.594 19.953 1 74.38 331 ALA A C 1
ATOM 2603 O O . ALA A 1 331 ? -17.281 20.203 19.953 1 74.38 331 ALA A O 1
ATOM 2604 N N . PHE A 1 332 ? -15.328 20.516 21 1 70.75 332 PHE A N 1
ATOM 2605 C CA . PHE A 1 332 ? -15.953 20.281 22.297 1 70.75 332 PHE A CA 1
ATOM 2606 C C . PHE A 1 332 ? -15.211 21.031 23.391 1 70.75 332 PHE A C 1
ATOM 2608 O O . PHE A 1 332 ? -14.133 21.578 23.156 1 70.75 332 PHE A O 1
ATOM 2615 N N . GLN A 1 333 ? -16 21.422 24.422 1 63.78 333 GLN A N 1
ATOM 2616 C CA . GLN A 1 333 ? -15.445 22.047 25.625 1 63.78 333 GLN A CA 1
ATOM 2617 C C . GLN A 1 333 ? -15.164 21.016 26.703 1 63.78 333 GLN A C 1
ATOM 2619 O O . GLN A 1 333 ? -15.977 20.125 26.953 1 63.78 333 GLN A O 1
ATOM 2624 N N . LEU A 1 334 ? -13.883 20.984 27.062 1 59.88 334 LEU A N 1
ATOM 2625 C CA . LEU A 1 334 ? -13.523 20.062 28.125 1 59.88 334 LEU A CA 1
ATOM 2626 C C . LEU A 1 334 ? -14.125 20.531 29.453 1 59.88 334 LEU A C 1
ATOM 2628 O O . LEU A 1 334 ? -13.594 21.438 30.094 1 59.88 334 LEU A O 1
ATOM 2632 N N . ALA A 1 335 ? -15.352 21 29.516 1 55.16 335 ALA A N 1
ATOM 2633 C CA . ALA A 1 335 ? -15.875 21.438 30.812 1 55.16 335 ALA A CA 1
ATOM 2634 C C . ALA A 1 335 ? -15.602 20.406 31.891 1 55.16 335 ALA A C 1
ATOM 2636 O O . ALA A 1 335 ? -16.516 19.938 32.562 1 55.16 335 ALA A O 1
ATOM 2637 N N . GLY A 1 336 ? -14.406 19.938 32.094 1 56.94 336 GLY A N 1
ATOM 2638 C CA . GLY A 1 336 ? -14.07 19.047 33.188 1 56.94 336 GLY A CA 1
ATOM 2639 C C . GLY A 1 336 ? -14.195 17.578 32.844 1 56.94 336 GLY A C 1
ATOM 2640 O O . GLY A 1 336 ? -14.016 16.703 33.688 1 56.94 336 GLY A O 1
ATOM 2641 N N . GLY A 1 337 ? -14.586 17.219 31.656 1 62.81 337 GLY A N 1
ATOM 2642 C CA . GLY A 1 337 ? -14.766 15.82 31.328 1 62.81 337 GLY A CA 1
ATOM 2643 C C . GLY A 1 337 ? -13.68 15.281 30.406 1 62.81 337 GLY A C 1
ATOM 2644 O O . GLY A 1 337 ? -12.977 16.047 29.75 1 62.81 337 GLY A O 1
ATOM 2645 N N . VAL A 1 338 ? -13.297 13.953 30.688 1 67.12 338 VAL A N 1
ATOM 2646 C CA . VAL A 1 338 ? -12.219 13.281 29.969 1 67.12 338 VAL A CA 1
ATOM 2647 C C . VAL A 1 338 ? -12.805 12.422 28.844 1 67.12 338 VAL A C 1
ATOM 2649 O O . VAL A 1 338 ? -13.805 11.742 29.031 1 67.12 338 VAL A O 1
ATOM 2652 N N . ARG A 1 339 ? -12.367 12.68 27.625 1 79.44 339 ARG A N 1
ATOM 2653 C CA . ARG A 1 339 ? -12.602 11.734 26.547 1 79.44 339 ARG A CA 1
ATOM 2654 C C . ARG A 1 339 ? -11.391 10.828 26.328 1 79.44 339 ARG A C 1
ATOM 2656 O O . ARG A 1 339 ? -10.289 11.312 26.078 1 79.44 339 ARG A O 1
ATOM 2663 N N . HIS A 1 340 ? -11.695 9.523 26.625 1 87.06 340 HIS A N 1
ATOM 2664 C CA . HIS A 1 340 ? -10.625 8.539 26.516 1 87.06 340 HIS A CA 1
ATOM 2665 C C . HIS A 1 340 ? -10.969 7.465 25.484 1 87.06 340 HIS A C 1
ATOM 2667 O O . HIS A 1 340 ? -11.852 6.641 25.719 1 87.06 340 HIS A O 1
ATOM 2673 N N . LEU A 1 341 ? -10.25 7.543 24.391 1 90.19 341 LEU A N 1
ATOM 2674 C CA . LEU A 1 341 ? -10.406 6.539 23.344 1 90.19 341 LEU A CA 1
ATOM 2675 C C . LEU A 1 341 ? -9.117 5.742 23.156 1 90.19 341 LEU A C 1
ATOM 2677 O O . LEU A 1 341 ? -8.023 6.238 23.453 1 90.19 341 LEU A O 1
ATOM 2681 N N . ARG A 1 342 ? -9.297 4.566 22.797 1 93.94 342 ARG A N 1
ATOM 2682 C CA . ARG A 1 342 ? -8.164 3.752 22.375 1 93.94 342 ARG A CA 1
ATOM 2683 C C . ARG A 1 342 ? -8.289 3.359 20.906 1 93.94 342 ARG A C 1
ATOM 2685 O O . ARG A 1 342 ? -9.398 3.129 20.406 1 93.94 342 ARG A O 1
ATOM 2692 N N . GLN A 1 343 ? -7.133 3.307 20.281 1 95.06 343 GLN A N 1
ATOM 2693 C CA . GLN A 1 343 ? -7.137 3.129 18.828 1 95.06 343 GLN A CA 1
ATOM 2694 C C . GLN A 1 343 ? -6.238 1.969 18.422 1 95.06 343 GLN A C 1
ATOM 2696 O O . GLN A 1 343 ? -5.156 1.787 18.969 1 95.06 343 GLN A O 1
ATOM 2701 N N . GLY A 1 344 ? -6.711 1.141 17.516 1 95.31 344 GLY A N 1
ATOM 2702 C CA . GLY A 1 344 ? -5.93 0.108 16.859 1 95.31 344 GLY A CA 1
ATOM 2703 C C . GLY A 1 344 ? -6.148 0.067 15.352 1 95.31 344 GLY A C 1
ATOM 2704 O O . GLY A 1 344 ? -7.051 0.725 14.836 1 95.31 344 GLY A O 1
ATOM 2705 N N . TYR A 1 345 ? -5.223 -0.704 14.688 1 95.69 345 TYR A N 1
ATOM 2706 C CA . TYR A 1 345 ? -5.32 -0.835 13.242 1 95.69 345 TYR A CA 1
ATOM 2707 C C . TYR A 1 345 ? -5.324 -2.301 12.82 1 95.69 345 TYR A C 1
ATOM 2709 O O . TYR A 1 345 ? -4.633 -3.125 13.43 1 95.69 345 TYR A O 1
ATOM 2717 N N . VAL A 1 346 ? -6.109 -2.596 11.828 1 96.12 346 VAL A N 1
ATOM 2718 C CA . VAL A 1 346 ? -6.109 -3.914 11.195 1 96.12 346 VAL A CA 1
ATOM 2719 C C . VAL A 1 346 ? -5.996 -3.764 9.68 1 96.12 346 VAL A C 1
ATOM 2721 O O . VAL A 1 346 ? -6.621 -2.879 9.094 1 96.12 346 VAL A O 1
ATOM 2724 N N . ASP A 1 347 ? -5.277 -4.664 9.062 1 94.12 347 ASP A N 1
ATOM 2725 C CA . ASP A 1 347 ? -4.984 -4.562 7.637 1 94.12 347 ASP A CA 1
ATOM 2726 C C . ASP A 1 347 ? -6.199 -4.953 6.797 1 94.12 347 ASP A C 1
ATOM 2728 O O . ASP A 1 347 ? -7.035 -5.742 7.234 1 94.12 347 ASP A O 1
ATOM 2732 N N . ARG A 1 348 ? -6.188 -4.465 5.625 1 94.88 348 ARG A N 1
ATOM 2733 C CA . ARG A 1 348 ? -7.309 -4.68 4.715 1 94.88 348 ARG A CA 1
ATOM 2734 C C . ARG A 1 348 ? -7.402 -6.141 4.289 1 94.88 348 ARG A C 1
ATOM 2736 O O . ARG A 1 348 ? -8.492 -6.711 4.242 1 94.88 348 ARG A O 1
ATOM 2743 N N . ASP A 1 349 ? -6.262 -6.719 3.994 1 94.62 349 ASP A N 1
ATOM 2744 C CA . ASP A 1 349 ? -6.285 -8.062 3.434 1 94.62 349 ASP A CA 1
ATOM 2745 C C . ASP A 1 349 ? -6.793 -9.078 4.457 1 94.62 349 ASP A C 1
ATOM 2747 O O . ASP A 1 349 ? -7.574 -9.969 4.121 1 94.62 349 ASP A O 1
ATOM 2751 N N . SER A 1 350 ? -6.375 -8.922 5.707 1 94.81 350 SER A N 1
ATOM 2752 C CA . SER A 1 350 ? -6.844 -9.836 6.742 1 94.81 350 SER A CA 1
ATOM 2753 C C . SER A 1 350 ? -8.352 -9.719 6.941 1 94.81 350 SER A C 1
ATOM 2755 O O . SER A 1 350 ? -9.039 -10.727 7.117 1 94.81 350 SER A O 1
ATOM 2757 N N . THR A 1 351 ? -8.828 -8.5 6.926 1 96.88 351 THR A N 1
ATOM 2758 C CA . THR A 1 351 ? -10.25 -8.242 7.109 1 96.88 351 THR A CA 1
ATOM 2759 C C . THR A 1 351 ? -11.055 -8.836 5.953 1 96.88 351 THR A C 1
ATOM 2761 O O . THR A 1 351 ? -12.039 -9.547 6.176 1 96.88 351 THR A O 1
ATOM 2764 N N . ALA A 1 352 ? -10.641 -8.609 4.777 1 96.69 352 ALA A N 1
ATOM 2765 C CA . ALA A 1 352 ? -11.328 -9.141 3.6 1 96.69 352 ALA A CA 1
ATOM 2766 C C . ALA A 1 352 ? -11.242 -10.664 3.547 1 96.69 352 ALA A C 1
ATOM 2768 O O . ALA A 1 352 ? -12.219 -11.336 3.219 1 96.69 352 ALA A O 1
ATOM 2769 N N . SER A 1 353 ? -10.055 -11.172 3.836 1 96.75 353 SER A N 1
ATOM 2770 C CA . SER A 1 353 ? -9.852 -12.617 3.828 1 96.75 353 SER A CA 1
ATOM 2771 C C . SER A 1 353 ? -10.805 -13.312 4.801 1 96.75 353 SER A C 1
ATOM 2773 O O . SER A 1 353 ? -11.461 -14.289 4.441 1 96.75 353 SER A O 1
ATOM 2775 N N . ARG A 1 354 ? -10.852 -12.773 5.992 1 97.38 354 ARG A N 1
ATOM 2776 C CA . ARG A 1 354 ? -11.719 -13.383 6.996 1 97.38 354 ARG A CA 1
ATOM 2777 C C . ARG A 1 354 ? -13.172 -13.359 6.555 1 97.38 354 ARG A C 1
ATOM 2779 O O . ARG A 1 354 ? -13.898 -14.344 6.719 1 97.38 354 ARG A O 1
ATOM 2786 N N . ARG A 1 355 ? -13.617 -12.266 5.996 1 97.75 355 ARG A N 1
ATOM 2787 C CA . ARG A 1 355 ? -14.977 -12.141 5.484 1 97.75 355 ARG A CA 1
ATOM 2788 C C . ARG A 1 355 ? -15.258 -13.18 4.402 1 97.75 355 ARG A C 1
ATOM 2790 O O . ARG A 1 355 ? -16.266 -13.883 4.457 1 97.75 355 ARG A O 1
ATOM 2797 N N . ARG A 1 356 ? -14.367 -13.32 3.477 1 96.44 356 ARG A N 1
ATOM 2798 C CA . ARG A 1 356 ? -14.531 -14.234 2.352 1 96.44 356 ARG A CA 1
ATOM 2799 C C . ARG A 1 356 ? -14.555 -15.68 2.824 1 96.44 356 ARG A C 1
ATOM 2801 O O . ARG A 1 356 ? -15.352 -16.484 2.336 1 96.44 356 ARG A O 1
ATOM 2808 N N . VAL A 1 357 ? -13.672 -16 3.746 1 96.38 357 VAL A N 1
ATOM 2809 C CA . VAL A 1 357 ? -13.594 -17.359 4.273 1 96.38 357 VAL A CA 1
ATOM 2810 C C . VAL A 1 357 ? -14.898 -17.703 4.992 1 96.38 357 VAL A C 1
ATOM 2812 O O . VAL A 1 357 ? -15.469 -18.781 4.762 1 96.38 357 VAL A O 1
ATOM 2815 N N . LEU A 1 358 ? -15.359 -16.797 5.855 1 97.19 358 LEU A N 1
ATOM 2816 C CA . LEU A 1 358 ? -16.594 -17.047 6.586 1 97.19 358 LEU A CA 1
ATOM 2817 C C . LEU A 1 358 ? -17.781 -17.172 5.629 1 97.19 358 LEU A C 1
ATOM 2819 O O . LEU A 1 358 ? -18.672 -18 5.836 1 97.19 358 LEU A O 1
ATOM 2823 N N . ARG A 1 359 ? -17.797 -16.359 4.621 1 95.62 359 ARG A N 1
ATOM 2824 C CA . ARG A 1 359 ? -18.859 -16.422 3.625 1 95.62 359 ARG A CA 1
ATOM 2825 C C . ARG A 1 359 ? -18.891 -17.766 2.924 1 95.62 359 ARG A C 1
ATOM 2827 O O . ARG A 1 359 ? -19.953 -18.359 2.732 1 95.62 359 ARG A O 1
ATOM 2834 N N . ARG A 1 360 ? -17.734 -18.25 2.551 1 93 360 ARG A N 1
ATOM 2835 C CA . ARG A 1 360 ? -17.625 -19.562 1.904 1 93 360 ARG A CA 1
ATOM 2836 C C . ARG A 1 360 ? -18.094 -20.672 2.834 1 93 360 ARG A C 1
ATOM 2838 O O . ARG A 1 360 ? -18.781 -21.609 2.4 1 93 360 ARG A O 1
ATOM 2845 N N . GLN A 1 361 ? -17.75 -20.562 4.098 1 93.94 361 GLN A N 1
ATOM 2846 C CA . GLN A 1 361 ? -18.125 -21.562 5.082 1 93.94 361 GLN A CA 1
ATOM 2847 C C . GLN A 1 361 ? -19.625 -21.562 5.34 1 93.94 361 GLN A C 1
ATOM 2849 O O . GLN A 1 361 ? -20.219 -22.594 5.586 1 93.94 361 GLN A O 1
ATOM 2854 N N . ALA A 1 362 ? -20.234 -20.422 5.281 1 92.06 362 ALA A N 1
ATOM 2855 C CA . ALA A 1 362 ? -21.672 -20.266 5.508 1 92.06 362 ALA A CA 1
ATOM 2856 C C . ALA A 1 362 ? -22.469 -20.844 4.344 1 92.06 362 ALA A C 1
ATOM 2858 O O . ALA A 1 362 ? -23.594 -21.312 4.527 1 92.06 362 ALA A O 1
ATOM 2859 N N . THR A 1 363 ? -21.953 -20.75 3.166 1 84.12 363 THR A N 1
ATOM 2860 C CA . THR A 1 363 ? -22.625 -21.266 1.98 1 84.12 363 THR A CA 1
ATOM 2861 C C . THR A 1 363 ? -22.562 -22.781 1.939 1 84.12 363 THR A C 1
ATOM 2863 O O . THR A 1 363 ? -23.469 -23.438 1.417 1 84.12 363 THR A O 1
ATOM 2866 N N . LEU A 1 364 ? -21.469 -23.422 2.451 1 74.12 364 LEU A N 1
ATOM 2867 C CA . LEU A 1 364 ? -21.297 -24.859 2.455 1 74.12 364 LEU A CA 1
ATOM 2868 C C . LEU A 1 364 ? -22.094 -25.516 3.576 1 74.12 364 LEU A C 1
ATOM 2870 O O . LEU A 1 364 ? -22.391 -26.703 3.529 1 74.12 364 LEU A O 1
ATOM 2874 N N . ALA A 1 365 ? -22.484 -24.828 4.633 1 61.12 365 ALA A N 1
ATOM 2875 C CA . ALA A 1 365 ? -23.234 -25.422 5.734 1 61.12 365 ALA A CA 1
ATOM 2876 C C . ALA A 1 365 ? -24.656 -25.781 5.297 1 61.12 365 ALA A C 1
ATOM 2878 O O . ALA A 1 365 ? -25.359 -24.969 4.719 1 61.12 365 ALA A O 1
ATOM 2879 N N . PRO A 1 366 ? -24.922 -27.062 5.285 1 55.62 366 PRO A N 1
ATOM 2880 C CA . PRO A 1 366 ? -26.25 -27.578 4.918 1 55.62 366 PRO A CA 1
ATOM 2881 C C . PRO A 1 366 ? -27.375 -26.891 5.68 1 55.62 366 PRO A C 1
ATOM 2883 O O . PRO A 1 366 ? -27.172 -26.422 6.805 1 55.62 366 PRO A O 1
ATOM 2886 N N . THR A 1 367 ? -28.266 -26.188 5.023 1 45.16 367 THR A N 1
ATOM 2887 C CA . THR A 1 367 ? -29.5 -25.766 5.688 1 45.16 367 THR A CA 1
ATOM 2888 C C . THR A 1 367 ? -30.0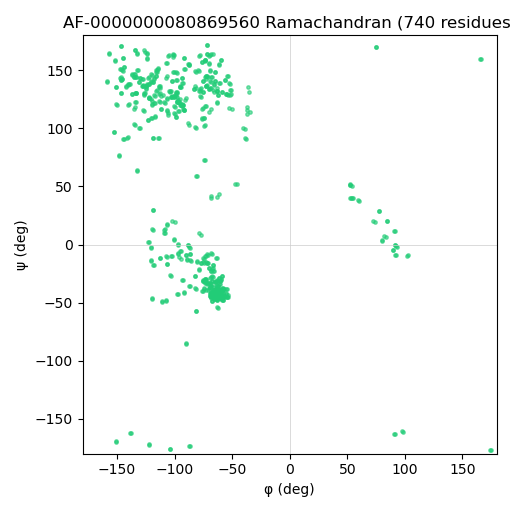31 -26.875 6.602 1 45.16 367 THR A C 1
ATOM 2890 O O . THR A 1 367 ? -30.203 -28.016 6.168 1 45.16 367 THR A O 1
ATOM 2893 N N . ALA A 1 368 ? -29.859 -26.906 7.828 1 42.56 368 ALA A N 1
ATOM 2894 C CA . ALA A 1 368 ? -30.547 -27.828 8.711 1 42.56 368 ALA A CA 1
ATOM 2895 C C . ALA A 1 368 ? -32 -28.031 8.273 1 42.56 368 ALA A C 1
ATOM 2897 O O . ALA A 1 368 ? -32.781 -27.062 8.227 1 42.56 368 ALA A O 1
ATOM 2898 N N . GLY A 1 369 ? -32.375 -28.938 7.48 1 38.19 369 GLY A N 1
ATOM 2899 C CA . GLY A 1 369 ? -33.719 -29.406 7.141 1 38.19 369 GLY A CA 1
ATOM 2900 C C . GLY A 1 369 ? -34.656 -29.406 8.32 1 38.19 369 GLY A C 1
ATOM 2901 O O . GLY A 1 369 ? -34.25 -29.641 9.461 1 38.19 369 GLY A O 1
ATOM 2902 N N . GLU A 1 370 ? -35.75 -28.578 8.32 1 38.97 370 GLU A N 1
ATOM 2903 C CA . GLU A 1 370 ? -36.906 -28.766 9.203 1 38.97 370 GLU A CA 1
ATOM 2904 C C . GLU A 1 370 ? -37.188 -30.25 9.438 1 38.97 370 GLU A C 1
ATOM 2906 O O . GLU A 1 370 ? -37.094 -31.062 8.508 1 38.97 370 GLU A O 1
ATOM 2911 N N . PRO A 1 371 ? -37 -30.703 10.742 1 39.06 371 PRO A N 1
ATOM 2912 C CA . PRO A 1 371 ? -37.531 -32.062 10.812 1 39.06 371 PRO A CA 1
ATOM 2913 C C . PRO A 1 371 ? -38.781 -32.25 9.953 1 39.06 371 PRO A C 1
ATOM 2915 O O . PRO A 1 371 ? -39.562 -31.312 9.797 1 39.06 371 PRO A O 1
ATOM 2918 N N . ALA A 1 372 ? -38.844 -33.281 9.25 1 26.73 372 ALA A N 1
ATOM 2919 C CA . ALA A 1 372 ? -40.125 -33.688 8.711 1 26.73 372 ALA A CA 1
ATOM 2920 C C . ALA A 1 372 ? -41.156 -33.812 9.828 1 26.73 372 ALA A C 1
ATOM 2922 O O . ALA A 1 372 ? -40.844 -34.312 10.906 1 26.73 372 ALA A O 1
ATOM 2923 N N . MET B 1 1 ? 23.797 37.094 -5.621 1 81.69 1 MET B N 1
ATOM 2924 C CA . MET B 1 1 ? 22.766 38.125 -5.73 1 81.69 1 MET B CA 1
ATOM 2925 C C . MET B 1 1 ? 21.406 37.5 -5.969 1 81.69 1 MET B C 1
ATOM 2927 O O . MET B 1 1 ? 21.281 36.469 -6.656 1 81.69 1 MET B O 1
ATOM 2931 N N . THR B 1 2 ? 20.438 37.906 -5.16 1 89.19 2 THR B N 1
ATOM 2932 C CA . THR B 1 2 ? 19.062 37.406 -5.273 1 89.19 2 THR B CA 1
ATOM 2933 C C . THR B 1 2 ? 18.125 38.469 -5.812 1 89.19 2 THR B C 1
ATOM 2935 O O . THR B 1 2 ? 18.156 39.625 -5.344 1 89.19 2 THR B O 1
ATOM 2938 N N . HIS B 1 3 ? 17.469 38.219 -6.914 1 92.88 3 HIS B N 1
ATOM 2939 C CA . HIS B 1 3 ? 16.469 39.094 -7.492 1 92.88 3 HIS B CA 1
ATOM 2940 C C . HIS B 1 3 ? 15.078 38.469 -7.449 1 92.88 3 HIS B C 1
ATOM 2942 O O . HIS B 1 3 ? 14.93 37.281 -7.684 1 92.88 3 HIS B O 1
ATOM 2948 N N . VAL B 1 4 ? 14.117 39.25 -7.078 1 94.56 4 VAL B N 1
ATOM 2949 C CA . VAL B 1 4 ? 12.742 38.781 -6.969 1 94.56 4 VAL B CA 1
ATOM 2950 C C . VAL B 1 4 ? 11.836 39.625 -7.871 1 94.56 4 VAL B C 1
ATOM 2952 O O . VAL B 1 4 ? 11.875 40.844 -7.84 1 94.56 4 VAL B O 1
ATOM 2955 N N . THR B 1 5 ? 11.102 38.938 -8.727 1 93.31 5 THR B N 1
ATOM 2956 C CA . THR B 1 5 ? 10.141 39.594 -9.609 1 93.31 5 THR B CA 1
ATOM 2957 C C . THR B 1 5 ? 8.75 39 -9.43 1 93.31 5 THR B C 1
ATOM 2959 O O . THR B 1 5 ? 8.602 37.781 -9.289 1 93.31 5 THR B O 1
ATOM 2962 N N . SER B 1 6 ? 7.773 39.844 -9.398 1 91.75 6 SER B N 1
ATOM 2963 C CA . SER B 1 6 ? 6.391 39.406 -9.258 1 91.75 6 SER B CA 1
ATOM 2964 C C . SER B 1 6 ? 5.707 39.281 -10.617 1 91.75 6 SER B C 1
ATOM 2966 O O . SER B 1 6 ? 5.922 40.125 -11.5 1 91.75 6 SER B O 1
ATOM 2968 N N . LEU B 1 7 ? 5.016 38.219 -10.758 1 86.75 7 LEU B N 1
ATOM 2969 C CA . LEU B 1 7 ? 4.25 37.969 -11.977 1 86.75 7 LEU B CA 1
ATOM 2970 C C . LEU B 1 7 ? 2.789 37.688 -11.656 1 86.75 7 LEU B C 1
ATOM 2972 O O . LEU B 1 7 ? 2.436 37.469 -10.492 1 86.75 7 LEU B O 1
ATOM 2976 N N . ALA B 1 8 ? 1.844 37.75 -12.797 1 86.5 8 ALA B N 1
ATOM 2977 C CA . ALA B 1 8 ? 0.444 37.312 -12.742 1 86.5 8 ALA B CA 1
ATOM 2978 C C . ALA B 1 8 ? -0.286 38 -11.594 1 86.5 8 ALA B C 1
ATOM 2980 O O . ALA B 1 8 ? -0.903 37.344 -10.758 1 86.5 8 ALA B O 1
ATOM 2981 N N . ASN B 1 9 ? -0.177 39.344 -11.5 1 89.12 9 ASN B N 1
ATOM 2982 C CA . ASN B 1 9 ? -0.816 40.156 -10.469 1 89.12 9 ASN B CA 1
ATOM 2983 C C . ASN B 1 9 ? -0.359 39.75 -9.07 1 89.12 9 ASN B C 1
ATOM 2985 O O . ASN B 1 9 ? -1.183 39.531 -8.18 1 89.12 9 ASN B O 1
ATOM 2989 N N . ASN B 1 10 ? 0.91 39.406 -8.922 1 92.69 10 ASN B N 1
ATOM 2990 C CA . ASN B 1 10 ? 1.588 39.125 -7.664 1 92.69 10 ASN B CA 1
ATOM 2991 C C . ASN B 1 10 ? 1.162 37.75 -7.086 1 92.69 10 ASN B C 1
ATOM 2993 O O . ASN B 1 10 ? 1.294 37.531 -5.887 1 92.69 10 ASN B O 1
ATOM 2997 N N . ARG B 1 11 ? 0.631 36.969 -7.98 1 94.31 11 ARG B N 1
ATOM 2998 C CA . ARG B 1 11 ? 0.251 35.625 -7.527 1 94.31 11 ARG B CA 1
ATOM 2999 C C . ARG B 1 11 ? 1.398 34.656 -7.711 1 94.31 11 ARG B C 1
ATOM 3001 O O . ARG B 1 11 ? 1.324 33.5 -7.246 1 94.31 11 ARG B O 1
ATOM 3008 N N . ARG B 1 12 ? 2.438 35.188 -8.414 1 94.88 12 ARG B N 1
ATOM 3009 C CA . ARG B 1 12 ? 3.631 34.375 -8.656 1 94.88 12 ARG B CA 1
ATOM 3010 C C . ARG B 1 12 ? 4.898 35.188 -8.406 1 94.88 12 ARG B C 1
ATOM 3012 O O . ARG B 1 12 ? 4.93 36.406 -8.664 1 94.88 12 ARG B O 1
ATOM 3019 N N . LEU B 1 13 ? 5.848 34.531 -7.906 1 94.88 13 LEU B N 1
ATOM 3020 C CA . LEU B 1 13 ? 7.152 35.125 -7.691 1 94.88 13 LEU B CA 1
ATOM 3021 C C . LEU B 1 13 ? 8.242 34.406 -8.461 1 94.88 13 LEU B C 1
ATOM 3023 O O . LEU B 1 13 ? 8.344 33.156 -8.367 1 94.88 13 LEU B O 1
ATOM 3027 N N . VAL B 1 14 ? 8.93 35.094 -9.242 1 95.44 14 VAL B N 1
ATOM 3028 C CA 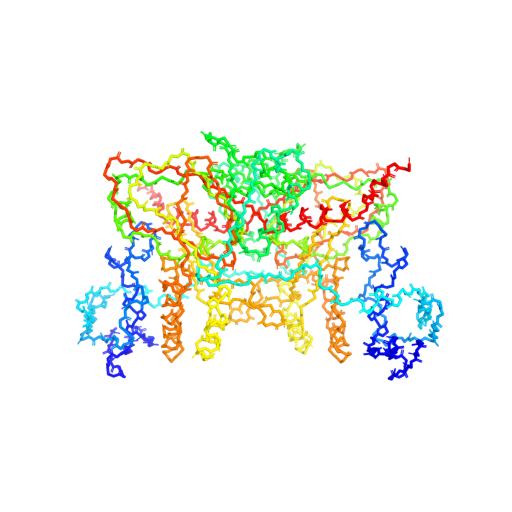. VAL B 1 14 ? 10.133 34.562 -9.867 1 95.44 14 VAL B CA 1
ATOM 3029 C C . VAL B 1 14 ? 11.359 35 -9.07 1 95.44 14 VAL B C 1
ATOM 3031 O O . VAL B 1 14 ? 11.594 36.188 -8.875 1 95.44 14 VAL B O 1
ATOM 3034 N N . ILE B 1 15 ? 12.125 34.062 -8.625 1 94.81 15 ILE B N 1
ATOM 3035 C CA . ILE B 1 15 ? 13.281 34.344 -7.785 1 94.81 15 ILE B CA 1
ATOM 3036 C C . ILE B 1 15 ? 14.547 33.844 -8.477 1 94.81 15 ILE B C 1
ATOM 3038 O O . ILE B 1 15 ? 14.633 32.688 -8.867 1 94.81 15 ILE B O 1
ATOM 3042 N N . ASP B 1 16 ? 15.375 34.719 -8.68 1 95.25 16 ASP B N 1
ATOM 3043 C CA . ASP B 1 16 ? 16.719 34.375 -9.133 1 95.25 16 ASP B CA 1
ATOM 3044 C C . ASP B 1 16 ? 17.703 34.375 -7.961 1 95.25 16 ASP B C 1
ATOM 3046 O O . ASP B 1 16 ? 17.984 35.406 -7.371 1 95.25 16 ASP B O 1
ATOM 3050 N N . HIS B 1 17 ? 18.172 33.219 -7.574 1 94.19 17 HIS B N 1
ATOM 3051 C CA . HIS B 1 17 ? 19.078 33.062 -6.434 1 94.19 17 HIS B CA 1
ATOM 3052 C C . HIS B 1 17 ? 20.328 32.312 -6.824 1 94.19 17 HIS B C 1
ATOM 3054 O O . HIS B 1 17 ? 20.266 31.109 -7.129 1 94.19 17 HIS B O 1
ATOM 3060 N N . HIS B 1 18 ? 21.531 33 -6.762 1 92.31 18 HIS B N 1
ATOM 3061 C CA . HIS B 1 18 ? 22.828 32.406 -7.094 1 92.31 18 HIS B CA 1
ATOM 3062 C C . HIS B 1 18 ? 22.797 31.766 -8.469 1 92.31 18 HIS B C 1
ATOM 3064 O O . HIS B 1 18 ? 23.234 30.609 -8.625 1 92.31 18 HIS B O 1
ATOM 3070 N N . GLY B 1 19 ? 22.172 32.344 -9.438 1 91.06 19 GLY B N 1
ATOM 3071 C CA . GLY B 1 19 ? 22.188 31.906 -10.82 1 91.06 19 GLY B CA 1
ATOM 3072 C C . GLY B 1 19 ? 21.078 30.922 -11.141 1 91.06 19 GLY B C 1
ATOM 3073 O O . GLY B 1 19 ? 20.922 30.5 -12.297 1 91.06 19 GLY B O 1
ATOM 3074 N N . ARG B 1 20 ? 20.312 30.5 -10.18 1 93 20 ARG B N 1
ATOM 3075 C CA . ARG B 1 20 ? 19.172 29.625 -10.398 1 93 20 ARG B CA 1
ATOM 3076 C C . ARG B 1 20 ? 17.859 30.406 -10.32 1 93 20 ARG B C 1
ATOM 3078 O O . ARG B 1 20 ? 17.672 31.219 -9.414 1 93 20 ARG B O 1
ATOM 3085 N N . THR B 1 21 ? 17.016 30.172 -11.328 1 94.5 21 THR B N 1
ATOM 3086 C CA . THR B 1 21 ? 15.734 30.859 -11.367 1 94.5 21 THR B CA 1
ATOM 3087 C C . THR B 1 21 ? 14.594 29.859 -11.133 1 94.5 21 THR B C 1
ATOM 3089 O O . THR B 1 21 ? 14.562 28.781 -11.742 1 94.5 21 THR B O 1
ATOM 3092 N N . ARG B 1 22 ? 13.727 30.188 -10.18 1 93.06 22 ARG B N 1
ATOM 3093 C CA . ARG B 1 22 ? 12.547 29.375 -9.914 1 93.06 22 ARG B CA 1
ATOM 3094 C C . ARG B 1 22 ? 11.305 30.234 -9.75 1 93.06 22 ARG B C 1
ATOM 3096 O O . ARG B 1 22 ? 11.391 31.391 -9.32 1 93.06 22 ARG B O 1
ATOM 3103 N N . GLU B 1 23 ? 10.25 29.656 -10.18 1 93.94 23 GLU B N 1
ATOM 3104 C CA . GLU B 1 23 ? 8.945 30.297 -10 1 93.94 23 GLU B CA 1
ATOM 3105 C C . GLU B 1 23 ? 8.156 29.625 -8.883 1 93.94 23 GLU B C 1
ATOM 3107 O O . GLU B 1 23 ? 8.117 28.406 -8.789 1 93.94 23 GLU B O 1
ATOM 3112 N N . PHE B 1 24 ? 7.609 30.484 -7.984 1 94.44 24 PHE B N 1
ATOM 3113 C CA . PHE B 1 24 ? 6.801 29.984 -6.879 1 94.44 24 PHE B CA 1
ATOM 3114 C C . PHE B 1 24 ? 5.43 30.641 -6.867 1 94.44 24 PHE B C 1
ATOM 3116 O O . PHE B 1 24 ? 5.316 31.859 -7.109 1 94.44 24 PHE B O 1
ATOM 3123 N N . ALA B 1 25 ? 4.398 29.844 -6.648 1 95.25 25 ALA B N 1
ATOM 3124 C CA . ALA B 1 25 ? 3.068 30.406 -6.434 1 95.25 25 ALA B CA 1
ATOM 3125 C C . ALA B 1 25 ? 2.945 31 -5.035 1 95.25 25 ALA B C 1
ATOM 3127 O O . ALA B 1 25 ? 3.463 30.453 -4.066 1 95.25 25 ALA B O 1
ATOM 3128 N N . ALA B 1 26 ? 2.252 32.156 -4.953 1 96 26 ALA B N 1
ATOM 3129 C CA . ALA B 1 26 ? 2.018 32.812 -3.664 1 96 26 ALA B CA 1
ATOM 3130 C C . ALA B 1 26 ? 1.34 31.859 -2.686 1 96 26 ALA B C 1
ATOM 3132 O O . ALA B 1 26 ? 1.748 31.766 -1.525 1 96 26 ALA B O 1
ATOM 3133 N N . LEU B 1 27 ? 0.381 31.141 -3.186 1 96.12 27 LEU B N 1
ATOM 3134 C CA . LEU B 1 27 ? -0.37 30.203 -2.348 1 96.12 27 LEU B CA 1
ATOM 3135 C C . LEU B 1 27 ? 0.53 29.094 -1.834 1 96.12 27 LEU B C 1
ATOM 3137 O O . LEU B 1 27 ? 0.405 28.672 -0.683 1 96.12 27 LEU B O 1
ATOM 3141 N N . TRP B 1 28 ? 1.417 28.625 -2.658 1 96.69 28 TRP B N 1
ATOM 3142 C CA . TRP B 1 28 ? 2.354 27.578 -2.281 1 96.69 28 TRP B CA 1
ATOM 3143 C C . TRP B 1 28 ? 3.285 28.047 -1.169 1 96.69 28 TRP B C 1
ATOM 3145 O O . TRP B 1 28 ? 3.514 27.328 -0.194 1 96.69 28 TRP B O 1
ATOM 3155 N N . LEU B 1 29 ? 3.742 29.219 -1.305 1 96.19 29 LEU B N 1
ATOM 3156 C CA . LEU B 1 29 ? 4.602 29.797 -0.278 1 96.19 29 LEU B CA 1
ATOM 3157 C C . LEU B 1 29 ? 3.824 30.031 1.014 1 96.19 29 LEU B C 1
ATOM 3159 O O . LEU B 1 29 ? 4.305 29.688 2.1 1 96.19 29 LEU B O 1
ATOM 3163 N N . ARG B 1 30 ? 2.627 30.484 0.896 1 97.25 30 ARG B N 1
ATOM 3164 C CA . ARG B 1 30 ? 1.816 30.844 2.057 1 97.25 30 ARG B CA 1
ATOM 3165 C C . ARG B 1 30 ? 1.486 29.625 2.895 1 97.25 30 ARG B C 1
ATOM 3167 O O . ARG B 1 30 ? 1.618 29.641 4.121 1 97.25 30 ARG B O 1
ATOM 3174 N N . GLU B 1 31 ? 1.054 28.578 2.254 1 96.06 31 GLU B N 1
ATOM 3175 C CA . GLU B 1 31 ? 0.615 27.406 3.012 1 96.06 31 GLU B CA 1
ATOM 3176 C C . GLU B 1 31 ? 1.799 26.688 3.648 1 96.06 31 GLU B C 1
ATOM 3178 O O . GLU B 1 31 ? 1.615 25.812 4.496 1 96.06 31 GLU B O 1
ATOM 3183 N N . ARG B 1 32 ? 2.98 27.109 3.268 1 94.12 32 ARG B N 1
ATOM 3184 C CA . ARG B 1 32 ? 4.184 26.469 3.783 1 94.12 32 ARG B CA 1
ATOM 3185 C C . ARG B 1 32 ? 5.047 27.453 4.559 1 94.12 32 ARG B C 1
ATOM 3187 O O . ARG B 1 32 ? 6.238 27.219 4.766 1 94.12 32 ARG B O 1
ATOM 3194 N N . SER B 1 33 ? 4.469 28.594 4.852 1 96.06 33 SER B N 1
ATOM 3195 C CA . SER B 1 33 ? 5.23 29.562 5.621 1 96.06 33 SER B CA 1
ATOM 3196 C C . SER B 1 33 ? 5.824 28.938 6.879 1 96.06 33 SER B C 1
ATOM 3198 O O . SER B 1 33 ? 5.129 28.25 7.621 1 96.06 33 SER B O 1
ATOM 3200 N N . PRO B 1 34 ? 7.117 29.109 7.113 1 94 34 PRO B N 1
ATOM 3201 C CA . PRO B 1 34 ? 7.801 28.344 8.164 1 94 34 PRO B CA 1
ATOM 3202 C C . PRO B 1 34 ? 7.535 28.906 9.562 1 94 34 PRO B C 1
ATOM 3204 O O . PRO B 1 34 ? 8.039 28.359 10.547 1 94 34 PRO B O 1
ATOM 3207 N N . ASP B 1 35 ? 6.691 29.766 9.766 1 94.25 35 ASP B N 1
ATOM 3208 C CA . ASP B 1 35 ? 6.418 30.375 11.07 1 94.25 35 ASP B CA 1
ATOM 3209 C C . ASP B 1 35 ? 5.559 29.453 11.93 1 94.25 35 ASP B C 1
ATOM 3211 O O . ASP B 1 35 ? 4.875 28.562 11.406 1 94.25 35 ASP B O 1
ATOM 3215 N N . ALA B 1 36 ? 5.504 29.672 13.25 1 92.19 36 ALA B N 1
ATOM 3216 C CA . ALA B 1 36 ? 4.891 28.797 14.234 1 92.19 36 ALA B CA 1
ATOM 3217 C C . ALA B 1 36 ? 3.367 28.875 14.18 1 92.19 36 ALA B C 1
ATOM 3219 O O . ALA B 1 36 ? 2.668 28.047 14.758 1 92.19 36 ALA B O 1
ATOM 3220 N N . GLU B 1 37 ? 2.887 29.875 13.469 1 91.06 37 GLU B N 1
ATOM 3221 C CA . GLU B 1 37 ? 1.438 29.969 13.305 1 91.06 37 GLU B CA 1
ATOM 3222 C C . GLU B 1 37 ? 0.94 29.062 12.188 1 91.06 37 GLU B C 1
ATOM 3224 O O . GLU B 1 37 ? -0.214 28.641 12.203 1 91.06 37 GLU B O 1
ATOM 3229 N N . THR B 1 38 ? 1.847 28.828 11.258 1 94.12 38 THR B N 1
ATOM 3230 C CA . THR B 1 38 ? 1.468 28.047 10.086 1 94.12 38 THR B CA 1
ATOM 3231 C C . THR B 1 38 ? 1.884 26.578 10.25 1 94.12 38 THR B C 1
ATOM 3233 O O . THR B 1 38 ? 1.112 25.672 9.938 1 94.12 38 THR B O 1
ATOM 3236 N N . LEU B 1 39 ? 3.08 26.359 10.75 1 91.75 39 LEU B N 1
ATOM 3237 C CA . LEU B 1 39 ? 3.613 25.016 10.898 1 91.75 39 LEU B CA 1
ATOM 3238 C C . LEU B 1 39 ? 4.039 24.75 12.336 1 91.75 39 LEU B C 1
ATOM 3240 O O . LEU B 1 39 ? 4.75 25.562 12.938 1 91.75 39 LEU B O 1
ATOM 3244 N N . ASP B 1 40 ? 3.643 23.578 12.844 1 89.19 40 ASP B N 1
ATOM 3245 C CA . ASP B 1 40 ? 4.129 23.141 14.148 1 89.19 40 ASP B CA 1
ATOM 3246 C C . ASP B 1 40 ? 5.645 22.938 14.125 1 89.19 40 ASP B C 1
ATOM 3248 O O . ASP B 1 40 ? 6.16 22.141 13.336 1 89.19 40 ASP B O 1
ATOM 3252 N N . PRO B 1 41 ? 6.324 23.609 14.961 1 86.94 41 PRO B N 1
ATOM 3253 C CA . PRO B 1 41 ? 7.789 23.547 14.906 1 86.94 41 PRO B CA 1
ATOM 3254 C C . PRO B 1 41 ? 8.336 22.172 15.273 1 86.94 41 PRO B C 1
ATOM 3256 O O . PRO B 1 41 ? 9.469 21.844 14.93 1 86.94 41 PRO B O 1
ATOM 3259 N N . ARG B 1 42 ? 7.598 21.406 15.977 1 84.19 42 ARG B N 1
ATOM 3260 C CA . ARG B 1 42 ? 8.078 20.109 16.438 1 84.19 42 ARG B CA 1
ATOM 3261 C C . ARG B 1 42 ? 7.828 19.031 15.391 1 84.19 42 ARG B C 1
ATOM 3263 O O . ARG B 1 42 ? 8.664 18.156 15.188 1 84.19 42 ARG B O 1
ATOM 3270 N N . THR B 1 43 ? 6.699 19.141 14.688 1 85.12 43 THR B N 1
ATOM 3271 C CA . THR B 1 43 ? 6.285 18.031 13.836 1 85.12 43 THR B CA 1
ATOM 3272 C C . THR B 1 43 ? 6.23 18.453 12.375 1 85.12 43 THR B C 1
ATOM 3274 O O . THR B 1 43 ? 6.172 17.609 11.477 1 85.12 43 THR B O 1
ATOM 3277 N N . GLY B 1 44 ? 6.199 19.781 12.18 1 85.38 44 GLY B N 1
ATOM 3278 C CA . GLY B 1 44 ? 6.066 20.297 10.82 1 85.38 44 GLY B CA 1
ATOM 3279 C C . GLY B 1 44 ? 4.641 20.266 10.305 1 85.38 44 GLY B C 1
ATOM 3280 O O . GLY B 1 44 ? 4.379 20.656 9.172 1 85.38 44 GLY B O 1
ATOM 3281 N N . GLN B 1 45 ? 3.703 19.859 11.117 1 89.69 45 GLN B N 1
ATOM 3282 C CA . GLN B 1 45 ? 2.312 19.766 10.688 1 89.69 45 GLN B CA 1
ATOM 3283 C C . GLN B 1 45 ? 1.699 21.156 10.508 1 89.69 45 GLN B C 1
ATOM 3285 O O . GLN B 1 45 ? 1.986 22.078 11.281 1 89.69 45 GLN B O 1
ATOM 3290 N N . ARG B 1 46 ? 0.863 21.203 9.523 1 92.81 46 ARG B N 1
ATOM 3291 C CA . ARG B 1 46 ? 0.202 22.469 9.227 1 92.81 46 ARG B CA 1
ATOM 3292 C C . ARG B 1 46 ? -0.857 22.797 10.273 1 92.81 46 ARG B C 1
ATOM 3294 O O . ARG B 1 46 ? -1.639 21.922 10.664 1 92.81 46 ARG B O 1
ATOM 3301 N N . LEU B 1 47 ? -0.883 24.016 10.688 1 90.25 47 LEU B N 1
ATOM 3302 C CA . LEU B 1 47 ? -1.772 24.438 11.766 1 90.25 47 LEU B CA 1
ATOM 3303 C C . LEU B 1 47 ? -2.924 25.266 11.219 1 90.25 47 LEU B C 1
ATOM 3305 O O . LEU B 1 47 ? -3.902 25.531 11.93 1 90.25 47 LEU B O 1
ATOM 3309 N N . ILE B 1 48 ? -2.83 25.656 9.961 1 91.19 48 ILE B N 1
ATOM 3310 C CA . ILE B 1 48 ? -3.896 26.422 9.32 1 91.19 48 ILE B CA 1
ATOM 3311 C C . ILE B 1 48 ? -4.68 25.5 8.375 1 91.19 48 ILE B C 1
ATOM 3313 O O . ILE B 1 48 ? -4.223 24.406 8.031 1 91.19 48 ILE B O 1
ATOM 3317 N N . GLU B 1 49 ? -5.84 25.922 8 1 91.88 49 GLU B N 1
ATOM 3318 C CA . GLU B 1 49 ? -6.598 25.203 6.984 1 91.88 49 GLU B CA 1
ATOM 3319 C C . GLU B 1 49 ? -6.242 25.672 5.582 1 91.88 49 GLU B C 1
ATOM 3321 O O . GLU B 1 49 ? -6.75 26.703 5.125 1 91.88 49 GLU B O 1
ATOM 3326 N N . ALA B 1 50 ? -5.492 24.953 4.898 1 93.56 50 ALA B N 1
ATOM 3327 C CA . ALA B 1 50 ? -4.957 25.344 3.6 1 93.56 50 ALA B CA 1
ATOM 3328 C C . ALA B 1 50 ? -6.078 25.594 2.596 1 93.56 50 ALA B C 1
ATOM 3330 O O . ALA B 1 50 ? -5.996 26.531 1.784 1 93.56 50 ALA B O 1
ATOM 3331 N N . ALA B 1 51 ? -7.129 24.828 2.732 1 94.19 51 ALA B N 1
ATOM 3332 C CA . ALA B 1 51 ? -8.219 24.906 1.765 1 94.19 51 ALA B CA 1
ATOM 3333 C C . ALA B 1 51 ? -9.031 26.188 1.966 1 94.19 51 ALA B C 1
ATOM 3335 O O . ALA B 1 51 ? -9.844 26.562 1.113 1 94.19 51 ALA B O 1
ATOM 3336 N N . GLU B 1 52 ? -8.797 26.891 3.035 1 93.44 52 GLU B N 1
ATOM 3337 C CA . GLU B 1 52 ? -9.531 28.125 3.314 1 93.44 52 GLU B CA 1
ATOM 3338 C C . GLU B 1 52 ? -8.734 29.344 2.873 1 93.44 52 GLU B C 1
ATOM 3340 O O . GLU B 1 52 ? -9.258 30.469 2.893 1 93.44 52 GLU B O 1
ATOM 3345 N N . LEU B 1 53 ? -7.516 29.141 2.469 1 95.38 53 LEU B N 1
ATOM 3346 C CA . LEU B 1 53 ? -6.754 30.25 1.904 1 95.38 53 LEU B CA 1
ATOM 3347 C C . LEU B 1 53 ? -7.379 30.734 0.597 1 95.38 53 LEU B C 1
ATOM 3349 O O . LEU B 1 53 ? -7.832 29.922 -0.212 1 95.38 53 LEU B O 1
ATOM 3353 N N . PRO B 1 54 ? -7.367 32.062 0.447 1 96.06 54 PRO B N 1
ATOM 3354 C CA . PRO B 1 54 ? -7.949 32.594 -0.799 1 96.06 54 PRO B CA 1
ATOM 3355 C C . PRO B 1 54 ? -7.184 32.125 -2.037 1 96.06 54 PRO B C 1
ATOM 3357 O O . PRO B 1 54 ? -5.957 32.25 -2.098 1 96.06 54 PRO B O 1
ATOM 3360 N N . LEU B 1 55 ? -7.938 31.641 -3.059 1 95.31 55 LEU B N 1
ATOM 3361 C CA . LEU B 1 55 ? -7.324 31.125 -4.273 1 95.31 55 LEU B CA 1
ATOM 3362 C C . LEU B 1 55 ? -6.633 32.219 -5.059 1 95.31 55 LEU B C 1
ATOM 3364 O O . LEU B 1 55 ? -5.762 31.953 -5.887 1 95.31 55 LEU B O 1
ATOM 3368 N N . ASP B 1 56 ? -7.047 33.5 -4.777 1 94.81 56 ASP B N 1
ATOM 3369 C CA . ASP B 1 56 ? -6.445 34.625 -5.465 1 94.81 56 ASP B CA 1
ATOM 3370 C C . ASP B 1 56 ? -5.41 35.344 -4.578 1 94.81 56 ASP B C 1
ATOM 3372 O O . ASP B 1 56 ? -5.078 36.5 -4.793 1 94.81 56 ASP B O 1
ATOM 3376 N N . LEU B 1 57 ? -4.953 34.594 -3.564 1 96.56 57 LEU B N 1
ATOM 3377 C CA . LEU B 1 57 ? -3.932 35.125 -2.672 1 96.56 57 LEU B CA 1
ATOM 3378 C C . LEU B 1 57 ? -2.732 35.656 -3.463 1 96.56 57 LEU B C 1
ATOM 3380 O O . LEU B 1 57 ? -2.285 35 -4.41 1 96.56 57 LEU B O 1
ATOM 3384 N N . ALA B 1 58 ? -2.219 36.812 -3.029 1 97.06 58 ALA B N 1
ATOM 3385 C CA . ALA B 1 58 ? -1.099 37.438 -3.713 1 97.06 58 ALA B CA 1
ATOM 3386 C C . ALA B 1 58 ? -0.02 37.875 -2.721 1 97.06 58 ALA B C 1
ATOM 3388 O O . ALA B 1 58 ? -0.256 37.906 -1.511 1 97.06 58 ALA B O 1
ATOM 3389 N N . VAL B 1 59 ? 1.146 38.156 -3.27 1 97 59 VAL B N 1
ATOM 3390 C CA . VAL B 1 59 ? 2.244 38.688 -2.484 1 97 59 VAL B CA 1
ATOM 3391 C C . VAL B 1 59 ? 2.248 40.219 -2.6 1 97 59 VAL B C 1
ATOM 3393 O O . VAL B 1 59 ? 2.354 40.781 -3.701 1 97 59 VAL B O 1
ATOM 3396 N N . GLU B 1 60 ? 2.119 40.875 -1.516 1 96.81 60 GLU B N 1
ATOM 3397 C CA . GLU B 1 60 ? 2.076 42.312 -1.514 1 96.81 60 GLU B CA 1
ATOM 3398 C C . GLU B 1 60 ? 3.48 42.906 -1.556 1 96.81 60 GLU B C 1
ATOM 3400 O O . GLU B 1 60 ? 3.693 43.969 -2.15 1 96.81 60 GLU B O 1
ATOM 3405 N N . SER B 1 61 ? 4.398 42.312 -0.898 1 96.12 61 SER B N 1
ATOM 3406 C CA . SER B 1 61 ? 5.797 42.75 -0.924 1 96.12 61 SER B CA 1
ATOM 3407 C C . SER B 1 61 ? 6.738 41.531 -0.809 1 96.12 61 SER B C 1
ATOM 3409 O O . SER B 1 61 ? 6.43 40.562 -0.128 1 96.12 61 SER B O 1
ATOM 3411 N N . ALA B 1 62 ? 7.816 41.625 -1.499 1 96.75 62 ALA B N 1
ATOM 3412 C CA . ALA B 1 62 ? 8.859 40.594 -1.501 1 96.75 62 ALA B CA 1
ATOM 3413 C C . ALA B 1 62 ? 10.25 41.219 -1.506 1 96.75 62 ALA B C 1
ATOM 3415 O O . ALA B 1 62 ? 10.578 42 -2.404 1 96.75 62 ALA B O 1
ATOM 3416 N N . GLU B 1 63 ? 11.008 40.906 -0.494 1 95.19 63 GLU B N 1
ATOM 3417 C CA . GLU B 1 63 ? 12.359 41.469 -0.387 1 95.19 63 GLU B CA 1
ATOM 3418 C C . GLU B 1 63 ? 13.359 40.375 -0.018 1 95.19 63 GLU B C 1
ATOM 3420 O O . GLU B 1 63 ? 13.133 39.594 0.918 1 95.19 63 GLU B O 1
ATOM 3425 N N . ALA B 1 64 ? 14.383 40.312 -0.729 1 95.38 64 ALA B N 1
ATOM 3426 C CA . ALA B 1 64 ? 15.477 39.406 -0.402 1 95.38 64 ALA B CA 1
ATOM 3427 C C . ALA B 1 64 ? 16.594 40.125 0.34 1 95.38 64 ALA B C 1
ATOM 3429 O O . ALA B 1 64 ? 17.078 41.156 -0.124 1 95.38 64 ALA B O 1
ATOM 3430 N N . ARG B 1 65 ? 16.922 39.625 1.542 1 92.94 65 ARG B N 1
ATOM 3431 C CA . ARG B 1 65 ? 17.984 40.219 2.344 1 92.94 65 ARG B CA 1
ATOM 3432 C C . ARG B 1 65 ? 18.719 39.156 3.152 1 92.94 65 ARG B C 1
ATOM 3434 O O . ARG B 1 65 ? 18.078 38.344 3.844 1 92.94 65 ARG B O 1
ATOM 3441 N N . ASP B 1 66 ? 20.062 39.125 3.107 1 93.75 66 ASP B N 1
ATOM 3442 C CA . ASP B 1 66 ? 20.906 38.281 3.953 1 93.75 66 ASP B CA 1
ATOM 3443 C C . ASP B 1 66 ? 20.5 36.812 3.865 1 93.75 66 ASP B C 1
ATOM 3445 O O . ASP B 1 66 ? 20.312 36.156 4.891 1 93.75 66 ASP B O 1
ATOM 3449 N N . GLY B 1 67 ? 20.188 36.406 2.67 1 93.88 67 GLY B N 1
ATOM 3450 C CA . GLY B 1 67 ? 19.906 35 2.449 1 93.88 67 GLY B CA 1
ATOM 3451 C C . GLY B 1 67 ? 18.469 34.625 2.787 1 93.88 67 GLY B C 1
ATOM 3452 O O . GLY B 1 67 ? 18.094 33.469 2.715 1 93.88 67 GLY B O 1
ATOM 3453 N N . GLU B 1 68 ? 17.672 35.625 3.096 1 97 68 GLU B N 1
ATOM 3454 C CA . GLU B 1 68 ? 16.281 35.406 3.467 1 97 68 GLU B CA 1
ATOM 3455 C C . GLU B 1 68 ? 15.336 36.125 2.51 1 97 68 GLU B C 1
ATOM 3457 O O . GLU B 1 68 ? 15.68 37.156 1.952 1 97 68 GLU B O 1
ATOM 3462 N N . LEU B 1 69 ? 14.219 35.531 2.285 1 97.25 69 LEU B N 1
ATOM 3463 C CA . LEU B 1 69 ? 13.125 36.125 1.528 1 97.25 69 LEU B CA 1
ATOM 3464 C C . LEU B 1 69 ? 12 36.562 2.457 1 97.25 69 LEU B C 1
ATOM 3466 O O . LEU B 1 69 ? 11.375 35.75 3.121 1 97.25 69 LEU B O 1
ATOM 3470 N N . HIS B 1 70 ? 11.82 37.812 2.564 1 97.5 70 HIS B N 1
ATOM 3471 C CA . HIS B 1 70 ? 10.758 38.406 3.383 1 97.5 70 HIS B CA 1
ATOM 3472 C C . HIS B 1 70 ? 9.516 38.688 2.547 1 97.5 70 HIS B C 1
ATOM 3474 O O . HIS B 1 70 ? 9.578 39.438 1.568 1 97.5 70 HIS B O 1
ATOM 3480 N N . LEU B 1 71 ? 8.422 38.062 2.959 1 97.56 71 LEU B N 1
ATOM 3481 C CA . LEU B 1 71 ? 7.195 38.219 2.178 1 97.56 71 LEU B CA 1
ATOM 3482 C C . LEU B 1 71 ? 6.062 38.781 3.029 1 97.56 71 LEU B C 1
ATOM 3484 O O . LEU B 1 71 ? 5.961 38.438 4.219 1 97.56 71 LEU B O 1
ATOM 3488 N N . ARG B 1 72 ? 5.258 39.594 2.434 1 97.81 72 ARG B N 1
ATOM 3489 C CA . ARG B 1 72 ? 3.945 39.969 2.949 1 97.81 72 ARG B CA 1
ATOM 3490 C C . ARG B 1 72 ? 2.836 39.531 2 1 97.81 72 ARG B C 1
ATOM 3492 O O . ARG B 1 72 ? 2.877 39.812 0.806 1 97.81 72 ARG B O 1
ATOM 3499 N N . PHE B 1 73 ? 1.896 38.875 2.539 1 97.69 73 PHE B N 1
ATOM 3500 C CA . PHE B 1 73 ? 0.823 38.312 1.717 1 97.69 73 PHE B CA 1
ATOM 3501 C C . PHE B 1 73 ? -0.427 39.188 1.814 1 97.69 73 PHE B C 1
ATOM 3503 O O . PHE B 1 73 ? -0.564 39.969 2.744 1 97.69 73 PHE B O 1
ATOM 3510 N N . SER B 1 74 ? -1.313 39.031 0.864 1 97.44 74 SER B N 1
ATOM 3511 C CA . SER B 1 74 ? -2.516 39.844 0.763 1 97.44 74 SER B CA 1
ATOM 3512 C C . SER B 1 74 ? -3.508 39.5 1.873 1 97.44 74 SER B C 1
ATOM 3514 O O . SER B 1 74 ? -4.461 40.25 2.102 1 97.44 74 SER B O 1
ATOM 3516 N N . ASP B 1 75 ? -3.359 38.375 2.562 1 96.12 75 ASP B N 1
ATOM 3517 C CA . ASP B 1 75 ? -4.23 38.062 3.689 1 96.12 75 ASP B CA 1
ATOM 3518 C C . ASP B 1 75 ? -3.678 38.625 4.992 1 96.12 75 ASP B C 1
ATOM 3520 O O . ASP B 1 75 ? -4.207 38.344 6.07 1 96.12 75 ASP B O 1
ATOM 3524 N N . GLY B 1 76 ? -2.539 39.281 4.922 1 96.44 76 GLY B N 1
ATOM 3525 C CA . GLY B 1 76 ? -1.964 39.969 6.074 1 96.44 76 GLY B CA 1
ATOM 3526 C C . GLY B 1 76 ? -0.82 39.188 6.703 1 96.44 76 GLY B C 1
ATOM 3527 O O . GLY B 1 76 ? -0.091 39.719 7.543 1 96.44 76 GLY B O 1
ATOM 3528 N N . HIS B 1 77 ? -0.604 38 6.312 1 97.19 77 HIS B N 1
ATOM 3529 C CA . HIS B 1 77 ? 0.442 37.156 6.875 1 97.19 77 HIS B CA 1
ATOM 3530 C C . HIS B 1 77 ? 1.825 37.594 6.426 1 97.19 77 HIS B C 1
ATOM 3532 O O . HIS B 1 77 ? 1.993 38.062 5.293 1 97.19 77 HIS B O 1
ATOM 3538 N N . ARG B 1 78 ? 2.754 37.5 7.324 1 97.38 78 ARG B N 1
ATOM 3539 C CA . ARG B 1 78 ? 4.16 37.719 7.016 1 97.38 78 ARG B CA 1
ATOM 3540 C C . ARG B 1 78 ? 4.988 36.469 7.207 1 97.38 78 ARG B C 1
ATOM 3542 O O . ARG B 1 78 ? 4.781 35.719 8.164 1 97.38 78 ARG B O 1
ATOM 3549 N N . GLY B 1 79 ? 5.793 36.219 6.195 1 96.06 79 GLY B N 1
ATOM 3550 C CA . GLY B 1 79 ? 6.637 35.031 6.266 1 96.06 79 GLY B CA 1
ATOM 3551 C C . GLY B 1 79 ? 8.078 35.312 5.883 1 96.06 79 GLY B C 1
ATOM 3552 O O . GLY B 1 79 ? 8.352 36.188 5.066 1 96.06 79 GLY B O 1
ATOM 3553 N N . VAL B 1 80 ? 8.992 34.656 6.543 1 97.44 80 VAL B N 1
ATOM 3554 C CA . VAL B 1 80 ? 10.422 34.719 6.227 1 97.44 80 VAL B CA 1
ATOM 3555 C C . VAL B 1 80 ? 10.914 33.312 5.809 1 97.44 80 VAL B C 1
ATOM 3557 O O . VAL B 1 80 ? 10.781 32.344 6.559 1 97.44 80 VAL B O 1
ATOM 3560 N N . PHE B 1 81 ? 11.43 33.281 4.617 1 96.94 81 PHE B N 1
ATOM 3561 C CA . PHE B 1 81 ? 11.891 32.031 4.051 1 96.94 81 PHE B CA 1
ATOM 3562 C C . PHE B 1 81 ? 13.406 32.031 3.889 1 96.94 81 PHE B C 1
ATOM 3564 O O . PHE B 1 81 ? 13.992 33.031 3.469 1 96.94 81 PHE B O 1
ATOM 3571 N N . ASP B 1 82 ? 14.023 30.922 4.293 1 96.25 82 ASP B N 1
ATOM 3572 C CA . ASP B 1 82 ? 15.422 30.719 3.953 1 96.25 82 ASP B CA 1
ATOM 3573 C C . ASP B 1 82 ? 15.586 30.391 2.469 1 96.25 82 ASP B C 1
ATOM 3575 O O . ASP B 1 82 ? 15.062 29.391 1.983 1 96.25 82 ASP B O 1
ATOM 3579 N N . LEU B 1 83 ? 16.312 31.234 1.759 1 96.31 83 LEU B N 1
ATOM 3580 C CA . LEU B 1 83 ? 16.422 31.109 0.309 1 96.31 83 LEU B CA 1
ATOM 3581 C C . LEU B 1 83 ? 17.125 29.812 -0.079 1 96.31 83 LEU B C 1
ATOM 3583 O O . LEU B 1 83 ? 16.703 29.141 -1.021 1 96.31 83 LEU B O 1
ATOM 3587 N N . ASP B 1 84 ? 18.125 29.438 0.622 1 94.12 84 ASP B N 1
ATOM 3588 C CA . ASP B 1 84 ? 18.828 28.188 0.315 1 94.12 84 ASP B CA 1
ATOM 3589 C C . ASP B 1 84 ? 17.906 26.984 0.488 1 94.12 84 ASP B C 1
ATOM 3591 O O . ASP B 1 84 ? 17.906 26.062 -0.333 1 94.12 84 ASP B O 1
ATOM 3595 N N . ALA B 1 85 ? 17.141 27.031 1.536 1 92.12 85 ALA B N 1
ATOM 3596 C CA . ALA B 1 85 ? 16.188 25.953 1.792 1 92.12 85 ALA B CA 1
ATOM 3597 C C . ALA B 1 85 ? 15.117 25.891 0.709 1 92.12 85 ALA B C 1
ATOM 3599 O O . ALA B 1 85 ? 14.711 24.812 0.276 1 92.12 85 ALA B O 1
ATOM 3600 N N . LEU B 1 86 ? 14.664 27.016 0.299 1 92.62 86 LEU B N 1
ATOM 3601 C CA . LEU B 1 86 ? 13.625 27.109 -0.721 1 92.62 86 LEU B CA 1
ATOM 3602 C C . LEU B 1 86 ? 14.109 26.531 -2.045 1 92.62 86 LEU B C 1
ATOM 3604 O O . LEU B 1 86 ? 13.32 25.953 -2.803 1 92.62 86 LEU B O 1
ATOM 3608 N N . PHE B 1 87 ? 15.406 26.641 -2.291 1 92.44 87 PHE B N 1
ATOM 3609 C CA . PHE B 1 87 ? 15.977 26.188 -3.557 1 92.44 87 PHE B CA 1
ATOM 3610 C C . PHE B 1 87 ? 16.562 24.797 -3.42 1 92.44 87 PHE B C 1
ATOM 3612 O O . PHE B 1 87 ? 17.047 24.219 -4.398 1 92.44 87 PHE B O 1
ATOM 3619 N N . ASP B 1 88 ? 16.453 24.234 -2.209 1 87.5 88 ASP B N 1
ATOM 3620 C CA . ASP B 1 88 ? 16.984 22.891 -2.01 1 87.5 88 ASP B CA 1
ATOM 3621 C C . ASP B 1 88 ? 16.062 21.844 -2.613 1 87.5 88 ASP B C 1
ATOM 3623 O O . ASP B 1 88 ? 14.984 21.578 -2.082 1 87.5 88 ASP B O 1
ATOM 3627 N N . ASP B 1 89 ? 16.438 21.266 -3.623 1 79.94 89 ASP B N 1
ATOM 3628 C CA . ASP B 1 89 ? 15.664 20.234 -4.316 1 79.94 89 ASP B CA 1
ATOM 3629 C C . ASP B 1 89 ? 16.266 18.844 -4.086 1 79.94 89 ASP B C 1
ATOM 3631 O O . ASP B 1 89 ? 16 17.922 -4.855 1 79.94 89 ASP B O 1
ATOM 3635 N N . SER B 1 90 ? 17.094 18.797 -3.072 1 78.5 90 SER B N 1
ATOM 3636 C CA . SER B 1 90 ? 17.703 17.5 -2.811 1 78.5 90 SER B CA 1
ATOM 3637 C C . SER B 1 90 ? 16.672 16.484 -2.318 1 78.5 90 SER B C 1
ATOM 3639 O O . SER B 1 90 ? 15.836 16.797 -1.477 1 78.5 90 SER B O 1
ATOM 3641 N N . PRO B 1 91 ? 16.781 15.32 -2.902 1 77 91 PRO B N 1
ATOM 3642 C CA . PRO B 1 91 ? 15.875 14.289 -2.418 1 77 91 PRO B CA 1
ATOM 3643 C C . PRO B 1 91 ? 16.141 13.906 -0.962 1 77 91 PRO B C 1
ATOM 3645 O O . PRO B 1 91 ? 17.266 14.055 -0.474 1 77 91 PRO B O 1
ATOM 3648 N N . SER B 1 92 ? 15.031 13.539 -0.313 1 76 92 SER B N 1
ATOM 3649 C CA . SER B 1 92 ? 15.133 13.125 1.083 1 76 92 SER B CA 1
ATOM 3650 C C . SER B 1 92 ? 16.031 11.906 1.237 1 76 92 SER B C 1
ATOM 3652 O O . SER B 1 92 ? 16.75 11.773 2.238 1 76 92 SER B O 1
ATOM 3654 N N . ASP B 1 93 ? 16 11.086 0.153 1 89 93 ASP B N 1
ATOM 3655 C CA . ASP B 1 93 ? 16.766 9.852 0.223 1 89 93 ASP B CA 1
ATOM 3656 C C . ASP B 1 93 ? 17.812 9.789 -0.896 1 89 93 ASP B C 1
ATOM 3658 O O . ASP B 1 93 ? 17.547 10.234 -2.014 1 89 93 ASP B O 1
ATOM 3662 N N . PRO B 1 94 ? 19.016 9.289 -0.545 1 91 94 PRO B N 1
ATOM 3663 C CA . PRO B 1 94 ? 20 9.078 -1.602 1 91 94 PRO B CA 1
ATOM 3664 C C . PRO B 1 94 ? 19.516 8.109 -2.68 1 91 94 PRO B C 1
ATOM 3666 O O . PRO B 1 94 ? 18.609 7.316 -2.438 1 91 94 PRO B O 1
ATOM 3669 N N . PRO B 1 95 ? 20.141 8.219 -3.824 1 92.5 95 PRO B N 1
ATOM 3670 C CA . PRO B 1 95 ? 19.703 7.344 -4.914 1 92.5 95 PRO B CA 1
ATOM 3671 C C . PRO B 1 95 ? 20.047 5.875 -4.66 1 92.5 95 PRO B C 1
ATOM 3673 O O . PRO B 1 95 ? 21.016 5.574 -3.963 1 92.5 95 PRO B O 1
ATOM 3676 N N . GLN B 1 96 ? 19.234 5.055 -5.172 1 96.12 96 GLN B N 1
ATOM 3677 C CA . GLN B 1 96 ? 19.5 3.619 -5.145 1 96.12 96 GLN B CA 1
ATOM 3678 C C . GLN B 1 96 ? 20.453 3.215 -6.27 1 96.12 96 GLN B C 1
ATOM 3680 O O . GLN B 1 96 ? 20.469 3.844 -7.328 1 96.12 96 GLN B O 1
ATOM 3685 N N . ARG B 1 97 ? 21.203 2.246 -6.023 1 97.69 97 ARG B N 1
ATOM 3686 C CA . ARG B 1 97 ? 22.109 1.707 -7.031 1 97.69 97 ARG B CA 1
ATOM 3687 C C . ARG B 1 97 ? 21.531 0.453 -7.676 1 97.69 97 ARG B C 1
ATOM 3689 O O . ARG B 1 97 ? 21.359 -0.574 -7.012 1 97.69 97 ARG B O 1
ATOM 3696 N N . LEU B 1 98 ? 21.203 0.597 -8.945 1 98.31 98 LEU B N 1
ATOM 3697 C CA . LEU B 1 98 ? 20.75 -0.577 -9.688 1 98.31 98 LEU B CA 1
ATOM 3698 C C . LEU B 1 98 ? 21.938 -1.435 -10.117 1 98.31 98 LEU B C 1
ATOM 3700 O O . LEU B 1 98 ? 23.047 -0.92 -10.32 1 98.31 98 LEU B O 1
ATOM 3704 N N . TRP B 1 99 ? 21.719 -2.709 -10.211 1 98.5 99 TRP B N 1
ATOM 3705 C CA . TRP B 1 99 ? 22.859 -3.566 -10.531 1 98.5 99 TRP B CA 1
ATOM 3706 C C . TRP B 1 99 ? 22.422 -4.758 -11.375 1 98.5 99 TRP B C 1
ATOM 3708 O O . TRP B 1 99 ? 21.25 -5.137 -11.375 1 98.5 99 TRP B O 1
ATOM 3718 N N . ASP B 1 100 ? 23.312 -5.23 -12.18 1 97.94 100 ASP B N 1
ATOM 3719 C CA . ASP B 1 100 ? 23.219 -6.535 -12.828 1 97.94 100 ASP B CA 1
ATOM 3720 C C . ASP B 1 100 ? 24.156 -7.543 -12.164 1 97.94 100 ASP B C 1
ATOM 3722 O O . ASP B 1 100 ? 24.797 -7.238 -11.148 1 97.94 100 ASP B O 1
ATOM 3726 N N . ALA B 1 101 ? 24.203 -8.727 -12.719 1 96.75 101 ALA B N 1
ATOM 3727 C CA . ALA B 1 101 ? 24.984 -9.789 -12.078 1 96.75 101 ALA B CA 1
ATOM 3728 C C . ALA B 1 101 ? 26.453 -9.422 -12.008 1 96.75 101 ALA B C 1
ATOM 3730 O O . ALA B 1 101 ? 27.125 -9.672 -11 1 96.75 101 ALA B O 1
ATOM 3731 N N . ALA B 1 102 ? 27.016 -8.805 -12.961 1 96.38 102 ALA B N 1
ATOM 3732 C CA . ALA B 1 102 ? 28.422 -8.477 -13.062 1 96.38 102 ALA B CA 1
ATOM 3733 C C . ALA B 1 102 ? 28.797 -7.348 -12.094 1 96.38 102 ALA B C 1
ATOM 3735 O O . ALA B 1 102 ? 29.922 -7.309 -11.578 1 96.38 102 ALA B O 1
ATOM 3736 N N . SER B 1 103 ? 27.891 -6.477 -11.805 1 96.25 103 SER B N 1
ATOM 3737 C CA . SER B 1 103 ? 28.156 -5.305 -10.977 1 96.25 103 SER B CA 1
ATOM 3738 C C . SER B 1 103 ? 27.5 -5.43 -9.609 1 96.25 103 SER B C 1
ATOM 3740 O O . SER B 1 103 ? 27.406 -4.449 -8.875 1 96.25 103 SER B O 1
ATOM 3742 N N . ALA B 1 104 ? 27 -6.652 -9.344 1 95.75 104 ALA B N 1
ATOM 3743 C CA . ALA B 1 104 ? 26.25 -6.828 -8.102 1 95.75 104 ALA B CA 1
ATOM 3744 C C . ALA B 1 104 ? 27.109 -6.48 -6.887 1 95.75 104 ALA B C 1
ATOM 3746 O O . ALA B 1 104 ? 28.266 -6.906 -6.789 1 95.75 104 ALA B O 1
ATOM 3747 N N . PRO B 1 105 ? 26.562 -5.668 -6.004 1 95.94 105 PRO B N 1
ATOM 3748 C CA . PRO B 1 105 ? 27.266 -5.359 -4.758 1 95.94 105 PRO B CA 1
ATOM 3749 C C . PRO B 1 105 ? 27.297 -6.531 -3.783 1 95.94 105 PRO B C 1
ATOM 3751 O O . PRO B 1 105 ? 26.703 -7.578 -4.059 1 95.94 105 PRO B O 1
ATOM 3754 N N . ARG B 1 106 ? 28.047 -6.398 -2.723 1 96 106 ARG B N 1
ATOM 3755 C CA . ARG B 1 106 ? 28.062 -7.367 -1.63 1 96 106 ARG B CA 1
ATOM 3756 C C . ARG B 1 106 ? 27.953 -6.668 -0.278 1 96 106 ARG B C 1
ATOM 3758 O O . ARG B 1 106 ? 28.906 -6.699 0.519 1 96 106 ARG B O 1
ATOM 3765 N N . PRO B 1 107 ? 26.812 -6.023 -0.083 1 98.25 107 PRO B N 1
ATOM 3766 C CA . PRO B 1 107 ? 26.641 -5.355 1.209 1 98.25 107 PRO B CA 1
ATOM 3767 C C . PRO B 1 107 ? 26.578 -6.332 2.379 1 98.25 107 PRO B C 1
ATOM 3769 O O . PRO B 1 107 ? 25.844 -7.316 2.324 1 98.25 107 PRO B O 1
ATOM 3772 N N . GLU B 1 108 ? 27.344 -6.051 3.41 1 98.38 108 GLU B N 1
ATOM 3773 C CA . GLU B 1 108 ? 27.438 -6.914 4.582 1 98.38 108 GLU B CA 1
ATOM 3774 C C . GLU B 1 108 ? 27.281 -6.109 5.871 1 98.38 108 GLU B C 1
ATOM 3776 O O . GLU B 1 108 ? 27.594 -4.914 5.902 1 98.38 108 GLU B O 1
ATOM 3781 N N . ALA B 1 109 ? 26.766 -6.73 6.867 1 98.75 109 ALA B N 1
ATOM 3782 C CA . ALA B 1 109 ? 26.656 -6.156 8.203 1 98.75 109 ALA B CA 1
ATOM 3783 C C . ALA B 1 109 ? 26.875 -7.219 9.273 1 98.75 109 ALA B C 1
ATOM 3785 O O . ALA B 1 109 ? 26.703 -8.414 9.016 1 98.75 109 ALA B O 1
ATOM 3786 N N . ASP B 1 110 ? 27.328 -6.758 10.383 1 98.75 110 ASP B N 1
ATOM 3787 C CA . ASP B 1 110 ? 27.484 -7.613 11.562 1 98.75 110 ASP B CA 1
ATOM 3788 C C . ASP B 1 110 ? 26.297 -7.461 12.5 1 98.75 110 ASP B C 1
ATOM 3790 O O . ASP B 1 110 ? 25.922 -6.344 12.875 1 98.75 110 ASP B O 1
ATOM 3794 N N . PHE B 1 111 ? 25.734 -8.594 12.906 1 98.69 111 PHE B N 1
ATOM 3795 C CA . PHE B 1 111 ? 24.516 -8.594 13.703 1 98.69 111 PHE B CA 1
ATOM 3796 C C . PHE B 1 111 ? 24.75 -7.895 15.039 1 98.69 111 PHE B C 1
ATOM 3798 O O . PHE B 1 111 ? 24 -6.973 15.391 1 98.69 111 PHE B O 1
ATOM 3805 N N . ALA B 1 112 ? 25.703 -8.305 15.758 1 98.62 112 ALA B N 1
ATOM 3806 C CA . ALA B 1 112 ? 25.969 -7.75 17.078 1 98.62 112 ALA B CA 1
ATOM 3807 C C . ALA B 1 112 ? 26.219 -6.246 17.016 1 98.62 112 ALA B C 1
ATOM 3809 O O . ALA B 1 112 ? 25.703 -5.484 17.828 1 98.62 112 ALA B O 1
ATOM 3810 N N . ALA B 1 113 ? 26.938 -5.848 16.047 1 98.69 113 ALA B N 1
ATOM 3811 C CA . ALA B 1 113 ? 27.234 -4.426 15.875 1 98.69 113 ALA B CA 1
ATOM 3812 C C . ALA B 1 113 ? 25.953 -3.643 15.562 1 98.69 113 ALA B C 1
ATOM 3814 O O . ALA B 1 113 ? 25.719 -2.582 16.141 1 98.69 113 ALA B O 1
ATOM 3815 N N . ALA B 1 114 ? 25.125 -4.16 14.695 1 98.62 114 ALA B N 1
ATOM 3816 C CA . ALA B 1 114 ? 23.906 -3.469 14.281 1 98.62 114 ALA B CA 1
ATOM 3817 C C . ALA B 1 114 ? 22.906 -3.371 15.438 1 98.62 114 ALA B C 1
ATOM 3819 O O . ALA B 1 114 ? 22.141 -2.41 15.523 1 98.62 114 ALA B O 1
ATOM 3820 N N . VAL B 1 115 ? 22.938 -4.359 16.312 1 98.56 115 VAL B N 1
ATOM 3821 C CA . VAL B 1 115 ? 22.016 -4.371 17.438 1 98.56 115 VAL B CA 1
ATOM 3822 C C . VAL B 1 115 ? 22.469 -3.357 18.484 1 98.56 115 VAL B C 1
ATOM 3824 O O . VAL B 1 115 ? 21.656 -2.668 19.094 1 98.56 115 VAL B O 1
ATOM 3827 N N . GLU B 1 116 ? 23.781 -3.133 18.594 1 98.06 116 GLU B N 1
ATOM 3828 C CA . GLU B 1 116 ? 24.281 -2.387 19.75 1 98.06 116 GLU B CA 1
ATOM 3829 C C . GLU B 1 116 ? 24.641 -0.955 19.359 1 98.06 116 GLU B C 1
ATOM 3831 O O . GLU B 1 116 ? 24.656 -0.065 20.219 1 98.06 116 GLU B O 1
ATOM 3836 N N . ASP B 1 117 ? 24.969 -0.773 18.109 1 98.12 117 ASP B N 1
ATOM 3837 C CA . ASP B 1 117 ? 25.578 0.488 17.703 1 98.12 117 ASP B CA 1
ATOM 3838 C C . ASP B 1 117 ? 24.766 1.175 16.625 1 98.12 117 ASP B C 1
ATOM 3840 O O . ASP B 1 117 ? 24.5 0.593 15.562 1 98.12 117 ASP B O 1
ATOM 3844 N N . ASP B 1 118 ? 24.422 2.432 16.891 1 97.94 118 ASP B N 1
ATOM 3845 C CA . ASP B 1 118 ? 23.578 3.189 15.961 1 97.94 118 ASP B CA 1
ATOM 3846 C C . ASP B 1 118 ? 24.312 3.436 14.641 1 97.94 118 ASP B C 1
ATOM 3848 O O . ASP B 1 118 ? 23.688 3.434 13.578 1 97.94 118 ASP B O 1
ATOM 3852 N N . ALA B 1 119 ? 25.562 3.664 14.672 1 98.12 119 ALA B N 1
ATOM 3853 C CA . ALA B 1 119 ? 26.312 3.902 13.445 1 98.12 119 ALA B CA 1
ATOM 3854 C C . ALA B 1 119 ? 26.344 2.65 12.578 1 98.12 119 ALA B C 1
ATOM 3856 O O . ALA B 1 119 ? 26.234 2.736 11.352 1 98.12 119 ALA B O 1
ATOM 3857 N N . ALA B 1 120 ? 26.531 1.513 13.219 1 98.69 120 ALA B N 1
ATOM 3858 C CA . ALA B 1 120 ? 26.531 0.248 12.492 1 98.69 120 ALA B CA 1
ATOM 3859 C C . ALA B 1 120 ? 25.156 -0.045 11.891 1 98.69 120 ALA B C 1
ATOM 3861 O O . ALA B 1 120 ? 25.047 -0.509 10.758 1 98.69 120 ALA B O 1
ATOM 3862 N N . LEU B 1 121 ? 24.156 0.256 12.656 1 98.75 121 LEU B N 1
ATOM 3863 C CA . LEU B 1 121 ? 22.797 0.067 12.156 1 98.75 121 LEU B CA 1
ATOM 3864 C C . LEU B 1 121 ? 22.531 0.984 10.969 1 98.75 121 LEU B C 1
ATOM 3866 O O . LEU B 1 121 ? 21.953 0.554 9.969 1 98.75 121 LEU B O 1
ATOM 3870 N N . LEU B 1 122 ? 22.922 2.221 11.086 1 98.5 122 LEU B N 1
ATOM 3871 C CA . LEU B 1 122 ? 22.734 3.166 9.992 1 98.5 122 LEU B CA 1
ATOM 3872 C C . LEU B 1 122 ? 23.438 2.684 8.727 1 98.5 122 LEU B C 1
ATOM 3874 O O . LEU B 1 122 ? 22.859 2.729 7.637 1 98.5 122 LEU B O 1
ATOM 3878 N N . ALA B 1 123 ? 24.656 2.207 8.891 1 98.62 123 ALA B N 1
ATOM 3879 C CA . ALA B 1 123 ? 25.406 1.705 7.742 1 98.62 123 ALA B CA 1
ATOM 3880 C C . ALA B 1 123 ? 24.672 0.55 7.07 1 98.62 123 ALA B C 1
ATOM 3882 O O . ALA B 1 123 ? 24.609 0.474 5.84 1 98.62 123 ALA B O 1
ATOM 3883 N N . MET B 1 124 ? 24.109 -0.328 7.836 1 98.81 124 MET B N 1
ATOM 3884 C CA . MET B 1 124 ? 23.344 -1.46 7.316 1 98.81 124 MET B CA 1
ATOM 3885 C C . MET B 1 124 ? 22.125 -0.982 6.551 1 98.81 124 MET B C 1
ATOM 3887 O O . MET B 1 124 ? 21.859 -1.441 5.441 1 98.81 124 MET B O 1
ATOM 3891 N N . LEU B 1 125 ? 21.406 -0.043 7.156 1 98.69 125 LEU B N 1
ATOM 3892 C CA . LEU B 1 125 ? 20.172 0.449 6.562 1 98.69 125 LEU B CA 1
ATOM 3893 C C . LEU B 1 125 ? 20.453 1.24 5.289 1 98.69 125 LEU B C 1
ATOM 3895 O O . LEU B 1 125 ? 19.672 1.205 4.34 1 98.69 125 LEU B O 1
ATOM 3899 N N . GLU B 1 126 ? 21.547 1.964 5.277 1 98.31 126 GLU B N 1
ATOM 3900 C CA . GLU B 1 126 ? 21.938 2.678 4.07 1 98.31 126 GLU B CA 1
ATOM 3901 C C . GLU B 1 126 ? 22.281 1.707 2.943 1 98.31 126 GLU B C 1
ATOM 3903 O O . GLU B 1 126 ? 21.922 1.938 1.787 1 98.31 126 GLU B O 1
ATOM 3908 N N . ALA B 1 127 ? 22.953 0.649 3.314 1 98.69 127 ALA B N 1
ATOM 3909 C CA . ALA B 1 127 ? 23.281 -0.374 2.32 1 98.69 127 ALA B CA 1
ATOM 3910 C C . ALA B 1 127 ? 22.016 -1.033 1.787 1 98.69 127 ALA B C 1
ATOM 3912 O O . ALA B 1 127 ? 21.875 -1.259 0.582 1 98.69 127 ALA B O 1
ATOM 3913 N N . LEU B 1 128 ? 21.109 -1.324 2.672 1 98.69 128 LEU B N 1
ATOM 3914 C CA . LEU B 1 128 ? 19.844 -1.924 2.289 1 98.69 128 LEU B CA 1
ATOM 3915 C C . LEU B 1 128 ? 19.078 -1.017 1.329 1 98.69 128 LEU B C 1
ATOM 3917 O O . LEU B 1 128 ? 18.547 -1.483 0.321 1 98.69 128 LEU B O 1
ATOM 3921 N N . HIS B 1 129 ? 19.078 0.266 1.655 1 98.06 129 HIS B N 1
ATOM 3922 C CA . HIS B 1 129 ? 18.406 1.229 0.787 1 98.06 129 HIS B CA 1
ATOM 3923 C C . HIS B 1 129 ? 19.094 1.32 -0.57 1 98.06 129 HIS B C 1
ATOM 3925 O O . HIS B 1 129 ? 18.438 1.276 -1.611 1 98.06 129 HIS B O 1
ATOM 3931 N N . ARG B 1 130 ? 20.359 1.407 -0.565 1 98.12 130 ARG B N 1
ATOM 3932 C CA . ARG B 1 130 ? 21.156 1.64 -1.765 1 98.12 130 ARG B CA 1
ATOM 3933 C C . ARG B 1 130 ? 21.125 0.426 -2.688 1 98.12 130 ARG B C 1
ATOM 3935 O O . ARG B 1 130 ? 20.891 0.559 -3.889 1 98.12 130 ARG B O 1
ATOM 3942 N N . ASP B 1 131 ? 21.281 -0.765 -2.098 1 98.56 131 ASP B N 1
ATOM 3943 C CA . ASP B 1 131 ? 21.562 -1.945 -2.908 1 98.56 131 ASP B CA 1
ATOM 3944 C C . ASP B 1 131 ? 20.344 -2.854 -2.996 1 98.56 131 ASP B C 1
ATOM 3946 O O . ASP B 1 131 ? 20.281 -3.736 -3.855 1 98.56 131 ASP B O 1
ATOM 3950 N N . GLY B 1 132 ? 19.406 -2.68 -2.143 1 98.5 132 GLY B N 1
ATOM 3951 C CA . GLY B 1 132 ? 18.188 -3.469 -2.158 1 98.5 132 GLY B CA 1
ATOM 3952 C C . GLY B 1 132 ? 18.266 -4.707 -1.287 1 98.5 132 GLY B C 1
ATOM 3953 O O . GLY B 1 132 ? 17.25 -5.391 -1.082 1 98.5 132 GLY B O 1
ATOM 3954 N N . PHE B 1 133 ? 19.5 -5.023 -0.769 1 98.75 133 PHE B N 1
ATOM 3955 C CA . PHE B 1 133 ? 19.656 -6.152 0.143 1 98.75 133 PHE B CA 1
ATOM 3956 C C . PHE B 1 133 ? 20.906 -5.98 1.001 1 98.75 133 PHE B C 1
ATOM 3958 O O . PHE B 1 133 ? 21.719 -5.098 0.744 1 98.75 133 PHE B O 1
ATOM 3965 N N . VAL B 1 134 ? 20.984 -6.746 2.062 1 98.81 134 VAL B N 1
ATOM 3966 C CA . VAL B 1 134 ? 22.172 -6.797 2.908 1 98.81 134 VAL B CA 1
ATOM 3967 C C . VAL B 1 134 ? 22.281 -8.18 3.547 1 98.81 134 VAL B C 1
ATOM 3969 O O . VAL B 1 134 ? 21.281 -8.773 3.947 1 98.81 134 VAL B O 1
ATOM 3972 N N . LEU B 1 135 ? 23.484 -8.711 3.529 1 98.62 135 LEU B N 1
ATOM 3973 C CA . LEU B 1 135 ? 23.812 -9.961 4.207 1 98.62 135 LEU B CA 1
ATOM 3974 C C . LEU B 1 135 ? 24.312 -9.695 5.625 1 98.62 135 LEU B C 1
ATOM 3976 O O . LEU B 1 135 ? 25.344 -9.062 5.809 1 98.62 135 LEU B O 1
ATOM 3980 N N . VAL B 1 136 ? 23.594 -10.148 6.605 1 98.81 136 VAL B N 1
ATOM 3981 C CA . VAL B 1 136 ? 23.953 -9.953 8.008 1 98.81 136 VAL B CA 1
ATOM 3982 C C . VAL B 1 136 ? 24.547 -11.234 8.578 1 98.81 136 VAL B C 1
ATOM 3984 O O . VAL B 1 136 ? 23.953 -12.312 8.453 1 98.81 136 VAL B O 1
ATOM 3987 N N . SER B 1 137 ? 25.688 -11.172 9.164 1 98.56 137 SER B N 1
ATOM 3988 C CA . SER B 1 137 ? 26.344 -12.328 9.75 1 98.56 137 SER B CA 1
ATOM 3989 C C . SER B 1 137 ? 26.297 -12.289 11.273 1 98.56 137 SER B C 1
ATOM 3991 O O . SER B 1 137 ? 26.109 -11.227 11.867 1 98.56 137 SER B O 1
ATOM 3993 N N . GLY B 1 138 ? 26.406 -13.469 11.836 1 98.44 138 GLY B N 1
ATOM 3994 C CA . GLY B 1 138 ? 26.5 -13.57 13.289 1 98.44 138 GLY B CA 1
ATOM 3995 C C . GLY B 1 138 ? 25.141 -13.562 13.977 1 98.44 138 GLY B C 1
ATOM 3996 O O . GLY B 1 138 ? 25.047 -13.227 15.156 1 98.44 138 GLY B O 1
ATOM 3997 N N . VAL B 1 139 ? 24.109 -13.867 13.258 1 98.56 139 VAL B N 1
ATOM 3998 C CA . VAL B 1 139 ? 22.781 -13.938 13.844 1 98.56 139 VAL B CA 1
ATOM 3999 C C . VAL B 1 139 ? 22.641 -15.211 14.672 1 98.56 139 VAL B C 1
ATOM 4001 O O . VAL B 1 139 ? 23 -16.297 14.211 1 98.56 139 VAL B O 1
ATOM 4004 N N . PRO B 1 140 ? 22.172 -15.133 15.859 1 98 140 PRO B N 1
ATOM 4005 C CA . PRO B 1 140 ? 21.984 -16.344 16.656 1 98 140 PRO B CA 1
ATOM 4006 C C . PRO B 1 140 ? 21.109 -17.391 15.938 1 98 140 PRO B C 1
ATOM 4008 O O . PRO B 1 140 ? 20 -17.062 15.484 1 98 140 PRO B O 1
ATOM 4011 N N . THR B 1 141 ? 21.562 -18.594 15.859 1 95.81 141 THR B N 1
ATOM 4012 C CA . THR B 1 141 ? 20.828 -19.641 15.148 1 95.81 141 THR B CA 1
ATOM 4013 C C . THR B 1 141 ? 19.719 -20.203 16.016 1 95.81 141 THR B C 1
ATOM 4015 O O . THR B 1 141 ? 19.719 -21.406 16.328 1 95.81 141 THR B O 1
ATOM 4018 N N . GLU B 1 142 ? 18.828 -19.359 16.422 1 94.81 142 GLU B N 1
ATOM 4019 C CA . GLU B 1 142 ? 17.656 -19.672 17.219 1 94.81 142 GLU B CA 1
ATOM 4020 C C . GLU B 1 142 ? 16.375 -19.203 16.531 1 94.81 142 GLU B C 1
ATOM 4022 O O . GLU B 1 142 ? 16.422 -18.406 15.602 1 94.81 142 GLU B O 1
ATOM 4027 N N . GLU B 1 143 ? 15.289 -19.688 16.953 1 91.44 143 GLU B N 1
ATOM 4028 C CA . GLU B 1 143 ? 13.992 -19.469 16.328 1 91.44 143 GLU B CA 1
ATOM 4029 C C . GLU B 1 143 ? 13.688 -17.984 16.172 1 91.44 143 GLU B C 1
ATOM 4031 O O . GLU B 1 143 ? 13.133 -17.562 15.156 1 91.44 143 GLU B O 1
ATOM 4036 N N . HIS B 1 144 ? 14.062 -17.203 17.141 1 94.38 144 HIS B N 1
ATOM 4037 C CA . HIS B 1 144 ? 13.766 -15.773 17.094 1 94.38 144 HIS B CA 1
ATOM 4038 C C . HIS B 1 144 ? 15.047 -14.945 17.094 1 94.38 144 HIS B C 1
ATOM 4040 O O . HIS B 1 144 ? 15.078 -13.836 17.625 1 94.38 144 HIS B O 1
ATOM 4046 N N . GLY B 1 145 ? 16.078 -15.516 16.547 1 96.38 145 GLY B N 1
ATOM 4047 C CA . GLY B 1 145 ? 17.391 -14.891 16.578 1 96.38 145 GLY B CA 1
ATOM 4048 C C . GLY B 1 145 ? 17.406 -13.516 15.93 1 96.38 145 GLY B C 1
ATOM 4049 O O . GLY B 1 145 ? 18.219 -12.664 16.297 1 96.38 145 GLY B O 1
ATOM 4050 N N . MET B 1 146 ? 16.531 -13.258 15.008 1 97.44 146 MET B N 1
ATOM 4051 C CA . MET B 1 146 ? 16.562 -12 14.258 1 97.44 146 MET B CA 1
ATOM 4052 C C . MET B 1 146 ? 15.797 -10.906 14.992 1 97.44 146 MET B C 1
ATOM 4054 O O . MET B 1 146 ? 15.898 -9.727 14.648 1 97.44 146 MET B O 1
ATOM 4058 N N . GLN B 1 147 ? 15.086 -11.234 16.078 1 97.5 147 GLN B N 1
ATOM 4059 C CA . GLN B 1 147 ? 14.117 -10.344 16.703 1 97.5 147 GLN B CA 1
ATOM 4060 C C . GLN B 1 147 ? 14.797 -9.102 17.266 1 97.5 147 GLN B C 1
ATOM 4062 O O . GLN B 1 147 ? 14.289 -7.988 17.109 1 97.5 147 GLN B O 1
ATOM 4067 N N . PRO B 1 148 ? 15.938 -9.227 17.922 1 98.06 148 PRO B N 1
ATOM 4068 C CA . PRO B 1 148 ? 16.547 -8.023 18.484 1 98.06 148 PRO B CA 1
ATOM 4069 C C . PRO B 1 148 ? 16.859 -6.957 17.438 1 98.06 148 PRO B C 1
ATOM 4071 O O . PRO B 1 148 ? 16.734 -5.762 17.719 1 98.06 148 PRO B O 1
ATOM 4074 N N . LEU B 1 149 ? 17.281 -7.391 16.281 1 98.5 149 LEU B N 1
ATOM 4075 C CA . LEU B 1 149 ? 17.594 -6.43 15.227 1 98.5 149 LEU B CA 1
ATOM 4076 C C . LEU B 1 149 ? 16.312 -5.824 14.664 1 98.5 149 LEU B C 1
ATOM 4078 O O . LEU B 1 149 ? 16.25 -4.625 14.383 1 98.5 149 LEU B O 1
ATOM 4082 N N . ILE B 1 150 ? 15.266 -6.625 14.508 1 97.75 150 ILE B N 1
ATOM 4083 C CA . ILE B 1 150 ? 13.969 -6.133 14.055 1 97.75 150 ILE B CA 1
ATOM 4084 C C . ILE B 1 150 ? 13.461 -5.059 15.008 1 97.75 150 ILE B C 1
ATOM 4086 O O . ILE B 1 150 ? 12.977 -4.012 14.57 1 97.75 150 ILE B O 1
ATOM 4090 N N . ASP B 1 151 ? 13.703 -5.258 16.297 1 96.19 151 ASP B N 1
ATOM 4091 C CA . ASP B 1 151 ? 13.211 -4.344 17.312 1 96.19 151 ASP B CA 1
ATOM 4092 C C . ASP B 1 151 ? 13.914 -2.99 17.234 1 96.19 151 ASP B C 1
ATOM 4094 O O . ASP B 1 151 ? 13.375 -1.975 17.672 1 96.19 151 ASP B O 1
ATOM 4098 N N . ARG B 1 152 ? 15.109 -2.969 16.641 1 97.12 152 ARG B N 1
ATOM 4099 C CA . ARG B 1 152 ? 15.852 -1.722 16.484 1 97.12 152 ARG B CA 1
ATOM 4100 C C . ARG B 1 152 ? 15.273 -0.885 15.344 1 97.12 152 ARG B C 1
ATOM 4102 O O . ARG B 1 152 ? 15.555 0.31 15.234 1 97.12 152 ARG B O 1
ATOM 4109 N N . ILE B 1 153 ? 14.492 -1.469 14.523 1 96.25 153 ILE B N 1
ATOM 4110 C CA . ILE B 1 153 ? 14.078 -0.816 13.289 1 96.25 153 ILE B CA 1
ATOM 4111 C C . ILE B 1 153 ? 12.594 -0.467 13.367 1 96.25 153 ILE B C 1
ATOM 4113 O O . ILE B 1 153 ? 12.195 0.663 13.062 1 96.25 153 ILE B O 1
ATOM 4117 N N . GLY B 1 154 ? 11.812 -1.371 13.727 1 92.75 154 GLY B N 1
ATOM 4118 C CA . GLY B 1 154 ? 10.367 -1.254 13.828 1 92.75 154 GLY B CA 1
ATOM 4119 C C . GLY B 1 154 ? 9.688 -2.564 14.172 1 92.75 154 GLY B C 1
ATOM 4120 O O . GLY B 1 154 ? 10.352 -3.576 14.406 1 92.75 154 GLY B O 1
ATOM 4121 N N . PRO B 1 155 ? 8.406 -2.459 14.195 1 92.69 155 PRO B N 1
ATOM 4122 C CA . PRO B 1 155 ? 7.707 -3.684 14.586 1 92.69 155 PRO B CA 1
ATOM 4123 C C . PRO B 1 155 ? 7.742 -4.758 13.508 1 92.69 155 PRO B C 1
ATOM 4125 O O . PRO B 1 155 ? 7.688 -4.441 12.312 1 92.69 155 PRO B O 1
ATOM 4128 N N . LEU B 1 156 ? 7.824 -6.02 13.984 1 94.81 156 LEU B N 1
ATOM 4129 C CA . LEU B 1 156 ? 7.629 -7.18 13.125 1 94.81 156 LEU B CA 1
ATOM 4130 C C . LEU B 1 156 ? 6.223 -7.195 12.539 1 94.81 156 LEU B C 1
ATOM 4132 O O . LEU B 1 156 ? 5.242 -7.008 13.266 1 94.81 156 LEU B O 1
ATOM 4136 N N . ARG B 1 157 ? 6.117 -7.336 11.242 1 93.62 157 ARG B N 1
ATOM 4137 C CA . ARG B 1 157 ? 4.805 -7.516 10.625 1 93.62 157 ARG B CA 1
ATOM 4138 C C . ARG B 1 157 ? 4.305 -8.945 10.812 1 93.62 157 ARG B C 1
ATOM 4140 O O . ARG B 1 157 ? 5 -9.898 10.453 1 93.62 157 ARG B O 1
ATOM 4147 N N . ARG B 1 158 ? 3.158 -9 11.312 1 92.38 158 ARG B N 1
ATOM 4148 C CA . ARG B 1 158 ? 2.531 -10.312 11.461 1 92.38 158 ARG B CA 1
ATOM 4149 C C . ARG B 1 158 ? 1.499 -10.555 10.367 1 92.38 158 ARG B C 1
ATOM 4151 O O . ARG B 1 158 ? 0.805 -9.625 9.945 1 92.38 158 ARG B O 1
ATOM 4158 N N . THR B 1 159 ? 1.437 -11.773 9.859 1 89.12 159 THR B N 1
ATOM 4159 C CA . THR B 1 159 ? 0.465 -12.219 8.867 1 89.12 159 THR B CA 1
ATOM 4160 C C . THR B 1 159 ? -0.335 -13.406 9.398 1 89.12 159 THR B C 1
ATOM 4162 O O . THR B 1 159 ? -0.265 -13.734 10.586 1 89.12 159 THR B O 1
ATOM 4165 N N . ASN B 1 160 ? -1.109 -13.953 8.516 1 85.12 160 ASN B N 1
ATOM 4166 C CA . ASN B 1 160 ? -1.854 -15.148 8.906 1 85.12 160 ASN B CA 1
ATOM 4167 C C . ASN B 1 160 ? -0.92 -16.312 9.242 1 85.12 160 ASN B C 1
ATOM 4169 O O . ASN B 1 160 ? -1.336 -17.281 9.867 1 85.12 160 ASN B O 1
ATOM 4173 N N . TRP B 1 161 ? 0.312 -16.141 8.914 1 82.56 161 TRP B N 1
ATOM 4174 C CA . TRP B 1 161 ? 1.297 -17.172 9.18 1 82.56 161 TRP B CA 1
ATOM 4175 C C . TRP B 1 161 ? 2.111 -16.844 10.43 1 82.56 161 TRP B C 1
ATOM 4177 O O . TRP B 1 161 ? 3.074 -17.547 10.75 1 82.56 161 TRP B O 1
ATOM 4187 N N . GLY B 1 162 ? 1.716 -15.781 11.039 1 87.31 162 GLY B N 1
ATOM 4188 C CA . GLY B 1 162 ? 2.43 -15.367 12.234 1 87.31 162 GLY B CA 1
ATOM 4189 C C . GLY B 1 162 ? 3.451 -14.281 11.977 1 87.31 162 GLY B C 1
ATOM 4190 O O . GLY B 1 162 ? 3.279 -13.469 11.062 1 87.31 162 GLY B O 1
ATOM 4191 N N . GLY B 1 163 ? 4.355 -14.172 12.914 1 91.75 163 GLY B N 1
ATOM 4192 C CA . GLY B 1 163 ? 5.418 -13.195 12.781 1 91.75 163 GLY B CA 1
ATOM 4193 C C . GLY B 1 163 ? 6.648 -13.734 12.07 1 91.75 163 GLY B C 1
ATOM 4194 O O . GLY B 1 163 ? 6.746 -13.656 10.844 1 91.75 163 GLY B O 1
ATOM 4195 N N . ILE B 1 164 ? 7.488 -14.375 12.852 1 90.75 164 ILE B N 1
ATOM 4196 C CA . ILE B 1 164 ? 8.617 -15.117 12.297 1 90.75 164 ILE B CA 1
ATOM 4197 C C . ILE B 1 164 ? 8.227 -16.578 12.094 1 90.75 164 ILE B C 1
ATOM 4199 O O . ILE B 1 164 ? 7.832 -17.266 13.047 1 90.75 164 ILE B O 1
ATOM 4203 N N . ALA B 1 165 ? 8.305 -17.016 10.859 1 88.31 165 ALA B N 1
ATOM 4204 C CA . ALA B 1 165 ? 7.777 -18.344 10.531 1 88.31 165 ALA B CA 1
ATOM 4205 C C . ALA B 1 165 ? 8.859 -19.219 9.891 1 88.31 165 ALA B C 1
ATOM 4207 O O . ALA B 1 165 ? 9.844 -18.703 9.359 1 88.31 165 ALA B O 1
ATOM 4208 N N . ASP B 1 166 ? 8.57 -20.469 9.961 1 83.75 166 ASP B N 1
ATOM 4209 C CA . ASP B 1 166 ? 9.477 -21.438 9.344 1 83.75 166 ASP B CA 1
ATOM 4210 C C . ASP B 1 166 ? 9.289 -21.484 7.832 1 83.75 166 ASP B C 1
ATOM 4212 O O . ASP B 1 166 ? 8.156 -21.406 7.34 1 83.75 166 ASP B O 1
ATOM 4216 N N . VAL B 1 167 ? 10.32 -21.469 7.203 1 73.62 167 VAL B N 1
ATOM 4217 C CA . VAL B 1 167 ? 10.383 -21.844 5.797 1 73.62 167 VAL B CA 1
ATOM 4218 C C . VAL B 1 167 ? 11.211 -23.125 5.645 1 73.62 167 VAL B C 1
ATOM 4220 O O . VAL B 1 167 ? 12.438 -23.078 5.703 1 73.62 167 VAL B O 1
ATOM 4223 N N . LYS B 1 168 ? 10.445 -24.219 5.691 1 63.12 168 LYS B N 1
ATOM 4224 C CA . LYS B 1 168 ? 11.148 -25.484 5.664 1 63.12 168 LYS B CA 1
ATOM 4225 C C . LYS B 1 168 ? 10.859 -26.25 4.375 1 63.12 168 LYS B C 1
ATOM 4227 O O . LYS B 1 168 ? 9.727 -26.266 3.902 1 63.12 168 LYS B O 1
ATOM 4232 N N . SER B 1 169 ? 11.789 -26.547 3.748 1 57.91 169 SER B N 1
ATOM 4233 C CA . SER B 1 169 ? 11.641 -27.547 2.699 1 57.91 169 SER B CA 1
ATOM 4234 C C . SER B 1 169 ? 11.695 -28.953 3.273 1 57.91 169 SER B C 1
ATOM 4236 O O . SER B 1 169 ? 12.656 -29.312 3.963 1 57.91 169 SER B O 1
ATOM 4238 N N . VAL B 1 170 ? 10.391 -29.484 3.385 1 53.06 170 VAL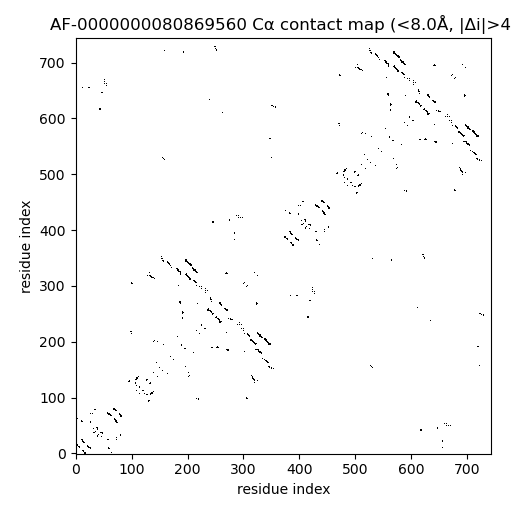 B N 1
ATOM 4239 C CA . VAL B 1 170 ? 10.336 -30.844 3.914 1 53.06 170 VAL B CA 1
ATOM 4240 C C . VAL B 1 170 ? 10.203 -31.844 2.766 1 53.06 170 VAL B C 1
ATOM 4242 O O . VAL B 1 170 ? 9.742 -31.484 1.678 1 53.06 170 VAL B O 1
ATOM 4245 N N . ALA B 1 171 ? 10.703 -32.906 2.916 1 48.22 171 ALA B N 1
ATOM 4246 C CA . ALA B 1 171 ? 10.711 -34 1.951 1 48.22 171 ALA B CA 1
ATOM 4247 C C . ALA B 1 171 ? 9.289 -34.5 1.663 1 48.22 171 ALA B C 1
ATOM 4249 O O . ALA B 1 171 ? 8.875 -35.562 2.154 1 48.22 171 ALA B O 1
ATOM 4250 N N . ASP B 1 172 ? 8.367 -33.5 1.548 1 49.97 172 ASP B N 1
ATOM 4251 C CA . ASP B 1 172 ? 7.117 -34.031 0.999 1 49.97 172 ASP B CA 1
ATOM 4252 C C . ASP B 1 172 ? 7.012 -33.719 -0.496 1 49.97 172 ASP B C 1
ATOM 4254 O O . ASP B 1 172 ? 7.809 -32.969 -1.043 1 49.97 172 ASP B O 1
ATOM 4258 N N . ALA B 1 173 ? 6.121 -34.438 -1.125 1 45.16 173 ALA B N 1
ATOM 4259 C CA . ALA B 1 173 ? 6.047 -34.531 -2.582 1 45.16 173 ALA B CA 1
ATOM 4260 C C . ALA B 1 173 ? 5.949 -33.156 -3.211 1 45.16 173 ALA B C 1
ATOM 4262 O O . ALA B 1 173 ? 6.617 -32.875 -4.211 1 45.16 173 ALA B O 1
ATOM 4263 N N . TYR B 1 174 ? 5.105 -32.344 -2.646 1 49.44 174 TYR B N 1
ATOM 4264 C CA . TYR B 1 174 ? 4.949 -30.984 -3.182 1 49.44 174 TYR B CA 1
ATOM 4265 C C . TYR B 1 174 ? 6.23 -30.188 -3.012 1 49.44 174 TYR B C 1
ATOM 4267 O O . TYR B 1 174 ? 6.699 -29.547 -3.955 1 49.44 174 TYR B O 1
ATOM 4275 N N . ASP B 1 175 ? 6.699 -30.375 -1.896 1 54.44 175 ASP B N 1
ATOM 4276 C CA . ASP B 1 175 ? 7.945 -29.688 -1.588 1 54.44 175 ASP B CA 1
ATOM 4277 C C . ASP B 1 175 ? 9.109 -30.25 -2.402 1 54.44 175 ASP B C 1
ATOM 4279 O O . ASP B 1 175 ? 9.992 -29.5 -2.828 1 54.44 175 ASP B O 1
ATOM 4283 N N . LEU B 1 176 ? 8.875 -31.5 -2.689 1 47 176 LEU B N 1
ATOM 4284 C CA . LEU B 1 176 ? 9.93 -32.156 -3.471 1 47 176 LEU B CA 1
ATOM 4285 C C . LEU B 1 176 ? 9.984 -31.578 -4.883 1 47 176 LEU B C 1
ATOM 4287 O O . LEU B 1 176 ? 11.062 -31.328 -5.418 1 47 176 LEU B O 1
ATOM 4291 N N . THR B 1 177 ? 8.828 -31.453 -5.453 1 48.16 177 THR B N 1
ATOM 4292 C CA . THR B 1 177 ? 8.789 -30.891 -6.797 1 48.16 177 THR B CA 1
ATOM 4293 C C . THR B 1 177 ? 9.328 -29.453 -6.805 1 48.16 177 THR B C 1
ATOM 4295 O O . THR B 1 177 ? 10.086 -29.078 -7.695 1 48.16 177 THR B O 1
ATOM 4298 N N . MET B 1 178 ? 8.984 -28.828 -5.684 1 57.28 178 MET B N 1
ATOM 4299 C CA . MET B 1 178 ? 9.477 -27.453 -5.594 1 57.28 178 MET B CA 1
ATOM 4300 C C . MET B 1 178 ? 10.984 -27.438 -5.328 1 57.28 178 MET B C 1
ATOM 4302 O O . MET B 1 178 ? 11.688 -26.547 -5.816 1 57.28 178 MET B O 1
ATOM 4306 N N . THR B 1 179 ? 11.344 -28.438 -4.68 1 55.69 179 THR B N 1
ATOM 4307 C CA . THR B 1 179 ? 12.766 -28.516 -4.336 1 55.69 179 THR B CA 1
ATOM 4308 C C . THR B 1 179 ? 13.594 -28.891 -5.559 1 55.69 179 THR B C 1
ATOM 4310 O O . THR B 1 179 ? 14.68 -28.344 -5.762 1 55.69 179 THR B O 1
ATOM 4313 N N . GLN B 1 180 ? 13.07 -29.703 -6.316 1 60.56 180 GLN B N 1
ATOM 4314 C CA . GLN B 1 180 ? 13.82 -30.156 -7.48 1 60.56 180 GLN B CA 1
ATOM 4315 C C . GLN B 1 180 ? 13.859 -29.078 -8.562 1 60.56 180 GLN B C 1
ATOM 4317 O O . GLN B 1 180 ? 14.844 -28.969 -9.305 1 60.56 180 GLN B O 1
ATOM 4322 N N . ARG B 1 181 ? 12.883 -28.344 -8.594 1 66 181 ARG B N 1
ATOM 4323 C CA . ARG B 1 181 ? 12.789 -27.391 -9.688 1 66 181 ARG B CA 1
ATOM 4324 C C . ARG B 1 181 ? 13.352 -26.031 -9.281 1 66 181 ARG B C 1
ATOM 4326 O O . ARG B 1 181 ? 13.797 -25.25 -10.125 1 66 181 ARG B O 1
ATOM 4333 N N . GLY B 1 182 ? 13.562 -25.859 -8.148 1 77.44 182 GLY B N 1
ATOM 4334 C CA . GLY B 1 182 ? 13.906 -24.5 -7.719 1 77.44 182 GLY B CA 1
ATOM 4335 C C . GLY B 1 182 ? 12.711 -23.562 -7.68 1 77.44 182 GLY B C 1
ATOM 4336 O O . GLY B 1 182 ? 11.586 -23.984 -7.973 1 77.44 182 GLY B O 1
ATOM 4337 N N . LEU B 1 183 ? 12.945 -22.484 -7.145 1 81.94 183 LEU B N 1
ATOM 4338 C CA . LEU B 1 183 ? 11.945 -21.438 -7.086 1 81.94 183 LEU B CA 1
ATOM 4339 C C . LEU B 1 183 ? 12.344 -20.25 -7.973 1 81.94 183 LEU B C 1
ATOM 4341 O O . LEU B 1 183 ? 13.414 -19.672 -7.801 1 81.94 183 LEU B O 1
ATOM 4345 N N . GLU B 1 184 ? 11.555 -20.016 -8.953 1 88.62 184 GLU B N 1
ATOM 4346 C CA . GLU B 1 184 ? 11.82 -18.906 -9.852 1 88.62 184 GLU B CA 1
ATOM 4347 C C . GLU B 1 184 ? 11.789 -17.578 -9.102 1 88.62 184 GLU B C 1
ATOM 4349 O O . GLU B 1 184 ? 11.141 -17.453 -8.062 1 88.62 184 GLU B O 1
ATOM 4354 N N . PRO B 1 185 ? 12.516 -16.609 -9.711 1 95 185 PRO B N 1
ATOM 4355 C CA . PRO B 1 185 ? 12.453 -15.281 -9.109 1 95 185 PRO B CA 1
ATOM 4356 C C . PRO B 1 185 ? 11.016 -14.773 -8.953 1 95 185 PRO B C 1
ATOM 4358 O O . PRO B 1 185 ? 10.227 -14.859 -9.898 1 95 185 PRO B O 1
ATOM 4361 N N . HIS B 1 186 ? 10.695 -14.32 -7.762 1 96.56 186 HIS B N 1
ATOM 4362 C CA . HIS B 1 186 ? 9.328 -13.875 -7.52 1 96.56 186 HIS B CA 1
ATOM 4363 C C . HIS B 1 186 ? 9.281 -12.805 -6.434 1 96.56 186 HIS B C 1
ATOM 4365 O O . HIS B 1 186 ? 10.25 -12.625 -5.691 1 96.56 186 HIS B O 1
ATOM 4371 N N . THR B 1 187 ? 8.219 -12.039 -6.453 1 96.31 187 THR B N 1
ATOM 4372 C CA . THR B 1 187 ? 7.816 -11.172 -5.352 1 96.31 187 THR B CA 1
ATOM 4373 C C . THR B 1 187 ? 7.031 -11.961 -4.305 1 96.31 187 THR B C 1
ATOM 4375 O O . THR B 1 187 ? 6.148 -12.75 -4.648 1 96.31 187 THR B O 1
ATOM 4378 N N . ASP B 1 188 ? 7.391 -11.742 -3.123 1 94.25 188 ASP B N 1
ATOM 4379 C CA . ASP B 1 188 ? 6.68 -12.453 -2.062 1 94.25 188 ASP B CA 1
ATOM 4380 C C . ASP B 1 188 ? 5.328 -11.797 -1.777 1 94.25 188 ASP B C 1
ATOM 4382 O O . ASP B 1 188 ? 5.238 -10.578 -1.648 1 94.25 188 ASP B O 1
ATOM 4386 N N . ASN B 1 189 ? 4.297 -12.602 -1.708 1 93.81 189 ASN B N 1
ATOM 4387 C CA . ASN B 1 189 ? 2.949 -12.25 -1.274 1 93.81 189 ASN B CA 1
ATOM 4388 C C . ASN B 1 189 ? 2.416 -11.039 -2.029 1 93.81 189 ASN B C 1
ATOM 4390 O O . ASN B 1 189 ? 1.943 -10.078 -1.416 1 93.81 189 ASN B O 1
ATOM 4394 N N . PRO B 1 190 ? 2.488 -11.086 -3.352 1 95.44 190 PRO B N 1
ATOM 4395 C CA . PRO B 1 190 ? 1.978 -9.945 -4.105 1 95.44 190 PRO B CA 1
ATOM 4396 C C . PRO B 1 190 ? 0.461 -9.797 -4.008 1 95.44 190 PRO B C 1
ATOM 4398 O O . PRO B 1 190 ? -0.097 -8.789 -4.445 1 95.44 190 PRO B O 1
ATOM 4401 N N . TYR B 1 191 ? -0.224 -10.789 -3.4 1 94.94 191 TYR B N 1
ATOM 4402 C CA . TYR B 1 191 ? -1.675 -10.797 -3.248 1 94.94 191 TYR B CA 1
ATOM 4403 C C . TYR B 1 191 ? -2.096 -10.078 -1.975 1 94.94 191 TYR B C 1
ATOM 4405 O O . TYR B 1 191 ? -3.289 -9.914 -1.711 1 94.94 191 TYR B O 1
ATOM 4413 N N . ARG B 1 192 ? -1.17 -9.656 -1.275 1 93.88 192 ARG B N 1
ATOM 4414 C CA . ARG B 1 192 ? -1.495 -9.008 -0.008 1 93.88 192 ARG B CA 1
ATOM 4415 C C . ARG B 1 192 ? -1.651 -7.504 -0.185 1 93.88 192 ARG B C 1
ATOM 4417 O O . ARG B 1 192 ? -1.042 -6.91 -1.079 1 93.88 192 ARG B O 1
ATOM 4424 N N . ASP B 1 193 ? -2.43 -6.938 0.592 1 88.5 193 ASP B N 1
ATOM 4425 C CA . ASP B 1 193 ? -2.596 -5.5 0.793 1 88.5 193 ASP B CA 1
ATOM 4426 C C . ASP B 1 193 ? -2.553 -5.145 2.277 1 88.5 193 ASP B C 1
ATOM 4428 O O . ASP B 1 193 ? -3.543 -5.316 2.99 1 88.5 193 ASP B O 1
ATOM 4432 N N . PRO B 1 194 ? -1.484 -4.68 2.73 1 88.06 194 PRO B N 1
ATOM 4433 C CA . PRO B 1 194 ? -0.319 -4.273 1.942 1 88.06 194 PRO B CA 1
ATOM 4434 C C . PRO B 1 194 ? 0.64 -5.43 1.668 1 88.06 194 PRO B C 1
ATOM 4436 O O . PRO B 1 194 ? 0.697 -6.383 2.445 1 88.06 194 PRO B O 1
ATOM 4439 N N . ILE B 1 195 ? 1.396 -5.328 0.596 1 92.5 195 ILE B N 1
ATOM 4440 C CA . ILE B 1 195 ? 2.492 -6.242 0.305 1 92.5 195 ILE B CA 1
ATOM 4441 C C . ILE B 1 195 ? 3.633 -6.012 1.295 1 92.5 195 ILE B C 1
ATOM 4443 O O . ILE B 1 195 ? 3.973 -4.871 1.606 1 92.5 195 ILE B O 1
ATOM 4447 N N . PRO B 1 196 ? 4.195 -7.066 1.852 1 93.19 196 PRO B N 1
ATOM 4448 C CA . PRO B 1 196 ? 5.312 -6.875 2.779 1 93.19 196 PRO B CA 1
ATOM 4449 C C . PRO B 1 196 ? 6.465 -6.09 2.16 1 93.19 196 PRO B C 1
ATOM 4451 O O . PRO B 1 196 ? 6.793 -6.293 0.987 1 93.19 196 PRO B O 1
ATOM 4454 N N . GLY B 1 197 ? 7.082 -5.23 2.922 1 95.62 197 GLY B N 1
ATOM 4455 C CA . GLY B 1 197 ? 8.102 -4.332 2.408 1 95.62 197 GLY B CA 1
ATOM 4456 C C . GLY B 1 197 ? 9.461 -4.988 2.281 1 95.62 197 GLY B C 1
ATOM 4457 O O . GLY B 1 197 ? 10.031 -5.043 1.189 1 95.62 197 GLY B O 1
ATOM 4458 N N . TYR B 1 198 ? 9.945 -5.512 3.416 1 98 198 TYR B N 1
ATOM 4459 C CA . TYR B 1 198 ? 11.242 -6.188 3.451 1 98 198 TYR B CA 1
ATOM 4460 C C . TYR B 1 198 ? 11.094 -7.617 3.955 1 98 198 TYR B C 1
ATOM 4462 O O . TYR B 1 198 ? 10.336 -7.879 4.895 1 98 198 TYR B O 1
ATOM 4470 N N . ILE B 1 199 ? 11.805 -8.516 3.309 1 97.44 199 ILE B N 1
ATOM 4471 C CA . ILE B 1 199 ? 11.867 -9.914 3.711 1 97.44 199 ILE B CA 1
ATOM 4472 C C . ILE B 1 199 ? 13.164 -10.164 4.488 1 97.44 199 ILE B C 1
ATOM 4474 O O . ILE B 1 199 ? 14.242 -9.758 4.055 1 97.44 199 ILE B O 1
ATOM 4478 N N . TRP B 1 200 ? 13.016 -10.734 5.625 1 97.75 200 TRP B N 1
ATOM 4479 C CA . TRP B 1 200 ? 14.141 -11.203 6.43 1 97.75 200 TRP B CA 1
ATOM 4480 C C . TRP B 1 200 ? 14.234 -12.727 6.398 1 97.75 200 TRP B C 1
ATOM 4482 O O . TRP B 1 200 ? 13.352 -13.422 6.895 1 97.75 200 TRP B O 1
ATOM 4492 N N . LEU B 1 201 ? 15.305 -13.219 5.828 1 96.25 201 LEU B N 1
ATOM 4493 C CA . LEU B 1 201 ? 15.516 -14.656 5.688 1 96.25 201 LEU B CA 1
ATOM 4494 C C . LEU B 1 201 ? 16.75 -15.102 6.477 1 96.25 201 LEU B C 1
ATOM 4496 O O . LEU B 1 201 ? 17.875 -14.797 6.098 1 96.25 201 LEU B O 1
ATOM 4500 N N . HIS B 1 202 ? 16.5 -15.82 7.543 1 96.94 202 HIS B N 1
ATOM 4501 C CA . HIS B 1 202 ? 17.531 -16.25 8.484 1 96.94 202 HIS B CA 1
ATOM 4502 C C . HIS B 1 202 ? 17.828 -17.734 8.336 1 96.94 202 HIS B C 1
ATOM 4504 O O . HIS B 1 202 ? 16.922 -18.562 8.469 1 96.94 202 HIS B O 1
ATOM 4510 N N . CYS B 1 203 ? 19.094 -18.062 8.133 1 95.12 203 CYS B N 1
ATOM 4511 C CA . CYS B 1 203 ? 19.5 -19.453 7.934 1 95.12 203 CYS B CA 1
ATOM 4512 C C . CYS B 1 203 ? 19.906 -20.094 9.258 1 95.12 203 CYS B C 1
ATOM 4514 O O . CYS B 1 203 ? 20.891 -19.703 9.875 1 95.12 203 CYS B O 1
ATOM 4516 N N . LEU B 1 204 ? 19.141 -21.062 9.594 1 93.69 204 LEU B N 1
ATOM 4517 C CA . LEU B 1 204 ? 19.469 -21.812 10.805 1 93.69 204 LEU B CA 1
ATOM 4518 C C . LEU B 1 204 ? 20.359 -23.016 10.477 1 93.69 204 LEU B C 1
ATOM 4520 O O . LEU B 1 204 ? 21.281 -23.328 11.234 1 93.69 204 LEU B O 1
ATOM 4524 N N . THR B 1 205 ? 20 -23.672 9.383 1 88.31 205 THR B N 1
ATOM 4525 C CA . THR B 1 205 ? 20.812 -24.781 8.898 1 88.31 205 THR B CA 1
ATOM 4526 C C . THR B 1 205 ? 20.781 -24.844 7.379 1 88.31 205 THR B C 1
ATOM 4528 O O . THR B 1 205 ? 19.781 -24.516 6.754 1 88.31 205 THR B O 1
ATOM 4531 N N . ASN B 1 206 ? 21.875 -25.156 6.84 1 83.62 206 ASN B N 1
ATOM 4532 C CA . ASN B 1 206 ? 22 -25.359 5.398 1 83.62 206 ASN B CA 1
ATOM 4533 C C . ASN B 1 206 ? 22.984 -26.469 5.062 1 83.62 206 ASN B C 1
ATOM 4535 O O . ASN B 1 206 ? 24.188 -26.203 4.887 1 83.62 206 ASN B O 1
ATOM 4539 N N . ALA B 1 207 ? 22.516 -27.672 4.953 1 73.56 207 ALA B N 1
ATOM 4540 C CA . ALA B 1 207 ? 23.359 -28.828 4.668 1 73.56 207 ALA B CA 1
ATOM 4541 C C . ALA B 1 207 ? 23.125 -29.344 3.256 1 73.56 207 ALA B C 1
ATOM 4543 O O . ALA B 1 207 ? 23.562 -30.438 2.908 1 73.56 207 ALA B O 1
ATOM 4544 N N . ALA B 1 208 ? 22.484 -28.641 2.463 1 67.56 208 ALA B N 1
ATOM 4545 C CA . ALA B 1 208 ? 22.125 -29.109 1.129 1 67.56 208 ALA B CA 1
ATOM 4546 C C . ALA B 1 208 ? 23.172 -28.703 0.099 1 67.56 208 ALA B C 1
ATOM 4548 O O . ALA B 1 208 ? 23.828 -27.656 0.246 1 67.56 208 ALA B O 1
ATOM 4549 N N . ASP B 1 209 ? 23.438 -29.688 -0.801 1 72.31 209 ASP B N 1
ATOM 4550 C CA . ASP B 1 209 ? 24.188 -29.297 -1.99 1 72.31 209 ASP B CA 1
ATOM 4551 C C . ASP B 1 209 ? 23.312 -28.562 -2.99 1 72.31 209 ASP B C 1
ATOM 4553 O O . ASP B 1 209 ? 22.312 -29.109 -3.475 1 72.31 209 ASP B O 1
ATOM 4557 N N . GLY B 1 210 ? 23.672 -27.25 -3.229 1 74.38 210 GLY B N 1
ATOM 4558 C CA . GLY B 1 210 ? 22.797 -26.406 -4.023 1 74.38 210 GLY B CA 1
ATOM 4559 C C . GLY B 1 210 ? 21.781 -25.641 -3.186 1 74.38 210 GLY B C 1
ATOM 4560 O O . GLY B 1 210 ? 22.062 -25.312 -2.031 1 74.38 210 GLY B O 1
ATOM 4561 N N . GLY B 1 211 ? 20.719 -25.125 -3.816 1 74.06 211 GLY B N 1
ATOM 4562 C CA . GLY B 1 211 ? 19.672 -24.422 -3.088 1 74.06 211 GLY B CA 1
ATOM 4563 C C . GLY B 1 211 ? 20.062 -23 -2.707 1 74.06 211 GLY B C 1
ATOM 4564 O O . GLY B 1 211 ? 19.531 -22.453 -1.74 1 74.06 211 GLY B O 1
ATOM 4565 N N . ASP B 1 212 ? 20.891 -22.562 -3.561 1 84.94 212 ASP B N 1
ATOM 4566 C CA . ASP B 1 212 ? 21.328 -21.203 -3.305 1 84.94 212 ASP B CA 1
ATOM 4567 C C . ASP B 1 212 ? 20.172 -20.219 -3.514 1 84.94 212 ASP B C 1
ATOM 4569 O O . ASP B 1 212 ? 19.328 -20.422 -4.379 1 84.94 212 ASP B O 1
ATOM 4573 N N . SER B 1 213 ? 20.234 -19.25 -2.676 1 89.88 213 SER B N 1
ATOM 4574 C CA . SER B 1 213 ? 19.312 -18.141 -2.926 1 89.88 213 SER B CA 1
ATOM 4575 C C . SER B 1 213 ? 19.703 -17.375 -4.18 1 89.88 213 SER B C 1
ATOM 4577 O O . SER B 1 213 ? 20.891 -17.219 -4.477 1 89.88 213 SER B O 1
ATOM 4579 N N . THR B 1 214 ? 18.75 -17 -4.902 1 94.5 214 THR B N 1
ATOM 4580 C CA . THR B 1 214 ? 19 -16.141 -6.059 1 94.5 214 THR B CA 1
ATOM 4581 C C . THR B 1 214 ? 18.281 -14.797 -5.895 1 94.5 214 THR B C 1
ATOM 4583 O O . THR B 1 214 ? 17.188 -14.734 -5.312 1 94.5 214 THR B O 1
ATOM 4586 N N . LEU B 1 215 ? 18.953 -13.727 -6.367 1 97.31 215 LEU B N 1
ATOM 4587 C CA . LEU B 1 215 ? 18.375 -12.391 -6.395 1 97.31 215 LEU B CA 1
ATOM 4588 C C . LEU B 1 215 ? 18.484 -11.773 -7.781 1 97.31 215 LEU B C 1
ATOM 4590 O O . LEU B 1 215 ? 19.516 -11.922 -8.445 1 97.31 215 LEU B O 1
ATOM 4594 N N . SER B 1 216 ? 17.469 -11.172 -8.188 1 98.12 216 SER B N 1
ATOM 4595 C CA . SER B 1 216 ? 17.484 -10.328 -9.383 1 98.12 216 SER B CA 1
ATOM 4596 C C . SER B 1 216 ? 16.953 -8.93 -9.078 1 98.12 216 SER B C 1
ATOM 4598 O O . SER B 1 216 ? 15.906 -8.781 -8.453 1 98.12 216 SER B O 1
ATOM 4600 N N . ASP B 1 217 ? 17.703 -7.895 -9.492 1 98.62 217 ASP B N 1
ATOM 4601 C CA . ASP B 1 217 ? 17.25 -6.52 -9.305 1 98.62 217 ASP B CA 1
ATOM 4602 C C . ASP B 1 217 ? 16.125 -6.168 -10.289 1 98.62 217 ASP B C 1
ATOM 4604 O O . ASP B 1 217 ? 16.391 -5.91 -11.461 1 98.62 217 ASP B O 1
ATOM 4608 N N . GLY B 1 218 ? 14.961 -6.164 -9.789 1 98.75 218 GLY B N 1
ATOM 4609 C CA . GLY B 1 218 ? 13.789 -5.922 -10.617 1 98.75 218 GLY B CA 1
ATOM 4610 C C . GLY B 1 218 ? 13.773 -4.535 -11.234 1 98.75 218 GLY B C 1
ATOM 4611 O O . GLY B 1 218 ? 13.242 -4.344 -12.328 1 98.75 218 GLY B O 1
ATOM 4612 N N . PHE B 1 219 ? 14.328 -3.527 -10.547 1 98.69 219 PHE B N 1
ATOM 4613 C CA . PHE B 1 219 ? 14.406 -2.182 -11.109 1 98.69 219 PHE B CA 1
ATOM 4614 C C . PHE B 1 219 ? 15.391 -2.131 -12.266 1 98.69 219 PHE B C 1
ATOM 4616 O O . PHE B 1 219 ? 15.156 -1.432 -13.258 1 98.69 219 PHE B O 1
ATOM 4623 N N . MET B 1 220 ? 16.469 -2.869 -12.141 1 98.62 220 MET B N 1
ATOM 4624 C CA . MET B 1 220 ? 17.391 -2.99 -13.266 1 98.62 220 MET B CA 1
ATOM 4625 C C . MET B 1 220 ? 16.719 -3.695 -14.438 1 98.62 220 MET B C 1
ATOM 4627 O O . MET B 1 220 ? 16.859 -3.266 -15.586 1 98.62 220 MET B O 1
ATOM 4631 N N . ALA B 1 221 ? 16 -4.762 -14.172 1 98.75 221 ALA B N 1
ATOM 4632 C CA . ALA B 1 221 ? 15.266 -5.465 -15.219 1 98.75 221 ALA B CA 1
ATOM 4633 C C . ALA B 1 221 ? 14.297 -4.523 -15.93 1 98.75 221 ALA B C 1
ATOM 4635 O O . ALA B 1 221 ? 14.188 -4.547 -17.156 1 98.75 221 ALA B O 1
ATOM 4636 N N . ALA B 1 222 ? 13.586 -3.732 -15.141 1 98.81 222 ALA B N 1
ATOM 4637 C CA . ALA B 1 222 ? 12.656 -2.762 -15.703 1 98.81 222 ALA B CA 1
ATOM 4638 C C . ALA B 1 222 ? 13.383 -1.771 -16.609 1 98.81 222 ALA B C 1
ATOM 4640 O O . ALA B 1 222 ? 12.898 -1.455 -17.703 1 98.81 222 ALA B O 1
ATOM 4641 N N . ARG B 1 223 ? 14.523 -1.312 -16.141 1 98.44 223 ARG B N 1
ATOM 4642 C CA . ARG B 1 223 ? 15.312 -0.386 -16.938 1 98.44 223 ARG B CA 1
ATOM 4643 C C . ARG B 1 223 ? 15.727 -1.025 -18.266 1 98.44 223 ARG B C 1
ATOM 4645 O O . ARG B 1 223 ? 15.602 -0.41 -19.328 1 98.44 223 ARG B O 1
ATOM 4652 N N . LEU B 1 224 ? 16.203 -2.225 -18.203 1 98.62 224 LEU B N 1
ATOM 4653 C CA . LEU B 1 224 ? 16.641 -2.934 -19.406 1 98.62 224 LEU B CA 1
ATOM 4654 C C . LEU B 1 224 ? 15.469 -3.174 -20.344 1 98.62 224 LEU B C 1
ATOM 4656 O O . LEU B 1 224 ? 15.602 -3.043 -21.562 1 98.62 224 LEU B O 1
ATOM 4660 N N . LEU B 1 225 ? 14.344 -3.525 -19.797 1 98.81 225 LEU B N 1
ATOM 4661 C CA . LEU B 1 225 ? 13.164 -3.734 -20.625 1 98.81 225 LEU B CA 1
ATOM 4662 C C . LEU B 1 225 ? 12.766 -2.449 -21.344 1 98.81 225 LEU B C 1
ATOM 4664 O O . LEU B 1 225 ? 12.422 -2.477 -22.516 1 98.81 225 LEU B O 1
ATOM 4668 N N . ARG B 1 226 ? 12.797 -1.359 -20.578 1 98.56 226 ARG B N 1
ATOM 4669 C CA . ARG B 1 226 ? 12.461 -0.063 -21.156 1 98.56 226 ARG B CA 1
ATOM 4670 C C . ARG B 1 226 ? 13.375 0.26 -22.344 1 98.56 226 ARG B C 1
ATOM 4672 O O . ARG B 1 226 ? 12.922 0.793 -23.359 1 98.56 226 ARG B O 1
ATOM 4679 N N . GLU B 1 227 ? 14.625 -0.07 -22.25 1 98.38 227 GLU B N 1
ATOM 4680 C CA . GLU B 1 227 ? 15.625 0.197 -23.281 1 98.38 227 GLU B CA 1
ATOM 4681 C C . GLU B 1 227 ? 15.477 -0.762 -24.469 1 98.38 227 GLU B C 1
ATOM 4683 O O . GLU B 1 227 ? 15.539 -0.345 -25.625 1 98.38 227 GLU B O 1
ATOM 4688 N N . ARG B 1 228 ? 15.195 -2.053 -24.219 1 98.38 228 ARG B N 1
ATOM 4689 C CA . ARG B 1 228 ? 15.273 -3.1 -25.219 1 98.38 228 ARG B CA 1
ATOM 4690 C C . ARG B 1 228 ? 13.922 -3.322 -25.891 1 98.38 228 ARG B C 1
ATOM 4692 O O . ARG B 1 228 ? 13.859 -3.736 -27.047 1 98.38 228 ARG B O 1
ATOM 4699 N N . ASP B 1 229 ? 12.867 -3.094 -25.188 1 98.5 229 ASP B N 1
ATOM 4700 C CA . ASP B 1 229 ? 11.508 -3.312 -25.656 1 98.5 229 ASP B CA 1
ATOM 4701 C C . ASP B 1 229 ? 10.539 -2.32 -25.031 1 98.5 229 ASP B C 1
ATOM 4703 O O . ASP B 1 229 ? 9.719 -2.695 -24.188 1 98.5 229 ASP B O 1
ATOM 4707 N N . PRO B 1 230 ? 10.539 -1.051 -25.516 1 98.44 230 PRO B N 1
ATOM 4708 C CA . PRO B 1 230 ? 9.727 0.004 -24.906 1 98.44 230 PRO B CA 1
ATOM 4709 C C . PRO B 1 230 ? 8.234 -0.32 -24.922 1 98.44 230 PRO B C 1
ATOM 4711 O O . PRO B 1 230 ? 7.504 0.086 -24.016 1 98.44 230 PRO B O 1
ATOM 4714 N N . ALA B 1 231 ? 7.793 -1.051 -25.891 1 98.38 231 ALA B N 1
ATOM 4715 C CA . ALA B 1 231 ? 6.379 -1.417 -25.969 1 98.38 231 ALA B CA 1
ATOM 4716 C C . ALA B 1 231 ? 6.008 -2.387 -24.844 1 98.38 231 ALA B C 1
ATOM 4718 O O . ALA B 1 231 ? 4.949 -2.254 -24.234 1 98.38 231 ALA B O 1
ATOM 4719 N N . ALA B 1 232 ? 6.887 -3.322 -24.594 1 98.62 232 ALA B N 1
ATOM 4720 C CA . ALA B 1 232 ? 6.664 -4.266 -23.5 1 98.62 232 ALA B CA 1
ATOM 4721 C C . ALA B 1 232 ? 6.66 -3.547 -22.156 1 98.62 232 ALA B C 1
ATOM 4723 O O . ALA B 1 232 ? 5.82 -3.828 -21.297 1 98.62 232 ALA B O 1
ATOM 4724 N N . TYR B 1 233 ? 7.633 -2.604 -22.062 1 98.75 233 TYR B N 1
ATOM 4725 C CA . TYR B 1 233 ? 7.703 -1.815 -20.844 1 98.75 233 TYR B CA 1
ATOM 4726 C C . TYR B 1 233 ? 6.406 -1.048 -20.609 1 98.75 233 TYR B C 1
ATOM 4728 O O . TYR B 1 233 ? 5.828 -1.107 -19.531 1 98.75 233 TYR B O 1
ATOM 4736 N N . ASP B 1 234 ? 5.941 -0.455 -21.625 1 98.38 234 ASP B N 1
ATOM 4737 C CA . ASP B 1 234 ? 4.699 0.309 -21.531 1 98.38 234 ASP B CA 1
ATOM 4738 C C . ASP B 1 234 ? 3.525 -0.592 -21.172 1 98.38 234 ASP B C 1
ATOM 4740 O O . ASP B 1 234 ? 2.703 -0.231 -20.328 1 98.38 234 ASP B O 1
ATOM 4744 N N . CYS B 1 235 ? 3.479 -1.706 -21.719 1 98.19 235 CYS B N 1
ATOM 4745 C CA . CYS B 1 235 ? 2.404 -2.656 -21.453 1 98.19 235 CYS B CA 1
ATOM 4746 C C . CYS B 1 235 ? 2.406 -3.084 -19.984 1 98.19 235 CYS B C 1
ATOM 4748 O O . CYS B 1 235 ? 1.362 -3.086 -19.328 1 98.19 235 CYS B O 1
ATOM 4750 N N . LEU B 1 236 ? 3.59 -3.389 -19.453 1 98.5 236 LEU B N 1
ATOM 4751 C CA . LEU B 1 236 ? 3.705 -3.928 -18.094 1 98.5 236 LEU B CA 1
ATOM 4752 C C . LEU B 1 236 ? 3.48 -2.84 -17.062 1 98.5 236 LEU B C 1
ATOM 4754 O O . LEU B 1 236 ? 3.271 -3.135 -15.875 1 98.5 236 LEU B O 1
ATOM 4758 N N . THR B 1 237 ? 3.549 -1.546 -17.484 1 97.62 237 THR B N 1
ATOM 4759 C CA . THR B 1 237 ? 3.258 -0.454 -16.562 1 97.62 237 THR B CA 1
ATOM 4760 C C . THR B 1 237 ? 1.771 -0.113 -16.578 1 97.62 237 THR B C 1
ATOM 4762 O O . THR B 1 237 ? 1.268 0.544 -15.664 1 97.62 237 THR B O 1
ATOM 4765 N N . ARG B 1 238 ? 1.104 -0.632 -17.531 1 94.81 238 ARG B N 1
ATOM 4766 C CA . ARG B 1 238 ? -0.286 -0.227 -17.719 1 94.81 238 ARG B CA 1
ATOM 4767 C C . ARG B 1 238 ? -1.242 -1.338 -17.297 1 94.81 238 ARG B C 1
ATOM 4769 O O . ARG B 1 238 ? -2.227 -1.086 -16.594 1 94.81 238 ARG B O 1
ATOM 4776 N N . VAL B 1 239 ? -0.982 -2.535 -17.75 1 95.69 239 VAL B N 1
ATOM 4777 C CA . VAL B 1 239 ? -1.869 -3.658 -17.469 1 95.69 239 VAL B CA 1
ATOM 4778 C C . VAL B 1 239 ? -1.726 -4.074 -16.016 1 95.69 239 VAL B C 1
ATOM 4780 O O . VAL B 1 239 ? -0.611 -4.156 -15.484 1 95.69 239 VAL B O 1
ATOM 4783 N N . THR B 1 240 ? -2.834 -4.332 -15.391 1 95.06 240 THR B N 1
ATOM 4784 C CA . THR B 1 240 ? -2.84 -4.672 -13.969 1 95.06 240 THR B CA 1
ATOM 4785 C C . THR B 1 240 ? -3.406 -6.074 -13.75 1 95.06 240 THR B C 1
ATOM 4787 O O . THR B 1 240 ? -4.617 -6.238 -13.586 1 95.06 240 THR B O 1
ATOM 4790 N N . PRO B 1 241 ? -2.568 -7.086 -13.727 1 95.56 241 PRO B N 1
ATOM 4791 C CA . PRO B 1 241 ? -3.074 -8.414 -13.375 1 95.56 241 PRO B CA 1
ATOM 4792 C C . PRO B 1 241 ? -3.471 -8.523 -11.906 1 95.56 241 PRO B C 1
ATOM 4794 O O . PRO B 1 241 ? -3.113 -7.664 -11.102 1 95.56 241 PRO B O 1
ATOM 4797 N N . GLY B 1 242 ? -4.262 -9.586 -11.664 1 94 242 GLY B N 1
ATOM 4798 C CA . GLY B 1 242 ? -4.523 -9.961 -10.281 1 94 242 GLY B CA 1
ATOM 4799 C C . GLY B 1 242 ? -3.541 -10.984 -9.742 1 94 242 GLY B C 1
ATOM 4800 O O . GLY B 1 242 ? -2.826 -11.625 -10.516 1 94 242 GLY B O 1
ATOM 4801 N N . PHE B 1 243 ? -3.459 -11.07 -8.453 1 95.31 243 PHE B N 1
ATOM 4802 C CA . PHE B 1 243 ? -2.742 -12.094 -7.695 1 95.31 243 PHE B CA 1
ATOM 4803 C C . PHE B 1 243 ? -3.627 -12.68 -6.605 1 95.31 243 PHE B C 1
ATOM 4805 O O . PHE B 1 243 ? -4.387 -11.961 -5.953 1 95.31 243 PHE B O 1
ATOM 4812 N N . ARG B 1 244 ? -3.51 -13.984 -6.461 1 93.5 244 ARG B N 1
ATOM 4813 C CA . ARG B 1 244 ? -4.434 -14.594 -5.512 1 93.5 244 ARG B CA 1
ATOM 4814 C C . ARG B 1 244 ? -3.781 -15.766 -4.781 1 93.5 244 ARG B C 1
ATOM 4816 O O . ARG B 1 244 ? -3.014 -16.516 -5.379 1 93.5 244 ARG B O 1
ATOM 4823 N N . TYR B 1 245 ? -4.098 -15.906 -3.512 1 91.62 245 TYR B N 1
ATOM 4824 C CA . TYR B 1 245 ? -3.818 -17.062 -2.668 1 91.62 245 TYR B CA 1
ATOM 4825 C C . TYR B 1 245 ? -5.043 -17.438 -1.849 1 91.62 245 TYR B C 1
ATOM 4827 O O . TYR B 1 245 ? -5.598 -16.609 -1.12 1 91.62 245 TYR B O 1
ATOM 4835 N N . ARG B 1 246 ? -5.438 -18.656 -2.045 1 91.88 246 ARG B N 1
ATOM 4836 C CA . ARG B 1 246 ? -6.633 -19.125 -1.349 1 91.88 246 ARG B CA 1
ATOM 4837 C C . ARG B 1 246 ? -6.43 -20.531 -0.792 1 91.88 246 ARG B C 1
ATOM 4839 O O . ARG B 1 246 ? -5.941 -21.422 -1.492 1 91.88 246 ARG B O 1
ATOM 4846 N N . ASP B 1 247 ? -6.727 -20.703 0.452 1 90.56 247 ASP B N 1
ATOM 4847 C CA . ASP B 1 247 ? -6.848 -22.031 1.073 1 90.56 247 ASP B CA 1
ATOM 4848 C C . ASP B 1 247 ? -8.047 -22.078 2.02 1 90.56 247 ASP B C 1
ATOM 4850 O O . ASP B 1 247 ? -8.992 -21.297 1.879 1 90.56 247 ASP B O 1
ATOM 4854 N N . ASP B 1 248 ? -8.109 -23.016 2.896 1 89.81 248 ASP B N 1
ATOM 4855 C CA . ASP B 1 248 ? -9.281 -23.25 3.73 1 89.81 248 ASP B CA 1
ATOM 4856 C C . ASP B 1 248 ? -9.5 -22.078 4.699 1 89.81 248 ASP B C 1
ATOM 4858 O O . ASP B 1 248 ? -10.633 -21.781 5.07 1 89.81 248 ASP B O 1
ATOM 4862 N N . THR B 1 249 ? -8.414 -21.391 5.062 1 92.19 249 THR B N 1
ATOM 4863 C CA . THR B 1 249 ? -8.531 -20.391 6.121 1 92.19 249 THR B CA 1
ATOM 4864 C C . THR B 1 249 ? -8.102 -19.016 5.625 1 92.19 249 THR B C 1
ATOM 4866 O O . THR B 1 249 ? -8.086 -18.047 6.387 1 92.19 249 THR B O 1
ATOM 4869 N N . THR B 1 250 ? -7.766 -18.953 4.383 1 93.88 250 THR B N 1
ATOM 4870 C CA . THR B 1 250 ? -7.23 -17.703 3.859 1 93.88 250 THR B CA 1
ATOM 4871 C C . THR B 1 250 ? -7.762 -17.438 2.455 1 93.88 250 THR B C 1
ATOM 4873 O O . THR B 1 250 ? -7.891 -18.359 1.647 1 93.88 250 THR B O 1
ATOM 4876 N N . ASP B 1 251 ? -8.125 -16.281 2.152 1 94.62 251 ASP B N 1
ATOM 4877 C CA . ASP B 1 251 ? -8.547 -15.805 0.84 1 94.62 251 ASP B CA 1
ATOM 4878 C C . ASP B 1 251 ? -8.016 -14.406 0.562 1 94.62 251 ASP B C 1
ATOM 4880 O O . ASP B 1 251 ? -8.648 -13.414 0.919 1 94.62 251 ASP B O 1
ATOM 4884 N N . LEU B 1 252 ? -6.852 -14.352 -0.069 1 94.44 252 LEU B N 1
ATOM 4885 C CA . LEU B 1 252 ? -6.141 -13.102 -0.293 1 94.44 252 LEU B CA 1
ATOM 4886 C C . LEU B 1 252 ? -6.09 -12.758 -1.778 1 94.44 252 LEU B C 1
ATOM 4888 O O . LEU B 1 252 ? -5.828 -13.633 -2.611 1 94.44 252 LEU B O 1
ATOM 4892 N N . GLU B 1 253 ? -6.441 -11.594 -2.068 1 93.31 253 GLU B N 1
ATOM 4893 C CA . GLU B 1 253 ? -6.418 -11.117 -3.447 1 93.31 253 GLU B CA 1
ATOM 4894 C C . GLU B 1 253 ? -5.914 -9.68 -3.523 1 93.31 253 GLU B C 1
ATOM 4896 O O . GLU B 1 253 ? -6.234 -8.852 -2.662 1 93.31 253 GLU B O 1
ATOM 4901 N N . GLY B 1 254 ? -5.109 -9.406 -4.461 1 92 254 GLY B N 1
ATOM 4902 C CA . GLY B 1 254 ? -4.617 -8.078 -4.793 1 92 254 GLY B CA 1
ATOM 4903 C C . GLY B 1 254 ? -4.387 -7.883 -6.281 1 92 254 GLY B C 1
ATOM 4904 O O . GLY B 1 254 ? -4.586 -8.805 -7.07 1 92 254 GLY B O 1
ATOM 4905 N N . GLU B 1 255 ? -4.125 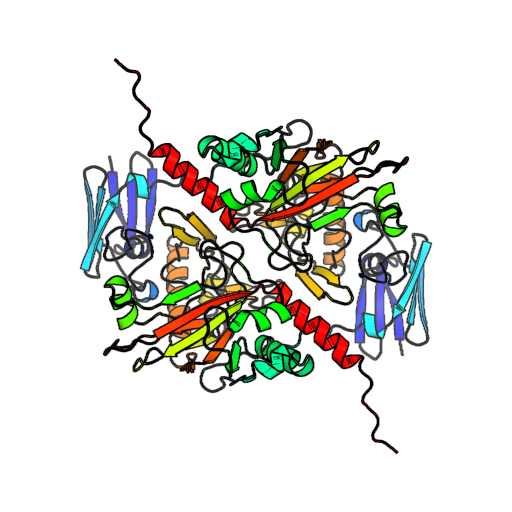-6.707 -6.691 1 93.38 255 GLU B N 1
ATOM 4906 C CA . GLU B 1 255 ? -3.822 -6.414 -8.094 1 93.38 255 GLU B CA 1
ATOM 4907 C C . GLU B 1 255 ? -2.779 -5.309 -8.211 1 93.38 255 GLU B C 1
ATOM 4909 O O . GLU B 1 255 ? -2.557 -4.551 -7.266 1 93.38 255 GLU B O 1
ATOM 4914 N N . GLY B 1 256 ? -2.17 -5.246 -9.344 1 94.94 256 GLY B N 1
ATOM 4915 C CA . GLY B 1 256 ? -1.212 -4.199 -9.664 1 94.94 256 GLY B CA 1
ATOM 4916 C C . GLY B 1 256 ? -0.377 -4.516 -10.891 1 94.94 256 GLY B C 1
ATOM 4917 O O . GLY B 1 256 ? -0.254 -5.68 -11.281 1 94.94 256 GLY B O 1
ATOM 4918 N N . PRO B 1 257 ? 0.178 -3.492 -11.469 1 96.88 257 PRO B N 1
ATOM 4919 C CA . PRO B 1 257 ? 1.037 -3.75 -12.625 1 96.88 257 PRO B CA 1
ATOM 4920 C C . PRO B 1 257 ? 2.344 -4.445 -12.242 1 96.88 257 PRO B C 1
ATOM 4922 O O . PRO B 1 257 ? 2.77 -4.379 -11.086 1 96.88 257 PRO B O 1
ATOM 4925 N N . LEU B 1 258 ? 2.928 -5.137 -13.188 1 98.38 258 LEU B N 1
ATOM 4926 C CA . LEU B 1 258 ? 4.203 -5.781 -12.906 1 98.38 258 LEU B CA 1
ATOM 4927 C C . LEU B 1 258 ? 5.289 -4.742 -12.625 1 98.38 258 LEU B C 1
ATOM 4929 O O . LEU B 1 258 ? 6.211 -5 -11.852 1 98.38 258 LEU B O 1
ATOM 4933 N N . ILE B 1 259 ? 5.16 -3.588 -13.289 1 98.75 259 ILE B N 1
ATOM 4934 C CA . ILE B 1 259 ? 6.059 -2.467 -13.039 1 98.75 259 ILE B CA 1
ATOM 4935 C C . ILE B 1 259 ? 5.246 -1.234 -12.641 1 98.75 259 ILE B C 1
ATOM 4937 O O . ILE B 1 259 ? 4.586 -0.62 -13.477 1 98.75 259 ILE B O 1
ATOM 4941 N N . GLU B 1 260 ? 5.328 -0.914 -11.398 1 97.06 260 GLU B N 1
ATOM 4942 C CA . GLU B 1 260 ? 4.598 0.237 -10.867 1 97.06 260 GLU B CA 1
ATOM 4943 C C . GLU B 1 260 ? 5.477 1.484 -10.852 1 97.06 260 GLU B C 1
ATOM 4945 O O . GLU B 1 260 ? 6.621 1.436 -10.391 1 97.06 260 GLU B O 1
ATOM 4950 N N . LEU B 1 261 ? 4.93 2.607 -11.289 1 95.69 261 LEU B N 1
ATOM 4951 C CA . LEU B 1 261 ? 5.695 3.842 -11.406 1 95.69 261 LEU B CA 1
ATOM 4952 C C . LEU B 1 261 ? 5.188 4.895 -10.43 1 95.69 261 LEU B C 1
ATOM 4954 O O . LEU B 1 261 ? 4.016 4.875 -10.039 1 95.69 261 LEU B O 1
ATOM 4958 N N . ASP B 1 262 ? 6.105 5.762 -10.039 1 89.75 262 ASP B N 1
ATOM 4959 C CA . ASP B 1 262 ? 5.688 6.949 -9.297 1 89.75 262 ASP B CA 1
ATOM 4960 C C . ASP B 1 262 ? 5.316 8.086 -10.242 1 89.75 262 ASP B C 1
ATOM 4962 O O . ASP B 1 262 ? 5.215 7.883 -11.461 1 89.75 262 ASP B O 1
ATOM 4966 N N . SER B 1 263 ? 5.059 9.242 -9.633 1 83.5 263 SER B N 1
ATOM 4967 C CA . SER B 1 263 ? 4.574 10.383 -10.391 1 83.5 263 SER B CA 1
ATOM 4968 C C . SER B 1 263 ? 5.633 10.891 -11.367 1 83.5 263 SER B C 1
ATOM 4970 O O . SER B 1 263 ? 5.316 11.602 -12.32 1 83.5 263 SER B O 1
ATOM 4972 N N . GLN B 1 264 ? 6.863 10.5 -11.125 1 85.25 264 GLN B N 1
ATOM 4973 C CA . GLN B 1 264 ? 7.953 10.938 -11.992 1 85.25 264 GLN B CA 1
ATOM 4974 C C . GLN B 1 264 ? 8.25 9.906 -13.07 1 85.25 264 GLN B C 1
ATOM 4976 O O . GLN B 1 264 ? 9.117 10.125 -13.922 1 85.25 264 GLN B O 1
ATOM 4981 N N . GLY B 1 265 ? 7.594 8.766 -13.016 1 91.19 265 GLY B N 1
ATOM 4982 C CA . GLY B 1 265 ? 7.789 7.727 -14.016 1 91.19 265 GLY B CA 1
ATOM 4983 C C . GLY B 1 265 ? 8.875 6.734 -13.641 1 91.19 265 GLY B C 1
ATOM 4984 O O . GLY B 1 265 ? 9.312 5.938 -14.477 1 91.19 265 GLY B O 1
ATOM 4985 N N . ASP B 1 266 ? 9.297 6.816 -12.391 1 93.69 266 ASP B N 1
ATOM 4986 C CA . ASP B 1 266 ? 10.32 5.883 -11.93 1 93.69 266 ASP B CA 1
ATOM 4987 C C . ASP B 1 266 ? 9.688 4.652 -11.281 1 93.69 266 ASP B C 1
ATOM 4989 O O . ASP B 1 266 ? 8.688 4.762 -10.57 1 93.69 266 ASP B O 1
ATOM 4993 N N . PRO B 1 267 ? 10.312 3.488 -11.5 1 97.06 267 PRO B N 1
ATOM 4994 C CA . PRO B 1 267 ? 9.789 2.289 -10.844 1 97.06 267 PRO B CA 1
ATOM 4995 C C . PRO B 1 267 ? 9.867 2.369 -9.32 1 97.06 267 PRO B C 1
ATOM 4997 O O . PRO B 1 267 ? 10.898 2.746 -8.766 1 97.06 267 PRO B O 1
ATOM 5000 N N . VAL B 1 268 ? 8.758 2.041 -8.695 1 95.44 268 VAL B N 1
ATOM 5001 C CA . VAL B 1 268 ? 8.727 2.061 -7.234 1 95.44 268 VAL B CA 1
ATOM 5002 C C . VAL B 1 268 ? 8.383 0.669 -6.703 1 95.44 268 VAL B C 1
ATOM 5004 O O . VAL B 1 268 ? 8.562 0.388 -5.516 1 95.44 268 VAL B O 1
ATOM 5007 N N . ARG B 1 269 ? 7.914 -0.155 -7.633 1 97.12 269 ARG B N 1
ATOM 5008 C CA . ARG B 1 269 ? 7.641 -1.543 -7.273 1 97.12 269 ARG B CA 1
ATOM 5009 C C . ARG B 1 269 ? 7.617 -2.434 -8.516 1 97.12 269 ARG B C 1
ATOM 5011 O O . ARG B 1 269 ? 7.09 -2.045 -9.555 1 97.12 269 ARG B O 1
ATOM 5018 N N . VAL B 1 270 ? 8.164 -3.6 -8.398 1 98.12 270 VAL B N 1
ATOM 5019 C CA . VAL B 1 270 ? 8.047 -4.656 -9.398 1 98.12 270 VAL B CA 1
ATOM 5020 C C . VAL B 1 270 ? 7.359 -5.875 -8.781 1 98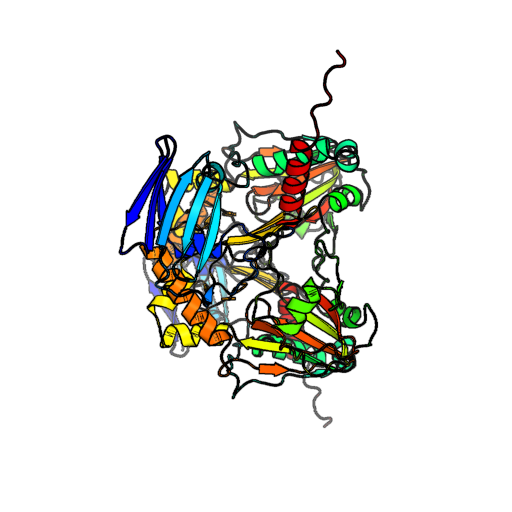.12 270 VAL B C 1
ATOM 5022 O O . VAL B 1 270 ? 7.582 -6.191 -7.609 1 98.12 270 VAL B O 1
ATOM 5025 N N . ARG B 1 271 ? 6.504 -6.461 -9.555 1 96.62 271 ARG B N 1
ATOM 5026 C CA . ARG B 1 271 ? 5.793 -7.668 -9.141 1 96.62 271 ARG B CA 1
ATOM 5027 C C . ARG B 1 271 ? 5.961 -8.781 -10.164 1 96.62 271 ARG B C 1
ATOM 5029 O O . ARG B 1 271 ? 5.777 -8.562 -11.359 1 96.62 271 ARG B O 1
ATOM 5036 N N . TYR B 1 272 ? 6.332 -9.859 -9.672 1 97.62 272 TYR B N 1
ATOM 5037 C CA . TYR B 1 272 ? 6.32 -11.07 -10.492 1 97.62 272 TYR B CA 1
ATOM 5038 C C . TYR B 1 272 ? 6.094 -12.305 -9.633 1 97.62 272 TYR B C 1
ATOM 5040 O O . TYR B 1 272 ? 6.828 -12.547 -8.672 1 97.62 272 TYR B O 1
ATOM 5048 N N . SER B 1 273 ? 5.094 -12.984 -9.906 1 96.19 273 SER B N 1
ATOM 5049 C CA . SER B 1 273 ? 4.758 -14.242 -9.242 1 96.19 273 SER B CA 1
ATOM 5050 C C . SER B 1 273 ? 3.945 -15.148 -10.156 1 96.19 273 SER B C 1
ATOM 5052 O O . SER B 1 273 ? 2.717 -15.055 -10.203 1 96.19 273 SER B O 1
ATOM 5054 N N . ASN B 1 274 ? 4.633 -16.031 -10.766 1 94.94 274 ASN B N 1
ATOM 5055 C CA . ASN B 1 274 ? 3.977 -16.938 -11.688 1 94.94 274 ASN B CA 1
ATOM 5056 C C . ASN B 1 274 ? 2.867 -17.734 -11.008 1 94.94 274 ASN B C 1
ATOM 5058 O O . ASN B 1 274 ? 1.78 -17.906 -11.562 1 94.94 274 ASN B O 1
ATOM 5062 N N . ARG B 1 275 ? 3.072 -18.109 -9.859 1 93 275 ARG B N 1
ATOM 5063 C CA . ARG B 1 275 ? 2.182 -19.016 -9.156 1 93 275 ARG B CA 1
ATOM 5064 C C . ARG B 1 275 ? 0.86 -18.328 -8.812 1 93 275 ARG B C 1
ATOM 5066 O O . ARG B 1 275 ? -0.193 -18.984 -8.812 1 93 275 ARG B O 1
ATOM 5073 N N . THR B 1 276 ? 0.935 -17.062 -8.555 1 95.31 276 THR B N 1
ATOM 5074 C CA . THR B 1 276 ? -0.256 -16.453 -7.977 1 95.31 276 THR B CA 1
ATOM 5075 C C . THR B 1 276 ? -0.889 -15.469 -8.961 1 95.31 276 THR B C 1
ATOM 5077 O O . THR B 1 276 ? -2.023 -15.023 -8.766 1 95.31 276 THR B O 1
ATOM 5080 N N . GLU B 1 277 ? -0.218 -15.141 -10.008 1 96.44 277 GLU B N 1
ATOM 5081 C CA . GLU B 1 277 ? -0.72 -14.156 -10.969 1 96.44 277 GLU B CA 1
ATOM 5082 C C . GLU B 1 277 ? -1.972 -14.672 -11.672 1 96.44 277 GLU B C 1
ATOM 5084 O O . GLU B 1 277 ? -2.039 -15.836 -12.062 1 96.44 277 GLU B O 1
ATOM 5089 N N . ARG B 1 278 ? -2.91 -13.812 -11.82 1 93 278 ARG B N 1
ATOM 5090 C CA . ARG B 1 278 ? -4.141 -14.055 -12.57 1 93 278 ARG B CA 1
ATOM 5091 C C . ARG B 1 278 ? -4.48 -12.867 -13.469 1 93 278 ARG B C 1
ATOM 5093 O O . ARG B 1 278 ? -5.07 -11.891 -13.016 1 93 278 ARG B O 1
ATOM 5100 N N . VAL B 1 279 ? -4.234 -13.008 -14.703 1 93 279 VAL B N 1
ATOM 5101 C CA . VAL B 1 279 ? -4.539 -11.914 -15.625 1 93 279 VAL B CA 1
ATOM 5102 C C . VAL B 1 279 ? -6.016 -11.961 -16 1 93 279 VAL B C 1
ATOM 5104 O O . VAL B 1 279 ? -6.555 -13.031 -16.312 1 93 279 VAL B O 1
ATOM 5107 N N . PRO B 1 280 ? -6.699 -10.812 -16.016 1 90.38 280 PRO B N 1
ATOM 5108 C CA . PRO B 1 280 ? -8.102 -10.805 -16.422 1 90.38 280 PRO B CA 1
ATOM 5109 C C . PRO B 1 280 ? -8.281 -11.125 -17.906 1 90.38 280 PRO B C 1
ATOM 5111 O O . PRO B 1 280 ? -7.309 -11.117 -18.672 1 90.38 280 PRO B O 1
ATOM 5114 N N . ALA B 1 281 ? -9.555 -11.469 -18.219 1 89.19 281 ALA B N 1
ATOM 5115 C CA . ALA B 1 281 ? -9.875 -11.742 -19.625 1 89.19 281 ALA B CA 1
ATOM 5116 C C . ALA B 1 281 ? -9.922 -10.453 -20.438 1 89.19 281 ALA B C 1
ATOM 5118 O O . ALA B 1 281 ? -10.984 -10.055 -20.922 1 89.19 281 ALA B O 1
ATOM 5119 N N . LEU B 1 282 ? -8.758 -9.883 -20.688 1 91.25 282 LEU B N 1
ATOM 5120 C CA . LEU B 1 282 ? -8.625 -8.656 -21.453 1 91.25 282 LEU B CA 1
ATOM 5121 C C . LEU B 1 282 ? -8.914 -8.906 -22.922 1 91.25 282 LEU B C 1
ATOM 5123 O O . LEU B 1 282 ? -8.953 -10.062 -23.375 1 91.25 282 LEU B O 1
ATOM 5127 N N . PRO B 1 283 ? -9.156 -7.816 -23.656 1 90.75 283 PRO B N 1
ATOM 5128 C CA . PRO B 1 283 ? -9.242 -8 -25.109 1 90.75 283 PRO B CA 1
ATOM 5129 C C . PRO B 1 283 ? -8.016 -8.703 -25.688 1 90.75 283 PRO B C 1
ATOM 5131 O O . PRO B 1 283 ? -6.898 -8.5 -25.203 1 90.75 283 PRO B O 1
ATOM 5134 N N . THR B 1 284 ? -8.258 -9.438 -26.625 1 87.56 284 THR B N 1
ATOM 5135 C CA . THR B 1 284 ? -7.273 -10.367 -27.156 1 87.56 284 THR B CA 1
ATOM 5136 C C . THR B 1 284 ? -5.973 -9.641 -27.5 1 87.56 284 THR B C 1
ATOM 5138 O O . THR B 1 284 ? -4.887 -10.109 -27.172 1 87.56 284 THR B O 1
ATOM 5141 N N . GLU B 1 285 ? -6.121 -8.5 -28.156 1 89.81 285 GLU B N 1
ATOM 5142 C CA . GLU B 1 285 ? -4.918 -7.766 -28.547 1 89.81 285 GLU B CA 1
ATOM 5143 C C . GLU B 1 285 ? -4.117 -7.332 -27.312 1 89.81 285 GLU B C 1
ATOM 5145 O O . GLU B 1 285 ? -2.885 -7.41 -27.312 1 89.81 285 GLU B O 1
ATOM 5150 N N . GLU B 1 286 ? -4.82 -6.934 -26.312 1 94 286 GLU B N 1
ATOM 5151 C CA . GLU B 1 286 ? -4.172 -6.516 -25.062 1 94 286 GLU B CA 1
ATOM 5152 C C . GLU B 1 286 ? -3.541 -7.703 -24.344 1 94 286 GLU B C 1
ATOM 5154 O O . GLU B 1 286 ? -2.439 -7.598 -23.812 1 94 286 GLU B O 1
ATOM 5159 N N . LEU B 1 287 ? -4.188 -8.781 -24.422 1 94.81 287 LEU B N 1
ATOM 5160 C CA . LEU B 1 287 ? -3.678 -9.992 -23.781 1 94.81 287 LEU B CA 1
ATOM 5161 C C . LEU B 1 287 ? -2.418 -10.484 -24.484 1 94.81 287 LEU B C 1
ATOM 5163 O O . LEU B 1 287 ? -1.45 -10.875 -23.828 1 94.81 287 LEU B O 1
ATOM 5167 N N . GLU B 1 288 ? -2.475 -10.469 -25.797 1 93.44 288 GLU B N 1
ATOM 5168 C CA . GLU B 1 288 ? -1.307 -10.883 -26.562 1 93.44 288 GLU B CA 1
ATOM 5169 C C . GLU B 1 288 ? -0.096 -10.008 -26.25 1 93.44 288 GLU B C 1
ATOM 5171 O O . GLU B 1 288 ? 1.009 -10.516 -26.062 1 93.44 288 GLU B O 1
ATOM 5176 N N . ALA B 1 289 ? -0.398 -8.719 -26.219 1 96.19 289 ALA B N 1
ATOM 5177 C CA . ALA B 1 289 ? 0.677 -7.793 -25.875 1 96.19 289 ALA B CA 1
ATOM 5178 C C . ALA B 1 289 ? 1.206 -8.062 -24.469 1 96.19 289 ALA B C 1
ATOM 5180 O O . ALA B 1 289 ? 2.418 -8.039 -24.25 1 96.19 289 ALA B O 1
ATOM 5181 N N . TYR B 1 290 ? 0.34 -8.367 -23.594 1 97.81 290 TYR B N 1
ATOM 5182 C CA . TYR B 1 290 ? 0.728 -8.602 -22.203 1 97.81 290 TYR B CA 1
ATOM 5183 C C . TYR B 1 290 ? 1.565 -9.867 -22.078 1 97.81 290 TYR B C 1
ATOM 5185 O O . TYR B 1 290 ? 2.598 -9.875 -21.406 1 97.81 290 TYR B O 1
ATOM 5193 N N . TYR B 1 291 ? 1.175 -10.867 -22.719 1 97.5 291 TYR B N 1
ATOM 5194 C CA . TYR B 1 291 ? 1.89 -12.141 -22.625 1 97.5 291 TYR B CA 1
ATOM 5195 C C . TYR B 1 291 ? 3.285 -12.023 -23.219 1 97.5 291 TYR B C 1
ATOM 5197 O O . TYR B 1 291 ? 4.25 -12.57 -22.688 1 97.5 291 TYR B O 1
ATOM 5205 N N . ALA B 1 292 ? 3.338 -11.328 -24.312 1 97.88 292 ALA B N 1
ATOM 5206 C CA . ALA B 1 292 ? 4.648 -11.086 -24.906 1 97.88 292 ALA B CA 1
ATOM 5207 C C . ALA B 1 292 ? 5.539 -10.281 -23.969 1 97.88 292 ALA B C 1
ATOM 5209 O O . ALA B 1 292 ? 6.715 -10.602 -23.797 1 97.88 292 ALA B O 1
ATOM 5210 N N . ALA B 1 293 ? 4.938 -9.242 -23.391 1 98.56 293 ALA B N 1
ATOM 5211 C CA . ALA B 1 293 ? 5.672 -8.383 -22.469 1 98.56 293 ALA B CA 1
ATOM 5212 C C . ALA B 1 293 ? 6.105 -9.164 -21.234 1 98.56 293 ALA B C 1
ATOM 5214 O O . ALA B 1 293 ? 7.242 -9.031 -20.766 1 98.56 293 ALA B O 1
ATOM 5215 N N . ARG B 1 294 ? 5.207 -9.984 -20.703 1 98.06 294 ARG B N 1
ATOM 5216 C CA . ARG B 1 294 ? 5.516 -10.812 -19.547 1 98.06 294 ARG B CA 1
ATOM 5217 C C . ARG B 1 294 ? 6.656 -11.773 -19.844 1 98.06 294 ARG B C 1
ATOM 5219 O O . ARG B 1 294 ? 7.543 -11.977 -19.016 1 98.06 294 ARG B O 1
ATOM 5226 N N . THR B 1 295 ? 6.641 -12.375 -21.016 1 97.81 295 THR B N 1
ATOM 5227 C CA . THR B 1 295 ? 7.695 -13.289 -21.438 1 97.81 295 THR B CA 1
ATOM 5228 C C . THR B 1 295 ? 9.039 -12.57 -21.516 1 97.81 295 THR B C 1
ATOM 5230 O O . THR B 1 295 ? 10.055 -13.094 -21.047 1 97.81 295 THR B O 1
ATOM 5233 N N . ALA B 1 296 ? 9.008 -11.398 -22.062 1 98.31 296 ALA B N 1
ATOM 5234 C CA . ALA B 1 296 ? 10.234 -10.609 -22.156 1 98.31 296 ALA B CA 1
ATOM 5235 C C . ALA B 1 296 ? 10.797 -10.297 -20.781 1 98.31 296 ALA B C 1
ATOM 5237 O O . ALA B 1 296 ? 12.008 -10.414 -20.547 1 98.31 296 ALA B O 1
ATOM 5238 N N . PHE B 1 297 ? 9.969 -9.914 -19.906 1 98.5 297 PHE B N 1
ATOM 5239 C CA . PHE B 1 297 ? 10.383 -9.602 -18.547 1 98.5 297 PHE B CA 1
ATOM 5240 C C . PHE B 1 297 ? 10.906 -10.844 -17.844 1 98.5 297 PHE B C 1
ATOM 5242 O O . PHE B 1 297 ? 11.945 -10.797 -17.172 1 98.5 297 PHE B O 1
ATOM 5249 N N . TYR B 1 298 ? 10.211 -11.953 -18.016 1 97.44 298 TYR B N 1
ATOM 5250 C CA . TYR B 1 298 ? 10.609 -13.234 -17.453 1 97.44 298 TYR B CA 1
ATOM 5251 C C . TYR B 1 298 ? 12.016 -13.617 -17.906 1 97.44 298 TYR B C 1
ATOM 5253 O O . TYR B 1 298 ? 12.844 -14.023 -17.094 1 97.44 298 TYR B O 1
ATOM 5261 N N . ARG B 1 299 ? 12.266 -13.453 -19.109 1 97.12 299 ARG B N 1
ATOM 5262 C CA . ARG B 1 299 ? 13.57 -13.805 -19.656 1 97.12 299 ARG B CA 1
ATOM 5263 C C . ARG B 1 299 ? 14.672 -12.945 -19.031 1 97.12 299 ARG B C 1
ATOM 5265 O O . ARG B 1 299 ? 15.781 -13.43 -18.797 1 97.12 299 ARG B O 1
ATOM 5272 N N . LEU B 1 300 ? 14.328 -11.734 -18.781 1 97.69 300 LEU B N 1
ATOM 5273 C CA . LEU B 1 300 ? 15.305 -10.844 -18.141 1 97.69 300 LEU B CA 1
ATOM 5274 C C . LEU B 1 300 ? 15.586 -11.281 -16.719 1 97.69 300 LEU B C 1
ATOM 5276 O O . LEU B 1 300 ? 16.75 -11.469 -16.328 1 97.69 300 LEU B O 1
ATOM 5280 N N . ILE B 1 301 ? 14.578 -11.539 -15.922 1 97.25 301 ILE B N 1
ATOM 5281 C CA . ILE B 1 301 ? 14.758 -11.719 -14.484 1 97.25 301 ILE B CA 1
ATOM 5282 C C . ILE B 1 301 ? 15.258 -13.133 -14.203 1 97.25 301 ILE B C 1
ATOM 5284 O O . ILE B 1 301 ? 15.734 -13.422 -13.102 1 97.25 301 ILE B O 1
ATOM 5288 N N . THR B 1 302 ? 15.172 -14.023 -15.172 1 95.56 302 THR B N 1
ATOM 5289 C CA . THR B 1 302 ? 15.664 -15.375 -14.977 1 95.56 302 THR B CA 1
ATOM 5290 C C . THR B 1 302 ? 17.016 -15.562 -15.672 1 95.56 302 THR B C 1
ATOM 5292 O O . THR B 1 302 ? 17.672 -16.594 -15.5 1 95.56 302 THR B O 1
ATOM 5295 N N . GLY B 1 303 ? 17.375 -14.609 -16.438 1 96.25 303 GLY B N 1
ATOM 5296 C CA . GLY B 1 303 ? 18.641 -14.711 -17.172 1 96.25 303 GLY B CA 1
ATOM 5297 C C . GLY B 1 303 ? 19.859 -14.523 -16.281 1 96.25 303 GLY B C 1
ATOM 5298 O O . GLY B 1 303 ? 19.781 -13.844 -15.266 1 96.25 303 GLY B O 1
ATOM 5299 N N . GLU B 1 304 ? 20.969 -15 -16.734 1 96 304 GLU B N 1
ATOM 5300 C CA . GLU B 1 304 ? 22.203 -14.93 -15.977 1 96 304 GLU B CA 1
ATOM 5301 C C . GLU B 1 304 ? 22.703 -13.492 -15.891 1 96 304 GLU B C 1
ATOM 5303 O O . GLU B 1 304 ? 23.438 -13.133 -14.953 1 96 304 GLU B O 1
ATOM 5308 N N . GLU B 1 305 ? 22.25 -12.688 -16.781 1 97.12 305 GLU B N 1
ATOM 5309 C CA . GLU B 1 305 ? 22.656 -11.281 -16.797 1 97.12 305 GLU B CA 1
ATOM 5310 C C . GLU B 1 305 ? 22.25 -10.562 -15.523 1 97.12 305 GLU B C 1
ATOM 5312 O O . GLU B 1 305 ? 22.938 -9.656 -15.062 1 97.12 305 GLU B O 1
ATOM 5317 N N . LEU B 1 306 ? 21.172 -11.008 -14.891 1 97.38 306 LEU B N 1
ATOM 5318 C CA . LEU B 1 306 ? 20.641 -10.266 -13.75 1 97.38 306 LEU B CA 1
ATOM 5319 C C . LEU B 1 306 ? 20.625 -11.133 -12.492 1 97.38 306 LEU B C 1
ATOM 5321 O O . LEU B 1 306 ? 20.344 -10.633 -11.398 1 97.38 306 LEU B O 1
ATOM 5325 N N . THR B 1 307 ? 21.031 -12.367 -12.602 1 96.75 307 THR B N 1
ATOM 5326 C CA . THR B 1 307 ? 20.844 -13.281 -11.477 1 96.75 307 THR B CA 1
ATOM 5327 C C . THR B 1 307 ? 22.094 -13.312 -10.602 1 96.75 307 THR B C 1
ATOM 5329 O O . THR B 1 307 ? 23.188 -13.656 -11.07 1 96.75 307 THR B O 1
ATOM 5332 N N . LEU B 1 308 ? 21.938 -12.969 -9.375 1 96.5 308 LEU B N 1
ATOM 5333 C CA . LEU B 1 308 ? 22.953 -13.125 -8.344 1 96.5 308 LEU B CA 1
ATOM 5334 C C . LEU B 1 308 ? 22.703 -14.383 -7.52 1 96.5 308 LEU B C 1
ATOM 5336 O O . LEU B 1 308 ? 21.594 -14.594 -7.027 1 96.5 308 LEU B O 1
ATOM 5340 N N . HIS B 1 309 ? 23.688 -15.227 -7.387 1 93.56 309 HIS B N 1
ATOM 5341 C CA . HIS B 1 309 ? 23.609 -16.422 -6.559 1 93.56 309 HIS B CA 1
ATOM 5342 C C . HIS B 1 309 ? 24.266 -16.203 -5.199 1 93.56 309 HIS B C 1
ATOM 5344 O O . HIS B 1 309 ? 25.359 -15.664 -5.121 1 93.56 309 HIS B O 1
ATOM 5350 N N . LEU B 1 310 ? 23.516 -16.578 -4.172 1 92.38 310 LEU B N 1
ATOM 5351 C CA . LEU B 1 310 ? 23.984 -16.375 -2.807 1 92.38 310 LEU B CA 1
ATOM 5352 C C . LEU B 1 310 ? 23.75 -17.609 -1.958 1 92.38 310 LEU B C 1
ATOM 5354 O O . LEU B 1 310 ? 22.609 -18.016 -1.76 1 92.38 310 LEU B O 1
ATOM 5358 N N . LYS B 1 311 ? 24.766 -18.219 -1.475 1 89.56 311 LYS B N 1
ATOM 5359 C CA . LYS B 1 311 ? 24.625 -19.297 -0.487 1 89.56 311 LYS B CA 1
ATOM 5360 C C . LYS B 1 311 ? 24.641 -18.734 0.932 1 89.56 311 LYS B C 1
ATOM 5362 O O . LYS B 1 311 ? 25.531 -17.953 1.295 1 89.56 311 LYS B O 1
ATOM 5367 N N . LEU B 1 312 ? 23.609 -19.078 1.664 1 92.38 312 LEU B N 1
ATOM 5368 C CA . LEU B 1 312 ? 23.531 -18.609 3.045 1 92.38 312 LEU B CA 1
ATOM 5369 C C . LEU B 1 312 ? 24.047 -19.672 4.008 1 92.38 312 LEU B C 1
ATOM 5371 O O . LEU B 1 312 ? 23.562 -20.812 3.994 1 92.38 312 LEU B O 1
ATOM 5375 N N . ASP B 1 313 ? 25 -19.297 4.801 1 93.5 313 ASP B N 1
ATOM 5376 C CA . ASP B 1 313 ? 25.484 -20.172 5.863 1 93.5 313 ASP B CA 1
ATOM 5377 C C . ASP B 1 313 ? 24.672 -19.984 7.141 1 93.5 313 ASP B C 1
ATOM 5379 O O . ASP B 1 313 ? 24.062 -18.938 7.348 1 93.5 313 ASP B O 1
ATOM 5383 N N . PRO B 1 314 ? 24.703 -21.125 7.961 1 94.62 314 PRO B N 1
ATOM 5384 C CA . PRO B 1 314 ? 24.031 -20.953 9.258 1 94.62 314 PRO B CA 1
ATOM 5385 C C . PRO B 1 314 ? 24.516 -19.703 10 1 94.62 314 PRO B C 1
ATOM 5387 O O . PRO B 1 314 ? 25.719 -19.453 10.062 1 94.62 314 PRO B O 1
ATOM 5390 N N . GLY B 1 315 ? 23.547 -18.938 10.492 1 97.38 315 GLY B N 1
ATOM 5391 C CA . GLY B 1 315 ? 23.891 -17.719 11.195 1 97.38 315 GLY B CA 1
ATOM 5392 C C . GLY B 1 315 ? 23.922 -16.5 10.297 1 97.38 315 GLY B C 1
ATOM 5393 O O . GLY B 1 315 ? 24.109 -15.375 10.766 1 97.38 315 GLY B O 1
ATOM 5394 N N . GLN B 1 316 ? 23.672 -16.734 9.062 1 97.44 316 GLN B N 1
ATOM 5395 C CA . GLN B 1 316 ? 23.531 -15.617 8.141 1 97.44 316 GLN B CA 1
ATOM 5396 C C . GLN B 1 316 ? 22.062 -15.32 7.852 1 97.44 316 GLN B C 1
ATOM 5398 O O . GLN B 1 316 ? 21.219 -16.203 7.93 1 97.44 316 GLN B O 1
ATOM 5403 N N . MET B 1 317 ? 21.797 -14.039 7.613 1 98.12 317 MET B N 1
ATOM 5404 C CA . MET B 1 317 ? 20.453 -13.539 7.297 1 98.12 317 MET B CA 1
ATOM 5405 C C . MET B 1 317 ? 20.5 -12.594 6.105 1 98.12 317 MET B C 1
ATOM 5407 O O . MET B 1 317 ? 21.375 -11.727 6.023 1 98.12 317 MET B O 1
ATOM 5411 N N . LEU B 1 318 ? 19.641 -12.883 5.211 1 98 318 LEU B N 1
ATOM 5412 C CA . LEU B 1 318 ? 19.453 -12.016 4.055 1 98 318 LEU B CA 1
ATOM 5413 C C . LEU B 1 318 ? 18.234 -11.117 4.234 1 98 318 LEU B C 1
ATOM 5415 O O . LEU B 1 318 ? 17.125 -11.609 4.426 1 98 318 LEU B O 1
ATOM 5419 N N . ILE B 1 319 ? 18.453 -9.797 4.242 1 98.62 319 ILE B N 1
ATOM 5420 C CA . ILE B 1 319 ? 17.359 -8.828 4.215 1 98.62 319 ILE B CA 1
ATOM 5421 C C . ILE B 1 319 ? 17.219 -8.242 2.811 1 98.62 319 ILE B C 1
ATOM 5423 O O . ILE B 1 319 ? 18.203 -7.781 2.225 1 98.62 319 ILE B O 1
ATOM 5427 N N . MET B 1 320 ? 16.047 -8.289 2.256 1 98.44 320 MET B N 1
ATOM 5428 C CA . MET B 1 320 ? 15.906 -7.832 0.877 1 98.44 320 MET B CA 1
ATOM 5429 C C . MET B 1 320 ? 14.648 -6.988 0.71 1 98.44 320 MET B C 1
ATOM 5431 O O . MET B 1 320 ? 13.641 -7.234 1.371 1 98.44 320 MET B O 1
ATOM 5435 N N . ASP B 1 321 ? 14.672 -5.992 -0.148 1 98.5 321 ASP B N 1
ATOM 5436 C CA . ASP B 1 321 ? 13.555 -5.141 -0.534 1 98.5 321 ASP B CA 1
ATOM 5437 C C . ASP B 1 321 ? 12.586 -5.883 -1.456 1 98.5 321 ASP B C 1
ATOM 5439 O O . ASP B 1 321 ? 12.859 -6.043 -2.646 1 98.5 321 ASP B O 1
ATOM 5443 N N . ASN B 1 322 ? 11.445 -6.211 -0.95 1 98 322 ASN B N 1
ATOM 5444 C CA . ASN B 1 322 ? 10.461 -7.031 -1.649 1 98 322 ASN B CA 1
ATOM 5445 C C . ASN B 1 322 ? 9.797 -6.262 -2.787 1 98 322 ASN B C 1
ATOM 5447 O O . ASN B 1 322 ? 9.148 -6.855 -3.65 1 98 322 ASN B O 1
ATOM 5451 N N . TYR B 1 323 ? 9.945 -4.93 -2.779 1 97.81 323 TYR B N 1
ATOM 5452 C CA . TYR B 1 323 ? 9.367 -4.109 -3.832 1 97.81 323 TYR B CA 1
ATOM 5453 C C . TYR B 1 323 ? 10.297 -4.008 -5.027 1 97.81 323 TYR B C 1
ATOM 5455 O O . TYR B 1 323 ? 9.883 -3.596 -6.117 1 97.81 323 TYR B O 1
ATOM 5463 N N . ARG B 1 324 ? 11.484 -4.402 -4.793 1 98.31 324 ARG B N 1
ATOM 5464 C CA . ARG B 1 324 ? 12.508 -4.168 -5.805 1 98.31 324 ARG B CA 1
ATOM 5465 C C . ARG B 1 324 ? 13.102 -5.484 -6.293 1 98.31 324 ARG B C 1
ATOM 5467 O O . ARG B 1 324 ? 13.188 -5.727 -7.5 1 98.31 324 ARG B O 1
ATOM 5474 N N . LEU B 1 325 ? 13.43 -6.332 -5.402 1 98.44 325 LEU B N 1
ATOM 5475 C CA . LEU B 1 325 ? 14.172 -7.535 -5.758 1 98.44 325 LEU B CA 1
ATOM 5476 C C . LEU B 1 325 ? 13.242 -8.734 -5.91 1 98.44 325 LEU B C 1
ATOM 5478 O O . LEU B 1 325 ? 12.289 -8.883 -5.141 1 98.44 325 LEU B O 1
ATOM 5482 N N . LEU B 1 326 ? 13.555 -9.508 -6.871 1 98.06 326 LEU B N 1
ATOM 5483 C CA . LEU B 1 326 ? 12.945 -10.828 -7.02 1 98.06 326 LEU B CA 1
ATOM 5484 C C . LEU B 1 326 ? 13.875 -11.914 -6.5 1 98.06 326 LEU B C 1
ATOM 5486 O O . LEU B 1 326 ? 15.062 -11.938 -6.828 1 98.06 326 LEU B O 1
ATOM 5490 N N . HIS B 1 327 ? 13.336 -12.719 -5.629 1 96.62 327 HIS B N 1
ATOM 5491 C CA . HIS B 1 327 ? 14.188 -13.75 -5.035 1 96.62 327 HIS B CA 1
ATOM 5492 C C . HIS B 1 327 ? 13.703 -15.148 -5.426 1 96.62 327 HIS B C 1
ATOM 5494 O O . HIS B 1 327 ? 12.539 -15.336 -5.77 1 96.62 327 HIS B O 1
ATOM 5500 N N . GLY B 1 328 ? 14.625 -16.031 -5.484 1 92.5 328 GLY B N 1
ATOM 5501 C CA . GLY B 1 328 ? 14.367 -17.438 -5.777 1 92.5 328 GLY B CA 1
ATOM 5502 C C . GLY B 1 328 ? 15.375 -18.375 -5.141 1 92.5 328 GLY B C 1
ATOM 5503 O O . GLY B 1 328 ? 15.992 -18.031 -4.129 1 92.5 328 GLY B O 1
ATOM 5504 N N . ARG B 1 329 ? 15.273 -19.547 -5.57 1 86.69 329 ARG B N 1
ATOM 5505 C CA . ARG B 1 329 ? 16.172 -20.594 -5.098 1 86.69 329 ARG B CA 1
ATOM 5506 C C . ARG B 1 329 ? 16.547 -21.547 -6.23 1 86.69 329 ARG B C 1
ATOM 5508 O O . ARG B 1 329 ? 15.688 -21.984 -7 1 86.69 329 ARG B O 1
ATOM 5515 N N . SER B 1 330 ? 17.781 -21.859 -6.285 1 83.19 330 SER B N 1
ATOM 5516 C CA . SER B 1 330 ? 18.203 -22.844 -7.285 1 83.19 330 SER B CA 1
ATOM 5517 C C . SER B 1 330 ? 17.766 -24.25 -6.891 1 83.19 330 SER B C 1
ATOM 5519 O O . SER B 1 330 ? 17.469 -24.516 -5.723 1 83.19 330 SER B O 1
ATOM 5521 N N . ALA B 1 331 ? 17.719 -25.078 -7.91 1 74.56 331 ALA B N 1
ATOM 5522 C CA . ALA B 1 331 ? 17.375 -26.469 -7.68 1 74.56 331 ALA B CA 1
ATOM 5523 C C . ALA B 1 331 ? 18.391 -27.141 -6.758 1 74.56 331 ALA B C 1
ATOM 5525 O O . ALA B 1 331 ? 19.562 -26.766 -6.734 1 74.56 331 ALA B O 1
ATOM 5526 N N . PHE B 1 332 ? 17.891 -27.953 -5.863 1 70.88 332 PHE B N 1
ATOM 5527 C CA . PHE B 1 332 ? 18.844 -28.688 -5.02 1 70.88 332 PHE B CA 1
ATOM 5528 C C . PHE B 1 332 ? 18.312 -30.078 -4.695 1 70.88 332 PHE B C 1
ATOM 5530 O O . PHE B 1 332 ? 17.156 -30.391 -4.992 1 70.88 332 PHE B O 1
ATOM 5537 N N . GLN B 1 333 ? 19.266 -31 -4.512 1 64.12 333 GLN B N 1
ATOM 5538 C CA . GLN B 1 333 ? 18.969 -32.375 -4.098 1 64.12 333 GLN B CA 1
ATOM 5539 C C . GLN B 1 333 ? 19.062 -32.5 -2.584 1 64.12 333 GLN B C 1
ATOM 5541 O O . GLN B 1 333 ? 20 -32 -1.968 1 64.12 333 GLN B O 1
ATOM 5546 N N . LEU B 1 334 ? 17.922 -32.875 -2.035 1 60.06 334 LEU B N 1
ATOM 5547 C CA . LEU B 1 334 ? 17.938 -33.094 -0.594 1 60.06 334 LEU B CA 1
ATOM 5548 C C . LEU B 1 334 ? 18.781 -34.312 -0.242 1 60.06 334 LEU B C 1
ATOM 5550 O O . LEU B 1 334 ? 18.328 -35.469 -0.406 1 60.06 334 LEU B O 1
ATOM 5554 N N . ALA B 1 335 ? 19.922 -34.562 -0.857 1 55.19 335 ALA B N 1
ATOM 5555 C CA . ALA B 1 335 ? 20.688 -35.75 -0.505 1 55.19 335 ALA B CA 1
ATOM 5556 C C . ALA B 1 335 ? 20.797 -35.906 1.01 1 55.19 335 ALA B C 1
ATOM 5558 O O . ALA B 1 335 ? 21.906 -36.031 1.553 1 55.19 335 ALA B O 1
ATOM 5559 N N . GLY B 1 336 ? 19.766 -35.875 1.758 1 56.78 336 GLY B N 1
ATOM 5560 C CA . GLY B 1 336 ? 19.797 -36.125 3.188 1 56.78 336 GLY B CA 1
ATOM 5561 C C . GLY B 1 336 ? 19.984 -34.875 4.02 1 56.78 336 GLY B C 1
ATOM 5562 O O . GLY B 1 336 ? 20.094 -34.938 5.246 1 56.78 336 GLY B O 1
ATOM 5563 N N . GLY B 1 337 ? 20.109 -33.719 3.447 1 62.44 337 GLY B N 1
ATOM 5564 C CA . GLY B 1 337 ? 20.344 -32.531 4.246 1 62.44 337 GLY B CA 1
ATOM 5565 C C . GLY B 1 337 ? 19.125 -31.641 4.336 1 62.44 337 GLY B C 1
ATOM 5566 O O . GLY B 1 337 ? 18.188 -31.766 3.545 1 62.44 337 GLY B O 1
ATOM 5567 N N . VAL B 1 338 ? 18.969 -30.984 5.574 1 66.94 338 VAL B N 1
ATOM 5568 C CA . VAL B 1 338 ? 17.828 -30.125 5.883 1 66.94 338 VAL B CA 1
ATOM 5569 C C . VAL B 1 338 ? 18.203 -28.656 5.664 1 66.94 338 VAL B C 1
ATOM 5571 O O . VAL B 1 338 ? 19.297 -28.234 6.051 1 66.94 338 VAL B O 1
ATOM 5574 N N . ARG B 1 339 ? 17.469 -27.984 4.816 1 79.5 339 ARG B N 1
ATOM 5575 C CA . ARG B 1 339 ? 17.531 -26.516 4.777 1 79.5 339 ARG B CA 1
ATOM 5576 C C . ARG B 1 339 ? 16.422 -25.891 5.602 1 79.5 339 ARG B C 1
ATOM 5578 O O . ARG B 1 339 ? 15.242 -26.156 5.352 1 79.5 339 ARG B O 1
ATOM 5585 N N . HIS B 1 340 ? 16.922 -25.203 6.676 1 87.25 340 HIS B N 1
ATOM 5586 C CA . HIS B 1 340 ? 15.969 -24.594 7.59 1 87.25 340 HIS B CA 1
ATOM 5587 C C . HIS B 1 340 ? 16.172 -23.078 7.66 1 87.25 340 HIS B C 1
ATOM 5589 O O . HIS B 1 340 ? 17.172 -22.609 8.203 1 87.25 340 HIS B O 1
ATOM 5595 N N . LEU B 1 341 ? 15.203 -22.391 7.074 1 90.38 341 LEU B N 1
ATOM 5596 C CA . LEU B 1 341 ? 15.211 -20.938 7.121 1 90.38 341 LEU B CA 1
ATOM 5597 C C . LEU B 1 341 ? 14.008 -20.406 7.902 1 90.38 341 LEU B C 1
ATOM 5599 O O . LEU B 1 341 ? 12.977 -21.078 7.984 1 90.38 341 LEU B O 1
ATOM 5603 N N . ARG B 1 342 ? 14.219 -19.344 8.508 1 94.12 342 ARG B N 1
ATOM 5604 C CA . ARG B 1 342 ? 13.109 -18.609 9.117 1 94.12 342 ARG B CA 1
ATOM 5605 C C . ARG B 1 342 ? 12.93 -17.25 8.453 1 94.12 342 ARG B C 1
ATOM 5607 O O . ARG B 1 342 ? 13.898 -16.609 8.047 1 94.12 342 ARG B O 1
ATOM 5614 N N . GLN B 1 343 ? 11.664 -16.891 8.375 1 95.19 343 GLN B N 1
ATOM 5615 C CA . GLN B 1 343 ? 11.344 -15.703 7.594 1 95.19 343 GLN B CA 1
ATOM 5616 C C . GLN B 1 343 ? 10.5 -14.719 8.406 1 95.19 343 GLN B C 1
ATOM 5618 O O . GLN B 1 343 ? 9.609 -15.125 9.156 1 95.19 343 GLN B O 1
ATOM 5623 N N . GLY B 1 344 ? 10.828 -13.453 8.336 1 95.44 344 GLY B N 1
ATOM 5624 C CA . GLY B 1 344 ? 10.023 -12.359 8.867 1 95.44 344 GLY B CA 1
ATOM 5625 C C . GLY B 1 344 ? 9.883 -11.203 7.895 1 95.44 344 GLY B C 1
ATOM 5626 O O . GLY B 1 344 ? 10.555 -11.156 6.867 1 95.44 344 GLY B O 1
ATOM 5627 N N . TYR B 1 345 ? 8.922 -10.297 8.266 1 95.81 345 TYR B N 1
ATOM 5628 C CA . TYR B 1 345 ? 8.68 -9.133 7.43 1 95.81 345 TYR B CA 1
ATOM 5629 C C . TYR B 1 345 ? 8.734 -7.848 8.25 1 95.81 345 TYR B C 1
ATOM 5631 O O . TYR B 1 345 ? 8.312 -7.824 9.406 1 95.81 345 TYR B O 1
ATOM 5639 N N . VAL B 1 346 ? 9.289 -6.828 7.648 1 96.12 346 VAL B N 1
ATOM 5640 C CA . VAL B 1 346 ? 9.273 -5.488 8.227 1 96.12 346 VAL B CA 1
ATOM 5641 C C . VAL B 1 346 ? 8.789 -4.48 7.191 1 96.12 346 VAL B C 1
ATOM 5643 O O . VAL B 1 346 ? 9.156 -4.562 6.016 1 96.12 346 VAL B O 1
ATOM 5646 N N . ASP B 1 347 ? 8.047 -3.498 7.641 1 94.12 347 ASP B N 1
ATOM 5647 C CA . ASP B 1 347 ? 7.418 -2.543 6.738 1 94.12 347 ASP B CA 1
ATOM 5648 C C . ASP B 1 347 ? 8.43 -1.532 6.211 1 94.12 347 ASP B C 1
ATOM 5650 O O . ASP B 1 347 ? 9.43 -1.241 6.875 1 94.12 347 ASP B O 1
ATOM 5654 N N . ARG B 1 348 ? 8.094 -0.985 5.121 1 94.81 348 ARG B N 1
ATOM 5655 C CA . ARG B 1 348 ? 8.984 -0.054 4.441 1 94.81 348 ARG B CA 1
ATOM 5656 C C . ARG B 1 348 ? 9.133 1.242 5.23 1 94.81 348 ARG B C 1
ATOM 5658 O O . ARG B 1 348 ? 10.234 1.775 5.359 1 94.81 348 ARG B O 1
ATOM 5665 N N . ASP B 1 349 ? 8.031 1.722 5.734 1 94.56 349 ASP B N 1
ATOM 5666 C CA . ASP B 1 349 ? 8.062 3.035 6.367 1 94.56 349 ASP B CA 1
ATOM 5667 C C . ASP B 1 349 ? 8.898 3.008 7.645 1 94.56 349 ASP B C 1
ATOM 5669 O O . ASP B 1 349 ? 9.672 3.934 7.906 1 94.56 349 ASP B O 1
ATOM 5673 N N . SER B 1 350 ? 8.773 1.938 8.414 1 94.69 350 SER B N 1
ATOM 5674 C CA . SER B 1 350 ? 9.57 1.833 9.633 1 94.69 350 SER B CA 1
ATOM 5675 C C . SER B 1 350 ? 11.055 1.769 9.312 1 94.69 350 SER B C 1
ATOM 5677 O O . SER B 1 350 ? 11.875 2.383 10.008 1 94.69 350 SER B O 1
ATOM 5679 N N . THR B 1 351 ? 11.383 1.023 8.289 1 96.88 351 THR B N 1
ATOM 5680 C CA . THR B 1 351 ? 12.773 0.875 7.875 1 96.88 351 THR B CA 1
ATOM 5681 C C . THR B 1 351 ? 13.344 2.207 7.395 1 96.88 351 THR B C 1
ATOM 5683 O O . THR B 1 351 ? 14.422 2.619 7.82 1 96.88 351 THR B O 1
ATOM 5686 N N . ALA B 1 352 ? 12.633 2.883 6.598 1 96.69 352 ALA B N 1
ATOM 5687 C CA . ALA B 1 352 ? 13.062 4.18 6.078 1 96.69 352 ALA B CA 1
ATOM 5688 C C . ALA B 1 352 ? 13.133 5.219 7.191 1 96.69 352 ALA B C 1
ATOM 5690 O O . ALA B 1 352 ? 14.07 6.016 7.25 1 96.69 352 ALA B O 1
ATOM 5691 N N . SER B 1 353 ? 12.117 5.219 8.023 1 96.75 353 SER B N 1
ATOM 5692 C CA . SER B 1 353 ? 12.078 6.164 9.133 1 96.75 353 SER B CA 1
ATOM 5693 C C . SER B 1 353 ? 13.297 6.008 10.031 1 96.75 353 SER B C 1
ATOM 5695 O O . SER B 1 353 ? 13.953 6.996 10.375 1 96.75 353 SER B O 1
ATOM 5697 N N . ARG B 1 354 ? 13.57 4.777 10.375 1 97.38 354 ARG B N 1
ATOM 5698 C CA . ARG B 1 354 ? 14.711 4.531 11.258 1 97.38 354 ARG B CA 1
ATOM 5699 C C . ARG B 1 354 ? 16.016 5.004 10.609 1 97.38 354 ARG B C 1
ATOM 5701 O O . ARG B 1 354 ? 16.859 5.613 11.273 1 97.38 354 ARG B O 1
ATOM 5708 N N . ARG B 1 355 ? 16.188 4.742 9.352 1 97.81 355 ARG B N 1
ATOM 5709 C CA . ARG B 1 355 ? 17.359 5.184 8.609 1 97.81 355 ARG B CA 1
ATOM 5710 C C . ARG B 1 355 ? 17.484 6.703 8.633 1 97.81 355 ARG B C 1
ATOM 5712 O O . ARG B 1 355 ? 18.547 7.238 8.945 1 97.81 355 ARG B O 1
ATOM 5719 N N . ARG B 1 356 ? 16.422 7.383 8.359 1 96.44 356 ARG B N 1
ATOM 5720 C CA . ARG B 1 356 ? 16.406 8.836 8.289 1 96.44 356 ARG B CA 1
ATOM 5721 C C . ARG B 1 356 ? 16.703 9.453 9.656 1 96.44 356 ARG B C 1
ATOM 5723 O O . ARG B 1 356 ? 17.438 10.438 9.75 1 96.44 356 ARG B O 1
ATOM 5730 N N . VAL B 1 357 ? 16.109 8.891 10.68 1 96.38 357 VAL B N 1
ATOM 5731 C CA . VAL B 1 357 ? 16.297 9.391 12.031 1 96.38 357 VAL B CA 1
ATOM 5732 C C . VAL B 1 357 ? 17.766 9.234 12.43 1 96.38 357 VAL B C 1
ATOM 5734 O O . VAL B 1 357 ? 18.391 10.18 12.938 1 96.38 357 VAL B O 1
ATOM 5737 N N . LEU B 1 358 ? 18.328 8.039 12.18 1 97.25 358 LEU B N 1
ATOM 5738 C CA . LEU B 1 358 ? 19.719 7.801 12.531 1 97.25 358 LEU B CA 1
ATOM 5739 C C . LEU B 1 358 ? 20.641 8.727 11.734 1 97.25 358 LEU B C 1
ATOM 5741 O O . LEU B 1 358 ? 21.641 9.219 12.273 1 97.25 358 LEU B O 1
ATOM 5745 N N . ARG B 1 359 ? 20.328 8.938 10.508 1 95.69 359 ARG B N 1
ATOM 5746 C CA . ARG B 1 359 ? 21.125 9.828 9.672 1 95.69 359 ARG B CA 1
ATOM 5747 C C . ARG B 1 359 ? 21.125 11.25 10.219 1 95.69 359 ARG B C 1
ATOM 5749 O O . ARG B 1 359 ? 22.172 11.898 10.273 1 95.69 359 ARG B O 1
ATOM 5756 N N . ARG B 1 360 ? 19.969 11.719 10.617 1 93 360 ARG B N 1
ATOM 5757 C CA . ARG B 1 360 ? 19.844 13.055 11.203 1 93 360 ARG B CA 1
ATOM 5758 C C . ARG B 1 360 ? 20.641 13.156 12.5 1 93 360 ARG B C 1
ATOM 5760 O O . ARG B 1 360 ? 21.297 14.172 12.75 1 93 360 ARG B O 1
ATOM 5767 N N . GLN B 1 361 ? 20.609 12.109 13.297 1 94 361 GLN B N 1
ATOM 5768 C CA . GLN B 1 361 ? 21.328 12.094 14.57 1 94 361 GLN B CA 1
ATOM 5769 C C . GLN B 1 361 ? 22.828 12.055 14.359 1 94 361 GLN B C 1
ATOM 5771 O O . GLN B 1 361 ? 23.594 12.625 15.148 1 94 361 GLN B O 1
ATOM 5776 N N . ALA B 1 362 ? 23.281 11.414 13.336 1 92 362 ALA B N 1
ATOM 5777 C CA . ALA B 1 362 ? 24.703 11.305 13.031 1 92 362 ALA B CA 1
ATOM 5778 C C . ALA B 1 362 ? 25.25 12.633 12.531 1 92 362 ALA B C 1
ATOM 5780 O O . ALA B 1 362 ? 26.438 12.93 12.719 1 92 362 ALA B O 1
ATOM 5781 N N . THR B 1 363 ? 24.469 13.383 11.844 1 84.25 363 THR B N 1
ATOM 5782 C CA . THR B 1 363 ? 24.891 14.68 11.32 1 84.25 363 THR B CA 1
ATOM 5783 C C . THR B 1 363 ? 24.984 15.711 12.438 1 84.25 363 THR B C 1
ATOM 5785 O O . THR B 1 363 ? 25.812 16.625 12.383 1 84.25 363 THR B O 1
ATOM 5788 N N . LEU B 1 364 ? 24.125 15.617 13.5 1 73.56 364 LEU B N 1
ATOM 5789 C CA . LEU B 1 364 ? 24.109 16.547 14.617 1 73.56 364 LEU B CA 1
ATOM 5790 C C . LEU B 1 364 ? 25.234 16.234 15.609 1 73.56 364 LEU B C 1
ATOM 5792 O O . LEU B 1 364 ? 25.578 17.062 16.453 1 73.56 364 LEU B O 1
ATOM 5796 N N . ALA B 1 365 ? 25.812 15.047 15.695 1 60.41 365 ALA B N 1
ATOM 5797 C CA . ALA B 1 365 ? 26.875 14.703 16.641 1 60.41 365 ALA B CA 1
ATOM 5798 C C . ALA B 1 365 ? 28.156 15.438 16.297 1 60.41 365 ALA B C 1
ATOM 5800 O O . ALA B 1 365 ? 28.625 15.398 15.148 1 60.41 365 ALA B O 1
ATOM 5801 N N . PRO B 1 366 ? 28.594 16.297 17.188 1 55.66 366 PRO B N 1
ATOM 5802 C CA . PRO B 1 366 ? 29.828 17.062 17.016 1 55.66 366 PRO B CA 1
ATOM 5803 C C . PRO B 1 366 ? 31.031 16.172 16.688 1 55.66 366 PRO B C 1
ATOM 5805 O O . PRO B 1 366 ? 31.062 15.008 17.094 1 55.66 366 PRO B O 1
ATOM 5808 N N . THR B 1 367 ? 31.656 16.328 15.523 1 44.72 367 THR B N 1
ATOM 5809 C CA . THR B 1 367 ? 32.938 15.688 15.305 1 44.72 367 THR B CA 1
ATOM 5810 C C . THR B 1 367 ? 33.812 15.789 16.562 1 44.72 367 THR B C 1
ATOM 5812 O O . THR B 1 367 ? 34 16.875 17.109 1 44.72 367 THR B O 1
ATOM 5815 N N . ALA B 1 368 ? 33.969 14.852 17.391 1 42.78 368 ALA B N 1
ATOM 5816 C CA . ALA B 1 368 ? 34.938 14.867 18.469 1 42.78 368 ALA B CA 1
ATOM 5817 C C . ALA B 1 368 ? 36.25 15.5 18 1 42.78 368 ALA B C 1
ATOM 5819 O O . ALA B 1 368 ? 36.906 14.992 17.078 1 42.78 368 ALA B O 1
ATOM 5820 N N . GLY B 1 369 ? 36.562 16.75 18.094 1 38.12 369 GLY B N 1
ATOM 5821 C CA . GLY B 1 369 ? 37.812 17.453 17.922 1 38.12 369 GLY B CA 1
ATOM 5822 C C . GLY B 1 369 ? 39 16.688 18.438 1 38.12 369 GLY B C 1
ATOM 5823 O O . GLY B 1 369 ? 38.906 15.914 19.391 1 38.12 369 GLY B O 1
ATOM 5824 N N . GLU B 1 370 ? 40 16.328 17.578 1 39.59 370 GLU B N 1
ATOM 5825 C CA . GLU B 1 370 ? 41.344 15.914 17.969 1 39.59 370 GLU B CA 1
ATOM 5826 C C . GLU B 1 370 ? 41.844 16.703 19.172 1 39.59 370 GLU B C 1
ATOM 5828 O O . GLU B 1 370 ? 41.594 17.906 19.281 1 39.59 370 GLU B O 1
ATOM 5833 N N . PRO B 1 371 ? 42 15.977 20.375 1 39.31 371 PRO B N 1
ATOM 5834 C CA . PRO B 1 371 ? 42.656 16.828 21.375 1 39.31 371 PRO B CA 1
ATOM 5835 C C . PRO B 1 371 ? 43.688 17.766 20.75 1 39.31 371 PRO B C 1
ATOM 5837 O O . PRO B 1 371 ? 44.375 17.406 19.797 1 39.31 371 PRO B O 1
ATOM 5840 N N . ALA B 1 372 ? 43.594 18.969 21.094 1 26.12 372 ALA B N 1
ATOM 5841 C CA . ALA B 1 372 ? 44.781 19.781 20.859 1 26.12 372 ALA B CA 1
ATOM 5842 C C . ALA B 1 372 ? 45.969 19.219 21.625 1 26.12 372 ALA B C 1
ATOM 5844 O O . ALA B 1 372 ? 45.844 18.766 22.766 1 26.12 372 ALA B O 1
#